Protein 4RMF (pdb70)

Sequence (579 aa):
LRTHAAGSLRPADAGQTVTLAGWVARRRDHGGVIFIDLRDASGVSQVVFREGDVLAAAHRLRAEFCVAVTGVVEVRPEGNENPEIPTGQIEVNATELTVLGESAPLPFQLDEQAGEEARLKYRYLDLRREGPGNALRLRSKVNAAARSVLAEHDFVEIETPTLTRSTPEGARDFLVPARLQPGSFYALPQSPQLFKQLLMVAGMERYYQIARCYRDEDFRADRQPEFTQLDMEMSFVEADDVIAISEQVLKAVWATIGYDLPLPLPRISYEEAMRRFGSDKPDLRFGIELVECTEYFKDTTFRVFQAPYVGAVVMPGGASQPRRTLDGWQEFAKQRGHKGLAYVLVGEDGTLGGPVAKNLSDAERDGLVAHVGANPGDCIFFAAGPAKGARALLGATRIEIAKRLDLIDPNAWAFTWVVDFPMFEAADEATAAGDVAVGSGAWTAMHHAFTAPKPDSVDTFDSDPGNALSDAYDIVCNGNEIGGGSIRIHRRDIQERVFAMMGIDHDEAQEKFGFLLDAFSYGAPPHGGIAFGWDRITALLAGVDSIREVIAFPKSGGGVDPLTDAPAPITPQQRKESG

Structure (mmCIF, N/CA/C/O backbone):
data_4RMF
#
_entry.id   4RMF
#
_cell.length_a   71.609
_cell.length_b   141.514
_cell.length_c   156.817
_cell.angle_alpha   90.00
_cell.angle_beta   90.00
_cell.angle_gamma   90.00
#
_symmetry.space_group_name_H-M   'C 2 2 21'
#
loop_
_entity.id
_entity.type
_entity.pdbx_description
1 polymer 'Aspartate--tRNA(Asp/Asn) ligase'
2 non-polymer 2,2-bis(hydroxymethyl)propane-1,3-diol
3 non-polymer 'FORMIC ACID'
4 water water
#
loop_
_atom_site.group_PDB
_atom_site.id
_atom_site.type_symbol
_atom_site.label_atom_id
_atom_site.label_alt_id
_atom_site.label_comp_id
_atom_site.label_asym_id
_atom_site.label_entity_id
_atom_site.label_seq_id
_atom_site.pdbx_PDB_ins_code
_atom_site.Cartn_x
_atom_site.Cartn_y
_atom_site.Cartn_z
_atom_site.occupancy
_atom_site.B_iso_or_equiv
_atom_site.auth_seq_id
_atom_site.auth_comp_id
_atom_site.auth_asym_id
_atom_site.auth_atom_id
_atom_site.pdbx_PDB_model_num
ATOM 1 N N . LEU A 1 2 ? -21.328 20.863 20.264 1.00 38.92 2 LEU A N 1
ATOM 2 C CA . LEU A 1 2 ? -21.551 20.761 21.737 1.00 39.87 2 LEU A CA 1
ATOM 3 C C . LEU A 1 2 ? -20.481 19.860 22.374 1.00 37.81 2 LEU A C 1
ATOM 4 O O . LEU A 1 2 ? -19.624 20.330 23.128 1.00 38.68 2 LEU A O 1
ATOM 9 N N . ARG A 1 3 ? -20.546 18.577 22.029 1.00 34.17 3 ARG A N 1
ATOM 10 C CA . ARG A 1 3 ? -19.614 17.528 22.432 1.00 31.78 3 ARG A CA 1
ATOM 11 C C . ARG A 1 3 ? -18.180 17.761 21.918 1.00 30.80 3 ARG A C 1
ATOM 12 O O . ARG A 1 3 ? -17.989 18.175 20.777 1.00 29.29 3 ARG A O 1
ATOM 20 N N . THR A 1 4 ? -17.177 17.497 22.761 1.00 30.34 4 THR A N 1
ATOM 21 C CA . THR A 1 4 ? -15.777 17.509 22.310 1.00 29.99 4 THR A CA 1
ATOM 22 C C . THR A 1 4 ? -15.179 16.103 22.203 1.00 29.48 4 THR A C 1
ATOM 23 O O . THR A 1 4 ? -14.328 15.853 21.352 1.00 29.55 4 THR A O 1
ATOM 27 N N . HIS A 1 5 ? -15.627 15.191 23.061 1.00 29.19 5 HIS A N 1
ATOM 28 C CA . HIS A 1 5 ? -15.039 13.852 23.148 1.00 28.82 5 HIS A CA 1
ATOM 29 C C . HIS A 1 5 ? -16.087 12.779 23.165 1.00 28.26 5 HIS A C 1
ATOM 30 O O . HIS A 1 5 ? -17.219 13.006 23.595 1.00 28.33 5 HIS A O 1
ATOM 37 N N . ALA A 1 6 ? -15.708 11.593 22.705 1.00 27.70 6 ALA A N 1
ATOM 38 C CA . ALA A 1 6 ? -16.530 10.405 22.848 1.00 27.63 6 ALA A CA 1
ATOM 39 C C . ALA A 1 6 ? -16.390 9.884 24.284 1.00 28.41 6 ALA A C 1
ATOM 40 O O . ALA A 1 6 ? -15.282 9.826 24.827 1.00 28.98 6 ALA A O 1
ATOM 42 N N . ALA A 1 7 ? -17.509 9.515 24.902 1.00 28.50 7 ALA A N 1
ATOM 43 C CA . ALA A 1 7 ? -17.505 9.102 26.320 1.00 29.07 7 ALA A CA 1
ATOM 44 C C . ALA A 1 7 ? -16.639 7.879 26.598 1.00 29.46 7 ALA A C 1
ATOM 45 O O . ALA A 1 7 ? -16.056 7.762 27.679 1.00 30.31 7 ALA A O 1
ATOM 47 N N . GLY A 1 8 ? -16.557 6.975 25.625 1.00 29.03 8 GLY A N 1
ATOM 48 C CA . GLY A 1 8 ? -15.754 5.761 25.761 1.00 29.53 8 GLY A CA 1
ATOM 49 C C . GLY A 1 8 ? -14.275 5.938 25.466 1.00 30.11 8 GLY A C 1
ATOM 50 O O . GLY A 1 8 ? -13.516 4.988 25.577 1.00 30.29 8 GLY A O 1
ATOM 51 N N . SER A 1 9 ? -13.862 7.158 25.127 1.00 30.98 9 SER A N 1
ATOM 52 C CA . SER A 1 9 ? -12.513 7.419 24.615 1.00 32.58 9 SER A CA 1
ATOM 53 C C . SER A 1 9 ? -11.546 7.951 25.678 1.00 34.18 9 SER A C 1
ATOM 54 O O . SER A 1 9 ? -10.342 8.071 25.429 1.00 35.55 9 SER A O 1
ATOM 57 N N . LEU A 1 10 ? -12.076 8.285 26.846 1.00 34.49 10 LEU A N 1
ATOM 58 C CA . LEU A 1 10 ? -11.284 8.903 27.898 1.00 35.78 10 LEU A CA 1
ATOM 59 C C . LEU A 1 10 ? -10.331 7.923 28.588 1.00 36.22 10 LEU A C 1
ATOM 60 O O . LEU A 1 10 ? -10.716 6.795 28.901 1.00 36.44 10 LEU A O 1
ATOM 65 N N . ARG A 1 11 ? -9.094 8.372 28.810 1.00 36.40 11 ARG A N 1
ATOM 66 C CA . ARG A 1 11 ? -8.018 7.563 29.394 1.00 37.41 11 ARG A CA 1
ATOM 67 C C . ARG A 1 11 ? -7.189 8.387 30.398 1.00 38.68 11 ARG A C 1
ATOM 68 O O . ARG A 1 11 ? -7.314 9.617 30.432 1.00 38.87 11 ARG A O 1
ATOM 76 N N . PRO A 1 12 ? -6.336 7.718 31.215 1.00 39.29 12 PRO A N 1
ATOM 77 C CA . PRO A 1 12 ? -5.371 8.423 32.070 1.00 40.85 12 PRO A CA 1
ATOM 78 C C . PRO A 1 12 ? -4.634 9.564 31.370 1.00 41.12 12 PRO A C 1
ATOM 79 O O . PRO A 1 12 ? -4.546 10.661 31.926 1.00 41.37 12 PRO A O 1
ATOM 83 N N . ALA A 1 13 ? -4.139 9.307 30.158 1.00 41.14 13 ALA A N 1
ATOM 84 C CA . ALA A 1 13 ? -3.440 10.310 29.342 1.00 41.98 13 ALA A CA 1
ATOM 85 C C . ALA A 1 13 ? -4.197 11.641 29.195 1.00 42.29 13 ALA A C 1
ATOM 86 O O . ALA A 1 13 ? -3.582 12.682 28.921 1.00 42.31 13 ALA A O 1
ATOM 88 N N . ASP A 1 14 ? -5.516 11.603 29.401 1.00 42.13 14 ASP A N 1
ATOM 89 C CA . ASP A 1 14 ? -6.378 12.780 29.236 1.00 41.61 14 ASP A CA 1
ATOM 90 C C . ASP A 1 14 ? -6.492 13.675 30.476 1.00 42.04 14 ASP A C 1
ATOM 91 O O . ASP A 1 14 ? -7.159 14.719 30.428 1.00 42.57 14 ASP A O 1
ATOM 96 N N . ALA A 1 15 ? -5.842 13.283 31.573 1.00 42.26 15 ALA A N 1
ATOM 97 C CA . ALA A 1 15 ? -5.906 14.030 32.845 1.00 42.80 15 ALA A CA 1
ATOM 98 C C . ALA A 1 15 ? -5.645 15.533 32.696 1.00 42.92 15 ALA A C 1
ATOM 99 O O . ALA A 1 15 ? -4.837 15.955 31.866 1.00 43.76 15 ALA A O 1
ATOM 101 N N . GLY A 1 16 ? -6.359 16.335 33.481 1.00 42.93 16 GLY A N 1
ATOM 102 C CA . GLY A 1 16 ? -6.170 17.784 33.502 1.00 43.53 16 GLY A CA 1
ATOM 103 C C . GLY A 1 16 ? -6.824 18.565 32.375 1.00 43.26 16 GLY A C 1
ATOM 104 O O . GLY A 1 16 ? -6.909 19.796 32.429 1.00 43.90 16 GLY A O 1
ATOM 105 N N . GLN A 1 17 ? -7.288 17.864 31.348 1.00 42.45 17 GLN A N 1
ATOM 106 C CA . GLN A 1 17 ? -7.888 18.531 30.200 1.00 41.96 17 GLN A CA 1
ATOM 107 C C . GLN A 1 17 ? -9.376 18.754 30.401 1.00 41.28 17 GLN A C 1
ATOM 108 O O . GLN A 1 17 ? -10.059 17.919 30.995 1.00 41.60 17 GLN A O 1
ATOM 114 N N . THR A 1 18 ? -9.858 19.893 29.911 1.00 40.20 18 THR A N 1
ATOM 115 C CA . THR A 1 18 ? -11.279 20.190 29.845 1.00 39.19 18 THR A CA 1
ATOM 116 C C . THR A 1 18 ? -11.894 19.341 28.729 1.00 37.84 18 THR A C 1
ATOM 117 O O . THR A 1 18 ? -11.371 19.302 27.608 1.00 37.46 18 THR A O 1
ATOM 121 N N . VAL A 1 19 ? -12.984 18.647 29.044 1.00 35.75 19 VAL A N 1
ATOM 122 C CA . VAL A 1 19 ? -13.715 17.879 28.040 1.00 33.63 19 VAL A CA 1
ATOM 123 C C . VAL A 1 19 ? -15.200 18.160 28.131 1.00 32.39 19 VAL A C 1
ATOM 124 O O . VAL A 1 19 ? -15.697 18.616 29.169 1.00 33.18 19 VAL A O 1
ATOM 128 N N . THR A 1 20 ? -15.898 17.893 27.037 1.00 30.16 20 THR A N 1
ATOM 129 C CA . THR A 1 20 ? -17.341 17.989 27.013 1.00 29.33 20 THR A CA 1
ATOM 130 C C . THR A 1 20 ? -17.937 16.738 26.401 1.00 28.08 20 THR A C 1
ATOM 131 O O . THR A 1 20 ? -17.600 16.344 25.280 1.00 27.46 20 THR A O 1
ATOM 135 N N . LEU A 1 21 ? -18.808 16.107 27.177 1.00 27.56 21 LEU A N 1
ATOM 136 C CA . LEU A 1 21 ? -19.477 14.893 26.769 1.00 26.36 21 LEU A CA 1
ATOM 137 C C . LEU A 1 21 ? -20.961 15.172 26.614 1.00 25.60 21 LEU A C 1
ATOM 138 O O . LEU A 1 21 ? -21.530 15.996 27.341 1.00 25.82 21 LEU A O 1
ATOM 143 N N . ALA A 1 22 ? -21.575 14.483 25.659 1.00 24.08 22 ALA A N 1
ATOM 144 C CA . ALA A 1 22 ? -23.008 14.523 25.494 1.00 23.47 22 ALA A CA 1
ATOM 145 C C . ALA A 1 22 ? -23.534 13.105 25.354 1.00 22.88 22 ALA A C 1
ATOM 146 O O . ALA A 1 22 ? -22.983 12.300 24.597 1.00 22.14 22 ALA A O 1
ATOM 148 N N . GLY A 1 23 ? -24.591 12.806 26.104 1.00 22.66 23 GLY A N 1
ATOM 149 C CA . GLY A 1 23 ? -25.245 11.523 26.014 1.00 22.09 23 GLY A CA 1
ATOM 150 C C . GLY A 1 23 ? -26.328 11.359 27.053 1.00 22.46 23 GLY A C 1
ATOM 151 O O . GLY A 1 23 ? -27.112 12.285 27.308 1.00 22.96 23 GLY A O 1
ATOM 152 N N . TRP A 1 24 ? -26.354 10.184 27.670 1.00 22.11 24 TRP A N 1
ATOM 153 C CA . TRP A 1 24 ? -27.381 9.857 28.636 1.00 22.45 24 TRP A CA 1
ATOM 154 C C . TRP A 1 24 ? -26.829 9.419 29.975 1.00 23.14 24 TRP A C 1
ATOM 155 O O . TRP A 1 24 ? -25.746 8.814 30.066 1.00 22.97 24 TRP A O 1
ATOM 166 N N . VAL A 1 25 ? -27.586 9.729 31.024 1.00 23.78 25 VAL A N 1
ATOM 167 C CA . VAL A 1 25 ? -27.312 9.249 32.366 1.00 24.57 25 VAL A CA 1
ATOM 168 C C . VAL A 1 25 ? -27.777 7.800 32.468 1.00 24.69 25 VAL A C 1
ATOM 169 O O . VAL A 1 25 ? -28.978 7.533 32.532 1.00 24.78 25 VAL A O 1
ATOM 173 N N . ALA A 1 26 ? -26.833 6.862 32.452 1.00 24.88 26 ALA A N 1
ATOM 174 C CA . ALA A 1 26 ? -27.173 5.439 32.577 1.00 25.38 26 ALA A CA 1
ATOM 175 C C . ALA A 1 26 ? -27.616 5.167 34.003 1.00 26.78 26 ALA A C 1
ATOM 176 O O . ALA A 1 26 ? -28.607 4.484 34.222 1.00 27.36 26 ALA A O 1
ATOM 178 N N . ARG A 1 27 ? -26.887 5.716 34.966 1.00 27.96 27 ARG A N 1
ATOM 179 C CA . ARG A 1 27 ? -27.333 5.701 36.355 1.00 29.94 27 ARG A CA 1
ATOM 180 C C . ARG A 1 27 ? -26.783 6.870 37.160 1.00 30.48 27 ARG A C 1
ATOM 181 O O . ARG A 1 27 ? -25.814 7.516 36.766 1.00 29.92 27 ARG A O 1
ATOM 189 N N . ARG A 1 28 ? -27.434 7.140 38.285 1.00 31.54 28 ARG A N 1
ATOM 190 C CA . ARG A 1 28 ? -26.960 8.117 39.250 1.00 32.36 28 ARG A CA 1
ATOM 191 C C . ARG A 1 28 ? -26.884 7.421 40.600 1.00 33.85 28 ARG A C 1
ATOM 192 O O . ARG A 1 28 ? -27.757 6.623 40.940 1.00 34.19 28 ARG A O 1
ATOM 200 N N . ARG A 1 29 ? -25.835 7.719 41.360 1.00 35.09 29 ARG A N 1
ATOM 201 C CA . ARG A 1 29 ? -25.732 7.265 42.746 1.00 36.83 29 ARG A CA 1
ATOM 202 C C . ARG A 1 29 ? -25.181 8.394 43.605 1.00 37.74 29 ARG A C 1
ATOM 203 O O . ARG A 1 29 ? -24.278 9.125 43.176 1.00 37.34 29 ARG A O 1
ATOM 211 N N . ASP A 1 30 ? -25.736 8.538 44.807 1.00 38.93 30 ASP A N 1
ATOM 212 C CA . ASP A 1 30 ? -25.296 9.552 45.763 1.00 40.15 30 ASP A CA 1
ATOM 213 C C . ASP A 1 30 ? -24.568 8.941 46.957 1.00 41.26 30 ASP A C 1
ATOM 214 O O . ASP A 1 30 ? -25.055 7.996 47.561 1.00 41.77 30 ASP A O 1
ATOM 219 N N . HIS A 1 31 ? -23.388 9.468 47.271 1.00 41.97 31 HIS A N 1
ATOM 220 C CA . HIS A 1 31 ? -22.737 9.217 48.557 1.00 43.50 31 HIS A CA 1
ATOM 221 C C . HIS A 1 31 ? -21.975 10.422 49.026 1.00 43.93 31 HIS A C 1
ATOM 222 O O . HIS A 1 31 ? -21.360 11.118 48.219 1.00 43.06 31 HIS A O 1
ATOM 229 N N . GLY A 1 32 ? -21.992 10.670 50.340 1.00 45.25 32 GLY A N 1
ATOM 230 C CA . GLY A 1 32 ? -21.575 11.961 50.889 1.00 45.61 32 GLY A CA 1
ATOM 231 C C . GLY A 1 32 ? -22.492 13.003 50.276 1.00 45.28 32 GLY A C 1
ATOM 232 O O . GLY A 1 32 ? -23.636 12.701 49.910 1.00 45.61 32 GLY A O 1
ATOM 233 N N . GLY A 1 33 ? -22.007 14.224 50.117 1.00 44.86 33 GLY A N 1
ATOM 234 C CA . GLY A 1 33 ? -22.765 15.202 49.337 1.00 43.68 33 GLY A CA 1
ATOM 235 C C . GLY A 1 33 ? -22.373 15.202 47.871 1.00 41.89 33 GLY A C 1
ATOM 236 O O . GLY A 1 33 ? -22.512 16.221 47.194 1.00 41.60 33 GLY A O 1
ATOM 237 N N . VAL A 1 34 ? -21.896 14.060 47.375 1.00 40.82 34 VAL A N 1
ATOM 238 C CA . VAL A 1 34 ? -21.396 13.937 45.990 1.00 38.97 34 VAL A CA 1
ATOM 239 C C . VAL A 1 34 ? -22.360 13.130 45.114 1.00 37.93 34 VAL A C 1
ATOM 240 O O . VAL A 1 34 ? -22.961 12.159 45.577 1.00 38.32 34 VAL A O 1
ATOM 244 N N . ILE A 1 35 ? -22.509 13.539 43.853 1.00 36.67 35 ILE A N 1
ATOM 245 C CA . ILE A 1 35 ? -23.340 12.821 42.890 1.00 35.59 35 ILE A CA 1
ATOM 246 C C . ILE A 1 35 ? -22.489 12.170 41.796 1.00 34.61 35 ILE A C 1
ATOM 247 O O . ILE A 1 35 ? -21.703 12.846 41.128 1.00 34.04 35 ILE A O 1
ATOM 252 N N . PHE A 1 36 ? -22.677 10.861 41.616 1.00 34.33 36 PHE A N 1
ATOM 253 C CA . PHE A 1 36 ? -21.929 10.060 40.645 1.00 33.37 36 PHE A CA 1
ATOM 254 C C . PHE A 1 36 ? -22.870 9.597 39.542 1.00 32.39 36 PHE A C 1
ATOM 255 O O . PHE A 1 36 ? -23.907 9.000 39.832 1.00 32.90 36 PHE A O 1
ATOM 263 N N . ILE A 1 37 ? -22.520 9.868 38.284 1.00 31.10 37 ILE A N 1
ATOM 264 C CA . ILE A 1 37 ? -23.268 9.303 37.156 1.00 29.93 37 ILE A CA 1
ATOM 265 C C . ILE A 1 37 ? -22.380 8.523 36.188 1.00 29.21 37 ILE A C 1
ATOM 266 O O . ILE A 1 37 ? -21.189 8.805 36.055 1.00 29.28 37 ILE A O 1
ATOM 271 N N . ASP A 1 38 ? -22.971 7.545 35.515 1.00 28.66 38 ASP A N 1
ATOM 272 C CA . ASP A 1 38 ? -22.358 6.990 34.323 1.00 28.04 38 ASP A CA 1
ATOM 273 C C . ASP A 1 38 ? -22.971 7.692 33.116 1.00 27.25 38 ASP A C 1
ATOM 274 O O . ASP A 1 38 ? -24.194 7.673 32.936 1.00 26.87 38 ASP A O 1
ATOM 279 N N . LEU A 1 39 ? -22.126 8.339 32.315 1.00 27.08 39 LEU A N 1
ATOM 280 C CA . LEU A 1 39 ? -22.589 9.009 31.104 1.00 26.52 39 LEU A CA 1
ATOM 281 C C . LEU A 1 39 ? -22.354 8.129 29.887 1.00 25.94 39 LEU A C 1
ATOM 282 O O . LEU A 1 39 ? -21.212 7.830 29.534 1.00 25.98 39 LEU A O 1
ATOM 287 N N . ARG A 1 40 ? -23.449 7.721 29.254 1.00 25.53 40 ARG A N 1
ATOM 288 C CA . ARG A 1 40 ? -23.392 6.819 28.115 1.00 25.02 40 ARG A CA 1
ATOM 289 C C . ARG A 1 40 ? -23.634 7.555 26.799 1.00 24.68 40 ARG A C 1
ATOM 290 O O . ARG A 1 40 ? -24.575 8.345 26.682 1.00 24.37 40 ARG A O 1
ATOM 298 N N . ASP A 1 41 ? -22.770 7.297 25.822 1.00 24.70 41 ASP A N 1
ATOM 299 C CA . ASP A 1 41 ? -23.076 7.598 24.419 1.00 24.79 41 ASP A CA 1
ATOM 300 C C . ASP A 1 41 ? -22.773 6.356 23.568 1.00 24.66 41 ASP A C 1
ATOM 301 O O . ASP A 1 41 ? -22.374 5.328 24.113 1.00 25.25 41 ASP A O 1
ATOM 306 N N . ALA A 1 42 ? -22.947 6.448 22.252 1.00 24.87 42 ALA A N 1
ATOM 307 C CA . ALA A 1 42 ? -22.704 5.307 21.352 1.00 24.94 42 ALA A CA 1
ATOM 308 C C . ALA A 1 42 ? -21.318 4.655 21.503 1.00 25.39 42 ALA A C 1
ATOM 309 O O . ALA A 1 42 ? -21.177 3.448 21.284 1.00 25.08 42 ALA A O 1
ATOM 311 N N . SER A 1 43 ? -20.313 5.451 21.876 1.00 25.85 43 SER A N 1
ATOM 312 C CA . SER A 1 43 ? -18.940 4.959 22.030 1.00 26.35 43 SER A CA 1
ATOM 313 C C . SER A 1 43 ? -18.644 4.333 23.395 1.00 27.58 43 SER A C 1
ATOM 314 O O . SER A 1 43 ? -17.544 3.810 23.606 1.00 28.02 43 SER A O 1
ATOM 317 N N . GLY A 1 44 ? -19.594 4.403 24.328 1.00 27.96 44 GLY A N 1
ATOM 318 C CA . GLY A 1 44 ? -19.366 3.855 25.671 1.00 28.36 44 GLY A CA 1
ATOM 319 C C . GLY A 1 44 ? -19.661 4.794 26.823 1.00 28.71 44 GLY A C 1
ATOM 320 O O . GLY A 1 44 ? -20.510 5.677 26.708 1.00 28.82 44 GLY A O 1
ATOM 321 N N . VAL A 1 45 ? -18.937 4.610 27.928 1.00 29.43 45 VAL A N 1
ATOM 322 C CA . VAL A 1 45 ? -19.318 5.167 29.233 1.00 29.99 45 VAL A CA 1
ATOM 323 C C . VAL A 1 45 ? -18.129 5.781 29.990 1.00 30.76 45 VAL A C 1
ATOM 324 O O . VAL A 1 45 ? -17.087 5.144 30.131 1.00 32.19 45 VAL A O 1
ATOM 328 N N . SER A 1 46 ? -18.288 7.007 30.483 1.00 30.25 46 SER A N 1
ATOM 329 C CA . SER A 1 46 ? -17.379 7.553 31.494 1.00 30.48 46 SER A CA 1
ATOM 330 C C . SER A 1 46 ? -18.167 7.909 32.752 1.00 30.75 46 SER A C 1
ATOM 331 O O . SER A 1 46 ? -19.310 8.370 32.655 1.00 30.60 46 SER A O 1
ATOM 334 N N . GLN A 1 47 ? -17.562 7.704 33.924 1.00 30.56 47 GLN A N 1
ATOM 335 C CA . GLN A 1 47 ? -18.118 8.230 35.163 1.00 30.47 47 GLN A CA 1
ATOM 336 C C . GLN A 1 47 ? -17.902 9.739 35.204 1.00 30.21 47 GLN A C 1
ATOM 337 O O . GLN A 1 47 ? -16.846 10.231 34.809 1.00 30.04 47 GLN A O 1
ATOM 343 N N . VAL A 1 48 ? -18.914 10.461 35.681 1.00 29.94 48 VAL A N 1
ATOM 344 C CA . VAL A 1 48 ? -18.858 11.907 35.828 1.00 29.90 48 VAL A CA 1
ATOM 345 C C . VAL A 1 48 ? -19.325 12.230 37.238 1.00 31.05 48 VAL A C 1
ATOM 346 O O . VAL A 1 48 ? -20.357 11.719 37.684 1.00 31.23 48 VAL A O 1
ATOM 350 N N . VAL A 1 49 ? -18.569 13.083 37.929 1.00 31.82 49 VAL A N 1
ATOM 351 C CA . VAL A 1 49 ? -18.849 13.433 39.323 1.00 33.03 49 VAL A CA 1
ATOM 352 C C . VAL A 1 49 ? -19.164 14.921 39.524 1.00 33.56 49 VAL A C 1
ATOM 353 O O . VAL A 1 49 ? -18.592 15.793 38.855 1.00 33.03 49 VAL A O 1
ATOM 357 N N . PHE A 1 50 ? -20.086 15.197 40.444 1.00 34.46 50 PHE A N 1
ATOM 358 C CA . PHE A 1 50 ? -20.467 16.561 40.781 1.00 35.35 50 PHE A CA 1
ATOM 359 C C . PHE A 1 50 ? -20.152 16.733 42.258 1.00 37.51 50 PHE A C 1
ATOM 360 O O . PHE A 1 50 ? -20.757 16.073 43.118 1.00 38.08 50 PHE A O 1
ATOM 368 N N . ARG A 1 51 ? -19.186 17.608 42.543 1.00 38.71 51 ARG A N 1
ATOM 369 C CA . ARG A 1 51 ? -18.630 17.750 43.889 1.00 40.60 51 ARG A CA 1
ATOM 370 C C . ARG A 1 51 ? -18.952 19.074 44.576 1.00 42.04 51 ARG A C 1
ATOM 371 O O . ARG A 1 51 ? -19.247 19.084 45.769 1.00 43.37 51 ARG A O 1
ATOM 379 N N . GLU A 1 52 ? -18.905 20.184 43.838 1.00 42.16 52 GLU A N 1
ATOM 380 C CA . GLU A 1 52 ? -19.052 21.511 44.461 1.00 43.82 52 GLU A CA 1
ATOM 381 C C . GLU A 1 52 ? -19.908 22.496 43.660 1.00 43.62 52 GLU A C 1
ATOM 382 O O . GLU A 1 52 ? -19.990 22.402 42.441 1.00 42.15 52 GLU A O 1
ATOM 384 N N . GLY A 1 53 ? -20.542 23.431 44.370 1.00 44.95 53 GLY A N 1
ATOM 385 C CA . GLY A 1 53 ? -21.150 24.618 43.765 1.00 45.19 53 GLY A CA 1
ATOM 386 C C . GLY A 1 53 ? -22.456 24.444 43.016 1.00 44.97 53 GLY A C 1
ATOM 387 O O . GLY A 1 53 ? -23.289 23.614 43.378 1.00 45.29 53 GLY A O 1
ATOM 388 N N . ASP A 1 54 ? -22.629 25.252 41.971 1.00 44.93 54 ASP A N 1
ATOM 389 C CA . ASP A 1 54 ? -23.852 25.268 41.169 1.00 44.83 54 ASP A CA 1
ATOM 390 C C . ASP A 1 54 ? -24.091 23.966 40.406 1.00 43.35 54 ASP A C 1
ATOM 391 O O . ASP A 1 54 ? -25.243 23.525 40.291 1.00 43.49 54 ASP A O 1
ATOM 396 N N . VAL A 1 55 ? -23.018 23.366 39.880 1.00 41.68 55 VAL A N 1
ATOM 397 C CA . VAL A 1 55 ? -23.129 22.087 39.162 1.00 39.77 55 VAL A CA 1
ATOM 398 C C . VAL A 1 55 ? -23.786 21.033 40.024 1.00 39.18 55 VAL A C 1
ATOM 399 O O . VAL A 1 55 ? -24.751 20.408 39.599 1.00 38.59 55 VAL A O 1
ATOM 403 N N . LEU A 1 56 ? -23.258 20.849 41.232 1.00 39.28 56 LEU A N 1
ATOM 404 C CA . LEU A 1 56 ? -23.809 19.881 42.167 1.00 38.98 56 LEU A CA 1
ATOM 405 C C . LEU A 1 56 ? -25.298 20.119 42.421 1.00 39.08 56 LEU A C 1
ATOM 406 O O . LEU A 1 56 ? -26.101 19.188 42.292 1.00 39.04 56 LEU A O 1
ATOM 411 N N . ALA A 1 57 ? -25.661 21.357 42.764 1.00 39.15 57 ALA A N 1
ATOM 412 C CA . ALA A 1 57 ? -27.068 21.735 42.951 1.00 39.02 57 ALA A CA 1
ATOM 413 C C . ALA A 1 57 ? -27.924 21.353 41.734 1.00 37.58 57 ALA A C 1
ATOM 414 O O . ALA A 1 57 ? -28.999 20.767 41.876 1.00 37.61 57 ALA A O 1
ATOM 416 N N . ALA A 1 58 ? -27.425 21.663 40.540 1.00 36.14 58 ALA A N 1
ATOM 417 C CA . ALA A 1 58 ? -28.130 21.332 39.307 1.00 34.88 58 ALA A CA 1
ATOM 418 C C . ALA A 1 58 ? -28.221 19.816 39.066 1.00 34.00 58 ALA A C 1
ATOM 419 O O . ALA A 1 58 ? -29.204 19.336 38.514 1.00 33.37 58 ALA A O 1
ATOM 421 N N . ALA A 1 59 ? -27.200 19.074 39.500 1.00 33.81 59 ALA A N 1
ATOM 422 C CA . ALA A 1 59 ? -27.146 17.625 39.298 1.00 33.17 59 ALA A CA 1
ATOM 423 C C . ALA A 1 59 ? -28.170 16.853 40.130 1.00 33.82 59 ALA A C 1
ATOM 424 O O . ALA A 1 59 ? -28.469 15.701 39.829 1.00 33.36 59 ALA A O 1
ATOM 426 N N . HIS A 1 60 ? -28.718 17.493 41.161 1.00 34.96 60 HIS A N 1
ATOM 427 C CA . HIS A 1 60 ? -29.785 16.888 41.960 1.00 35.80 60 HIS A CA 1
ATOM 428 C C . HIS A 1 60 ? -31.021 16.620 41.137 1.00 35.48 60 HIS A C 1
ATOM 429 O O . HIS A 1 60 ? -31.884 15.832 41.531 1.00 35.63 60 HIS A O 1
ATOM 436 N N . ARG A 1 61 ? -31.090 17.257 39.971 1.00 34.86 61 ARG A N 1
ATOM 437 C CA . ARG A 1 61 ? -32.185 17.068 39.040 1.00 34.71 61 ARG A CA 1
ATOM 438 C C . ARG A 1 61 ? -32.028 15.803 38.171 1.00 33.05 61 ARG A C 1
ATOM 439 O O . ARG A 1 61 ? -33.016 15.321 37.600 1.00 32.65 61 ARG A O 1
ATOM 447 N N . LEU A 1 62 ? -30.806 15.270 38.081 1.00 31.70 62 LEU A N 1
ATOM 448 C CA . LEU A 1 62 ? -30.503 14.176 37.136 1.00 30.14 62 LEU A CA 1
ATOM 449 C C . LEU A 1 62 ? -31.089 12.820 37.516 1.00 29.89 62 LEU A C 1
ATOM 450 O O . LEU A 1 62 ? -31.137 12.449 38.695 1.00 30.64 62 LEU A O 1
ATOM 455 N N . ARG A 1 63 ? -31.533 12.093 36.498 1.00 28.57 63 ARG A N 1
ATOM 456 C CA . ARG A 1 63 ? -32.107 10.763 36.664 1.00 28.31 63 ARG A CA 1
ATOM 457 C C . ARG A 1 63 ? -31.722 9.881 35.496 1.00 26.97 63 ARG A C 1
ATOM 458 O O . ARG A 1 63 ? -31.246 10.370 34.469 1.00 26.07 63 ARG A O 1
ATOM 466 N N . ALA A 1 64 ? -31.961 8.580 35.649 1.00 26.79 64 ALA A N 1
ATOM 467 C CA . ALA A 1 64 ? -31.721 7.620 34.581 1.00 25.77 64 ALA A CA 1
ATOM 468 C C . ALA A 1 64 ? -32.371 8.051 33.254 1.00 2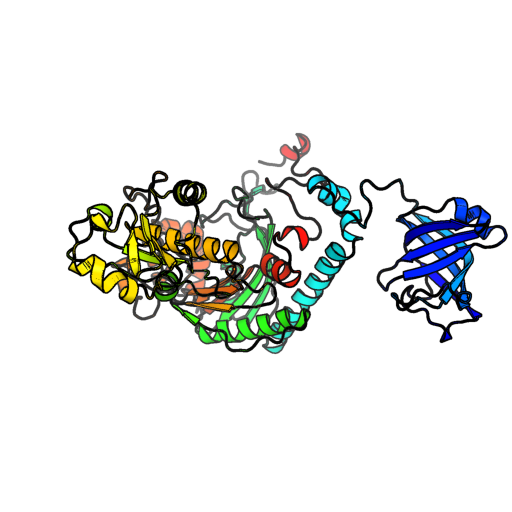4.93 64 ALA A C 1
ATOM 469 O O . ALA A 1 64 ? -33.561 8.374 33.192 1.00 25.24 64 ALA A O 1
ATOM 471 N N . GLU A 1 65 ? -31.556 8.085 32.209 1.00 23.96 65 GLU A N 1
ATOM 472 C CA . GLU A 1 65 ? -32.002 8.374 30.848 1.00 23.17 65 GLU A CA 1
ATOM 473 C C . GLU A 1 65 ? -32.273 9.846 30.521 1.00 23.24 65 GLU A C 1
ATOM 474 O O . GLU A 1 65 ? -32.733 10.161 29.429 1.00 22.73 65 GLU A O 1
ATOM 480 N N . PHE A 1 66 ? -31.960 10.744 31.454 1.00 23.92 66 PHE A N 1
ATOM 481 C CA . PHE A 1 66 ? -31.834 12.168 31.144 1.00 24.05 66 PHE A CA 1
ATOM 482 C C . PHE A 1 66 ? -30.780 12.308 30.051 1.00 23.44 66 PHE A C 1
ATOM 483 O O . PHE A 1 66 ? -29.737 11.657 30.109 1.00 23.27 66 PHE A O 1
ATOM 491 N N . CYS A 1 67 ? -31.062 13.123 29.041 1.00 23.38 67 CYS A N 1
ATOM 492 C CA . CYS A 1 67 ? -30.072 13.445 28.033 1.00 22.91 67 CYS A CA 1
ATOM 493 C C . CYS A 1 67 ? -29.381 14.744 28.426 1.00 23.59 67 CYS A C 1
ATOM 494 O O . CYS A 1 67 ? -30.036 15.774 28.644 1.00 24.21 67 CYS A O 1
ATOM 497 N N . VAL A 1 68 ? -28.058 14.706 28.534 1.00 23.63 68 VAL A N 1
ATOM 498 C CA . VAL A 1 68 ? -27.336 15.852 29.070 1.00 24.42 68 VAL A CA 1
ATOM 499 C C . VAL A 1 68 ? -26.051 16.143 28.316 1.00 24.40 68 VAL A C 1
ATOM 500 O O . VAL A 1 68 ? -25.560 15.307 27.550 1.00 24.13 68 VAL A O 1
ATOM 504 N N . ALA A 1 69 ? -25.529 17.345 28.535 1.00 25.07 69 ALA A N 1
ATOM 505 C CA . ALA A 1 69 ? -24.172 17.686 28.160 1.00 25.21 69 ALA A CA 1
ATOM 506 C C . ALA A 1 69 ? -23.463 18.150 29.425 1.00 26.35 69 ALA A C 1
ATOM 507 O O . ALA A 1 69 ? -23.991 18.971 30.177 1.00 26.85 69 ALA A O 1
ATOM 509 N N . VAL A 1 70 ? -22.282 17.594 29.668 1.00 26.93 70 VAL A N 1
ATOM 510 C CA . VAL A 1 70 ? -21.473 17.976 30.816 1.00 28.43 70 VAL A CA 1
ATOM 511 C C . VAL A 1 70 ? -20.090 18.385 30.379 1.00 28.74 70 VAL A C 1
ATOM 512 O O . VAL A 1 70 ? -19.485 17.754 29.505 1.00 27.95 70 VAL A O 1
ATOM 516 N N . THR A 1 71 ? -19.593 19.431 31.022 1.00 29.89 71 THR A N 1
ATOM 517 C CA . THR A 1 71 ? -18.232 19.863 30.837 1.00 30.68 71 THR A CA 1
ATOM 518 C C . THR A 1 71 ? -17.514 19.674 32.163 1.00 32.10 71 THR A C 1
ATOM 519 O O . THR A 1 71 ? -18.066 19.974 33.228 1.00 32.72 71 THR A O 1
ATOM 523 N N . GLY A 1 72 ? -16.293 19.152 32.096 1.00 32.79 72 GLY A N 1
ATOM 524 C CA . GLY A 1 72 ? -15.489 18.962 33.291 1.00 34.82 72 GLY A CA 1
ATOM 525 C C . GLY A 1 72 ? -14.056 18.585 33.003 1.00 35.53 72 GLY A C 1
ATOM 526 O O . GLY A 1 72 ? -13.644 18.500 31.848 1.00 35.10 72 GLY A O 1
ATOM 527 N N . VAL A 1 73 ? -13.307 18.349 34.075 1.00 36.94 73 VAL A N 1
ATOM 528 C CA . VAL A 1 73 ? -11.880 18.068 34.002 1.00 37.40 73 VAL A CA 1
ATOM 529 C C . VAL A 1 73 ? -11.672 16.588 34.265 1.00 37.97 73 VAL A C 1
ATOM 530 O O . VAL A 1 73 ? -12.141 16.060 35.282 1.00 38.84 73 VAL A O 1
ATOM 534 N N . VAL A 1 74 ? -10.980 15.921 33.347 1.00 37.51 74 VAL A N 1
ATOM 535 C CA . VAL A 1 74 ? -10.615 14.525 33.535 1.00 38.36 74 VAL A CA 1
ATOM 536 C C . VAL A 1 74 ? -9.624 14.386 34.696 1.00 40.37 74 VAL A C 1
ATOM 537 O O . VAL A 1 74 ? -8.637 15.118 34.772 1.00 40.74 74 VAL A O 1
ATOM 541 N N . GLU A 1 75 ? -9.919 13.466 35.613 1.00 42.07 75 GLU A N 1
ATOM 542 C CA . GLU A 1 75 ? -9.035 13.152 36.745 1.00 43.71 75 GLU A CA 1
ATOM 543 C C . GLU A 1 75 ? -8.941 11.644 36.869 1.00 44.41 75 GLU A C 1
ATOM 544 O O . GLU A 1 75 ? -9.854 10.932 36.452 1.00 44.29 75 GLU A O 1
ATOM 550 N N . VAL A 1 76 ? -7.833 11.159 37.422 1.00 46.37 76 VAL A N 1
ATOM 551 C CA . VAL A 1 76 ? -7.684 9.736 37.708 1.00 48.28 76 VAL A CA 1
ATOM 552 C C . VAL A 1 76 ? -8.472 9.408 38.975 1.00 50.22 76 VAL A C 1
ATOM 553 O O . VAL A 1 76 ? -8.408 10.151 39.956 1.00 51.52 76 VAL A O 1
ATOM 555 N N . ARG A 1 77 ? -9.228 8.310 38.941 1.00 51.31 77 ARG A N 1
ATOM 556 C CA . ARG A 1 77 ? -10.080 7.912 40.068 1.00 52.52 77 ARG A CA 1
ATOM 557 C C . ARG A 1 77 ? -9.263 7.658 41.327 1.00 56.14 77 ARG A C 1
ATOM 558 O O . ARG A 1 77 ? -8.195 7.041 41.249 1.00 57.43 77 ARG A O 1
ATOM 566 N N . PRO A 1 78 ? -9.756 8.129 42.493 1.00 59.14 78 PRO A N 1
ATOM 567 C CA . PRO A 1 78 ? -9.108 7.825 43.776 1.00 61.01 78 PRO A CA 1
ATOM 568 C C . PRO A 1 78 ? -8.766 6.334 43.921 1.00 62.39 78 PRO A C 1
ATOM 569 O O . PRO A 1 78 ? -9.486 5.477 43.383 1.00 61.61 78 PRO A O 1
ATOM 573 N N . GLU A 1 79 ? -7.664 6.042 44.615 1.00 63.47 79 GLU A N 1
ATOM 574 C CA . GLU A 1 79 ? -7.197 4.666 44.798 1.00 64.89 79 GLU A CA 1
ATOM 575 C C . GLU A 1 79 ? -8.308 3.812 45.397 1.00 65.97 79 GLU A C 1
ATOM 576 O O . GLU A 1 79 ? -8.887 4.164 46.427 1.00 67.41 79 GLU A O 1
ATOM 578 N N . GLY A 1 80 ? -8.619 2.705 44.731 1.00 65.97 80 GLY A N 1
ATOM 579 C CA . GLY A 1 80 ? -9.691 1.818 45.171 1.00 66.33 80 GLY A CA 1
ATOM 580 C C . GLY A 1 80 ? -10.996 1.976 44.407 1.00 65.98 80 GLY A C 1
ATOM 581 O O . GLY A 1 80 ? -11.872 1.116 44.497 1.00 66.10 80 GLY A O 1
ATOM 582 N N . ASN A 1 81 ? -11.135 3.068 43.656 1.00 65.32 81 ASN A N 1
ATOM 583 C CA . ASN A 1 81 ? -12.373 3.334 42.914 1.00 64.76 81 ASN A CA 1
ATOM 584 C C . ASN A 1 81 ? -12.361 2.785 41.487 1.00 63.84 81 ASN A C 1
ATOM 585 O O . ASN A 1 81 ? -13.416 2.660 40.861 1.00 62.48 81 ASN A O 1
ATOM 590 N N . GLU A 1 82 ? -11.170 2.457 40.982 1.00 63.83 82 GLU A N 1
ATOM 591 C CA . GLU A 1 82 ? -11.003 2.004 39.599 1.00 62.28 82 GLU A CA 1
ATOM 592 C C . GLU A 1 82 ? -11.980 0.899 39.241 1.00 61.71 82 GLU A C 1
ATOM 593 O O . GLU A 1 82 ? -12.205 -0.021 40.022 1.00 62.17 82 GLU A O 1
ATOM 595 N N . ASN A 1 83 ? -12.577 1.025 38.061 1.00 62.22 83 ASN A N 1
ATOM 596 C CA . ASN A 1 83 ? -13.417 -0.013 37.494 1.00 61.64 83 ASN A CA 1
ATOM 597 C C . ASN A 1 83 ? -12.597 -0.748 36.442 1.00 62.17 83 ASN A C 1
ATOM 598 O O . ASN A 1 83 ? -12.438 -0.255 35.329 1.00 60.83 83 ASN A O 1
ATOM 603 N N . PRO A 1 84 ? -12.068 -1.936 36.796 1.00 64.73 84 PRO A N 1
ATOM 604 C CA . PRO A 1 84 ? -11.195 -2.674 35.880 1.00 63.83 84 PRO A CA 1
ATOM 605 C C . PRO A 1 84 ? -11.957 -3.249 34.687 1.00 62.55 84 PRO A C 1
ATOM 606 O O . PRO A 1 84 ? -11.350 -3.556 33.659 1.00 63.74 84 PRO A O 1
ATOM 610 N N . GLU A 1 85 ? -13.276 -3.376 34.828 1.00 61.00 85 GLU A N 1
ATOM 611 C CA . GLU A 1 85 ? -14.123 -3.985 33.805 1.00 58.27 85 GLU A CA 1
ATOM 612 C C . GLU A 1 85 ? -14.331 -3.141 32.531 1.00 55.93 85 GLU A C 1
ATOM 613 O O . GLU A 1 85 ? -14.522 -3.701 31.456 1.00 56.18 85 GLU A O 1
ATOM 616 N N . ILE A 1 86 ? -14.286 -1.812 32.646 1.00 54.33 86 ILE A N 1
ATOM 617 C CA . ILE A 1 86 ? -14.555 -0.914 31.502 1.00 51.42 86 ILE A CA 1
ATOM 618 C C . ILE A 1 86 ? -13.335 -0.068 31.109 1.00 50.43 86 ILE A C 1
ATOM 619 O O . ILE A 1 86 ? -12.560 0.327 31.977 1.00 51.22 86 ILE A O 1
ATOM 624 N N . PRO A 1 87 ? -13.166 0.221 29.801 1.00 48.50 87 PRO A N 1
ATOM 625 C CA . PRO A 1 87 ? -11.995 0.962 29.304 1.00 47.86 87 PRO A CA 1
ATOM 626 C C . PRO A 1 87 ? -11.772 2.344 29.936 1.00 48.66 87 PRO A C 1
ATOM 627 O O . PRO A 1 87 ? -10.628 2.811 30.012 1.00 49.35 87 PRO A O 1
ATOM 631 N N . THR A 1 88 ? -12.855 2.989 30.367 1.00 47.70 88 THR A N 1
ATOM 632 C CA . THR A 1 88 ? -12.794 4.275 31.075 1.00 46.31 88 THR A CA 1
ATOM 633 C C . THR A 1 88 ? -12.419 4.114 32.553 1.00 45.68 88 THR A C 1
ATOM 634 O O . THR A 1 88 ? -12.069 5.087 33.232 1.00 45.66 88 THR A O 1
ATOM 638 N N . GLY A 1 89 ? -12.483 2.872 33.020 1.00 45.35 89 GLY A N 1
ATOM 639 C CA . GLY A 1 89 ? -12.371 2.503 34.428 1.00 45.72 89 GLY A CA 1
ATOM 640 C C . GLY A 1 89 ? -11.507 3.299 35.382 1.00 46.25 89 GLY A C 1
ATOM 641 O O . GLY A 1 89 ? -11.872 3.449 36.549 1.00 47.39 89 GLY A O 1
ATOM 642 N N . GLN A 1 90 ? -10.363 3.800 34.918 1.00 44.98 90 GLN A N 1
ATOM 643 C CA . GLN A 1 90 ? -9.477 4.522 35.828 1.00 45.27 90 GLN A CA 1
ATOM 644 C C . GLN A 1 90 ? -9.549 6.046 35.777 1.00 44.12 90 GLN A C 1
ATOM 645 O O . GLN A 1 90 ? -8.785 6.727 36.468 1.00 44.78 90 GLN A O 1
ATOM 651 N N . ILE A 1 91 ? -10.474 6.592 34.992 1.00 42.33 91 ILE A N 1
ATOM 652 C CA . ILE A 1 91 ? -10.754 8.032 35.078 1.00 41.10 91 ILE A CA 1
ATOM 653 C C . ILE A 1 91 ? -12.193 8.341 35.477 1.00 39.51 91 ILE A C 1
ATOM 654 O O . ILE A 1 91 ? -13.043 7.455 35.537 1.00 39.42 91 ILE A O 1
ATOM 659 N N . GLU A 1 92 ? -12.433 9.613 35.757 1.00 38.14 92 GLU A N 1
ATOM 660 C CA . GLU A 1 92 ? -13.765 10.156 35.947 1.00 37.49 92 GLU A CA 1
ATOM 661 C C . GLU A 1 92 ? -13.672 11.610 35.523 1.00 36.79 92 GLU A C 1
ATOM 662 O O . GLU A 1 92 ? -12.571 12.162 35.453 1.00 37.65 92 GLU A O 1
ATOM 668 N N . VAL A 1 93 ? -14.809 12.232 35.236 1.00 35.47 93 VAL A N 1
ATOM 669 C CA . VAL A 1 93 ? -14.823 13.659 34.923 1.00 34.82 93 VAL A CA 1
ATOM 670 C C . VAL A 1 93 ? -15.406 14.435 36.097 1.00 35.43 93 VAL A C 1
ATOM 671 O O . VAL A 1 93 ? -16.493 14.124 36.580 1.00 35.87 93 VAL A O 1
ATOM 675 N N . ASN A 1 94 ? -14.658 15.416 36.583 1.00 35.69 94 ASN A N 1
ATOM 676 C CA . ASN A 1 94 ? -15.134 16.262 37.659 1.00 36.15 94 ASN A CA 1
ATOM 677 C C . ASN A 1 94 ? -15.875 17.416 37.024 1.00 35.63 94 ASN A C 1
ATOM 678 O O . ASN A 1 94 ? -15.264 18.354 36.519 1.00 35.81 94 ASN A O 1
ATOM 683 N N . ALA A 1 95 ? -17.199 17.336 37.044 1.00 35.08 95 ALA A N 1
ATOM 684 C CA . ALA A 1 95 ? -18.016 18.251 36.261 1.00 34.44 95 ALA A CA 1
ATOM 685 C C . ALA A 1 95 ? -17.845 19.715 36.656 1.00 34.73 95 ALA A C 1
ATOM 686 O O . ALA A 1 95 ? -17.678 20.054 37.822 1.00 35.48 95 ALA A O 1
ATOM 688 N N . THR A 1 96 ? -17.892 20.566 35.642 1.00 34.01 96 THR A N 1
ATOM 689 C CA . THR A 1 96 ? -17.734 22.003 35.789 1.00 34.29 96 THR A CA 1
ATOM 690 C C . THR A 1 96 ? -19.022 22.712 35.365 1.00 33.73 96 THR A C 1
ATOM 691 O O . THR A 1 96 ? -19.402 23.730 35.949 1.00 34.27 96 THR A O 1
ATOM 695 N N . GLU A 1 97 ? -19.696 22.134 34.368 1.00 32.33 97 GLU A N 1
ATOM 696 C CA . GLU A 1 97 ? -20.906 22.698 33.791 1.00 31.78 97 GLU A CA 1
ATOM 697 C C . GLU A 1 97 ? -21.874 21.584 33.382 1.00 30.73 97 GLU A C 1
ATOM 698 O O . GLU A 1 97 ? -21.470 20.474 33.041 1.00 30.22 97 GLU A O 1
ATOM 701 N N . LEU A 1 98 ? -23.159 21.895 33.413 1.00 30.39 98 LEU A N 1
ATOM 702 C CA . LEU A 1 98 ? -24.183 20.923 33.129 1.00 29.38 98 LEU A CA 1
ATOM 703 C C . LEU A 1 98 ? -25.315 21.615 32.436 1.00 28.93 98 LEU A C 1
ATOM 704 O O . LEU A 1 98 ? -25.772 22.674 32.884 1.00 29.34 98 LEU A O 1
ATOM 709 N N . THR A 1 99 ? -25.762 21.001 31.344 1.00 27.72 99 THR A N 1
ATOM 710 C CA . THR A 1 99 ? -26.974 21.410 30.656 1.00 27.42 99 THR A CA 1
ATOM 711 C C . THR A 1 99 ? -27.840 20.177 30.444 1.00 26.94 99 THR A C 1
ATOM 712 O O . THR A 1 99 ? -27.374 19.166 29.919 1.00 26.05 99 THR A O 1
ATOM 716 N N . VAL A 1 100 ? -29.090 20.266 30.895 1.00 27.34 100 VAL A N 1
ATOM 717 C CA . VAL A 1 100 ? -30.081 19.228 30.657 1.00 26.88 100 VAL A CA 1
ATOM 718 C C . VAL A 1 100 ? -30.621 19.468 29.253 1.00 26.32 100 VAL A C 1
ATOM 719 O O . VAL A 1 100 ? -31.309 20.457 29.003 1.00 26.94 100 VAL A O 1
ATOM 723 N N . LEU A 1 101 ? -30.287 18.571 28.339 1.00 25.22 101 LEU A N 1
ATOM 724 C CA . LEU A 1 101 ? -30.788 18.630 26.971 1.00 24.58 101 LEU A CA 1
ATOM 725 C C . LEU A 1 101 ? -32.222 18.082 26.850 1.00 24.69 101 LEU A C 1
ATOM 726 O O . LEU A 1 101 ? -33.036 18.600 26.078 1.00 24.74 101 LEU A O 1
ATOM 731 N N . GLY A 1 102 ? -32.515 17.027 27.608 1.00 24.71 102 GLY A N 1
ATOM 732 C CA . GLY A 1 102 ? -33.804 16.354 27.546 1.00 24.54 102 GLY A CA 1
ATOM 733 C C . GLY A 1 102 ? -34.032 15.559 28.815 1.00 24.99 102 GLY A C 1
ATOM 734 O O . GLY A 1 102 ? -33.267 14.633 29.137 1.00 24.65 102 GLY A O 1
ATOM 735 N N . GLU A 1 103 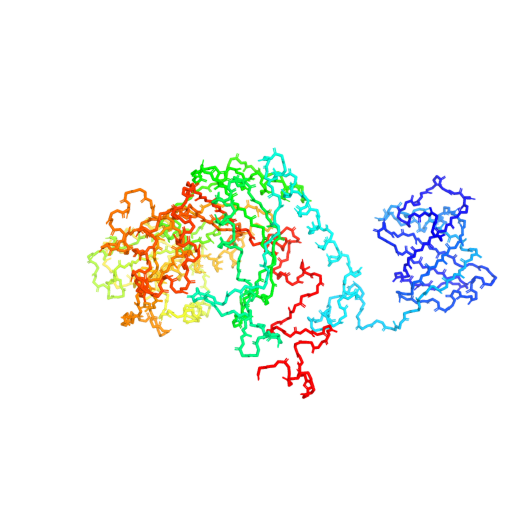? -35.075 15.927 29.548 1.00 25.63 103 GLU A N 1
ATOM 736 C CA . GLU A 1 103 ? -35.443 15.204 30.760 1.00 26.37 103 GLU A CA 1
ATOM 737 C C . GLU A 1 103 ? -36.064 13.860 30.396 1.00 25.72 103 GLU A C 1
ATOM 738 O O . GLU A 1 103 ? -36.631 13.686 29.313 1.00 25.21 103 GLU A O 1
ATOM 744 N N . SER A 1 104 ? -35.948 12.906 31.304 1.00 25.62 104 SER A N 1
ATOM 745 C CA . SER A 1 104 ? -36.659 11.662 31.145 1.00 25.12 104 SER A CA 1
ATOM 746 C C . SER A 1 104 ? -37.586 11.471 32.320 1.00 26.05 104 SER A C 1
ATOM 747 O O . SER A 1 104 ? -37.244 11.808 33.447 1.00 26.61 104 SER A O 1
ATOM 750 N N . ALA A 1 105 ? -38.771 10.952 32.031 1.00 26.13 105 ALA A N 1
ATOM 751 C CA . ALA A 1 105 ? -39.703 10.503 33.041 1.00 27.09 105 ALA A CA 1
ATOM 752 C C . ALA A 1 105 ? -39.244 9.119 33.555 1.00 27.07 105 ALA A C 1
ATOM 753 O O . ALA A 1 105 ? -38.354 8.498 32.953 1.00 26.21 105 ALA A O 1
ATOM 755 N N . PRO A 1 106 ? -39.836 8.633 34.667 1.00 27.99 106 PRO A N 1
ATOM 756 C CA . PRO A 1 106 ? -39.516 7.265 35.069 1.00 28.06 106 PRO A CA 1
ATOM 757 C C . PRO A 1 106 ? -39.798 6.270 33.940 1.00 27.50 106 PRO A C 1
ATOM 758 O O . PRO A 1 106 ? -40.825 6.358 33.254 1.00 27.55 106 PRO A O 1
ATOM 762 N N . LEU A 1 107 ? -38.877 5.337 33.749 1.00 26.99 107 LEU A N 1
ATOM 763 C CA . LEU A 1 107 ? -38.951 4.405 32.642 1.00 26.40 107 LEU A CA 1
ATOM 764 C C . LEU A 1 107 ? -40.059 3.368 32.800 1.00 26.90 107 LEU A C 1
ATOM 765 O O . LEU A 1 107 ? -40.297 2.888 33.899 1.00 27.59 107 LEU A O 1
ATOM 770 N N . PRO A 1 108 ? -40.751 3.031 31.695 1.00 26.66 108 PRO A N 1
ATOM 771 C CA . PRO A 1 108 ? -41.697 1.900 31.707 1.00 27.26 108 PRO A CA 1
ATOM 772 C C . PRO A 1 108 ? -41.016 0.567 32.055 1.00 27.42 108 PRO A C 1
ATOM 773 O O . PRO A 1 108 ? -41.645 -0.292 32.674 1.00 28.16 108 PRO A O 1
ATOM 777 N N . PHE A 1 109 ? -39.750 0.413 31.665 1.00 26.92 109 PHE A N 1
ATOM 778 C CA . PHE A 1 109 ? -38.901 -0.694 32.113 1.00 27.43 109 PHE A CA 1
ATOM 779 C C . PHE A 1 109 ? -37.446 -0.228 32.219 1.00 27.74 109 PHE A C 1
ATOM 780 O O . PHE A 1 109 ? -37.029 0.697 31.512 1.00 27.03 109 PHE A O 1
ATOM 788 N N . GLN A 1 110 ? -36.668 -0.867 33.088 1.00 29.16 110 GLN A N 1
ATOM 789 C CA . GLN A 1 110 ? -35.232 -0.563 33.179 1.00 29.90 110 GLN A CA 1
ATOM 790 C C . GLN A 1 110 ? -34.480 -1.230 32.033 1.00 29.84 110 GLN A C 1
ATOM 791 O O . GLN A 1 110 ? -34.919 -2.252 31.511 1.00 29.63 110 GLN A O 1
ATOM 797 N N . LEU A 1 111 ? -33.353 -0.637 31.645 1.00 30.60 111 LEU A N 1
ATOM 798 C CA . LEU A 1 111 ? -32.597 -1.077 30.478 1.00 30.51 111 LEU A CA 1
ATOM 799 C C . LEU A 1 111 ? -31.832 -2.381 30.694 1.00 31.57 111 LEU A C 1
ATOM 800 O O . LEU A 1 111 ? -31.360 -2.993 29.735 1.00 31.17 111 LEU A O 1
ATOM 805 N N . ASP A 1 112 ? -31.693 -2.792 31.948 1.00 33.53 112 ASP A N 1
ATOM 806 C CA . ASP A 1 112 ? -31.079 -4.075 32.252 1.00 35.13 112 ASP A CA 1
ATOM 807 C C . ASP A 1 112 ? -32.155 -5.146 32.415 1.00 37.04 112 ASP A C 1
ATOM 808 O O . ASP A 1 112 ? -31.893 -6.216 32.967 1.00 38.33 112 ASP A O 1
ATOM 813 N N . GLU A 1 113 ? -33.366 -4.845 31.946 1.00 37.96 113 GLU A N 1
ATOM 814 C CA . GLU A 1 113 ? -34.497 -5.766 32.049 1.00 39.41 113 GLU A CA 1
ATOM 815 C C . GLU A 1 113 ? -35.098 -5.977 30.684 1.00 39.58 113 GLU A C 1
ATOM 816 O O . GLU A 1 113 ? -35.088 -5.072 29.844 1.00 40.26 113 GLU A O 1
ATOM 822 N N . GLN A 1 114 ? -35.624 -7.172 30.455 1.00 40.30 114 GLN A N 1
ATOM 823 C CA . GLN A 1 114 ? -36.370 -7.432 29.239 1.00 39.50 114 GLN A CA 1
ATOM 824 C C . GLN A 1 114 ? -37.843 -7.465 29.620 1.00 39.56 114 GLN A C 1
ATOM 825 O O . GLN A 1 114 ? -38.270 -8.308 30.415 1.00 41.16 114 GLN A O 1
ATOM 831 N N . ALA A 1 115 ? -38.609 -6.521 29.085 1.00 37.97 115 ALA A N 1
ATOM 832 C CA . ALA A 1 115 ? -40.046 -6.459 29.344 1.00 37.68 115 ALA A CA 1
ATOM 833 C C . ALA A 1 115 ? -40.796 -7.398 28.401 1.00 37.01 115 ALA A C 1
ATOM 834 O O . ALA A 1 115 ? -40.191 -8.019 27.523 1.00 36.23 115 ALA A O 1
ATOM 836 N N . GLY A 1 116 ? -42.109 -7.509 28.593 1.00 37.06 116 GLY A N 1
ATOM 837 C CA . GLY A 1 116 ? -42.964 -8.241 27.669 1.00 36.40 116 GLY A CA 1
ATOM 838 C C . GLY A 1 116 ? -43.007 -7.576 26.306 1.00 35.62 116 GLY A C 1
ATOM 839 O O . GLY A 1 116 ? -42.713 -6.382 26.170 1.00 35.50 116 GLY A O 1
ATOM 840 N N . GLU A 1 117 ? -43.394 -8.351 25.301 1.00 34.77 117 GLU A N 1
ATOM 841 C CA . GLU A 1 117 ? -43.346 -7.921 23.910 1.00 34.08 117 GLU A CA 1
ATOM 842 C C . GLU A 1 117 ? -44.070 -6.600 23.618 1.00 33.15 117 GLU A C 1
ATOM 843 O O . GLU A 1 117 ? -43.516 -5.729 22.928 1.00 32.49 117 GLU A O 1
ATOM 849 N N . GLU A 1 118 ? -45.290 -6.462 24.137 1.00 32.48 118 GLU A N 1
ATOM 850 C CA . GLU A 1 118 ? -46.112 -5.272 23.905 1.00 31.95 118 GLU A CA 1
ATOM 851 C C . GLU A 1 118 ? -45.411 -4.022 24.425 1.00 31.47 118 GLU A C 1
ATOM 852 O O . GLU A 1 118 ? -45.413 -2.979 23.750 1.00 31.00 118 GLU A O 1
ATOM 854 N N . ALA A 1 119 ? -44.798 -4.139 25.606 1.00 30.73 119 ALA A N 1
ATOM 855 C CA . ALA A 1 119 ? -44.061 -3.029 26.206 1.00 30.40 119 ALA A CA 1
ATOM 856 C C . ALA A 1 119 ? -42.802 -2.669 25.399 1.00 28.94 119 ALA A C 1
ATOM 857 O O . ALA A 1 119 ? -42.514 -1.498 25.171 1.00 28.22 119 ALA A O 1
ATOM 859 N N . ARG A 1 120 ? -42.081 -3.688 24.946 1.00 28.28 120 ARG A N 1
ATOM 860 C CA . ARG A 1 120 ? -40.850 -3.485 24.194 1.00 27.26 120 ARG A CA 1
ATOM 861 C C . ARG A 1 120 ? -41.124 -2.829 22.848 1.00 26.43 120 ARG A C 1
ATOM 862 O O . ARG A 1 120 ? -40.335 -2.012 22.386 1.00 25.75 120 ARG A O 1
ATOM 870 N N . LEU A 1 121 ? -42.260 -3.158 22.245 1.00 26.44 121 LEU A N 1
ATOM 871 C CA . LEU A 1 121 ? -42.631 -2.570 20.958 1.00 25.75 121 LEU A CA 1
ATOM 872 C C . LEU A 1 121 ? -43.210 -1.172 21.099 1.00 25.71 121 LEU A C 1
ATOM 873 O O . LEU A 1 121 ? -42.851 -0.279 20.335 1.00 25.20 121 LEU A O 1
ATOM 878 N N . LYS A 1 122 ? -44.113 -0.989 22.060 1.00 26.18 122 LYS A N 1
ATOM 879 C CA . LYS A 1 122 ? -44.690 0.330 22.318 1.00 26.53 122 LYS A CA 1
ATOM 880 C C . LYS A 1 122 ? -43.576 1.322 22.628 1.00 25.71 122 LYS A C 1
ATOM 881 O O . LYS A 1 122 ? -43.633 2.481 22.209 1.00 25.71 122 LYS A O 1
ATOM 887 N N . TYR A 1 123 ? -42.554 0.844 23.338 1.00 24.75 123 TYR A N 1
ATOM 888 C CA . TYR A 1 123 ? -41.455 1.687 23.765 1.00 24.14 123 TYR A CA 1
ATOM 889 C C . TYR A 1 123 ? -40.145 1.248 23.118 1.00 23.16 123 TYR A C 1
ATOM 890 O O . TYR A 1 123 ? -39.079 1.312 23.740 1.00 22.71 123 TYR A O 1
ATOM 899 N N . ARG A 1 124 ? -40.239 0.819 21.855 1.00 22.42 124 ARG A N 1
ATOM 900 C CA . ARG A 1 124 ? -39.073 0.353 21.108 1.00 21.57 124 ARG A CA 1
ATOM 901 C C . ARG A 1 124 ? -37.928 1.353 21.049 1.00 20.87 124 ARG A C 1
ATOM 902 O O . ARG A 1 124 ? -36.774 0.949 21.024 1.00 20.42 124 ARG A O 1
ATOM 910 N N . TYR A 1 125 ? -38.237 2.647 21.037 1.00 20.95 125 TYR A N 1
ATOM 911 C CA . TYR A 1 125 ? -37.176 3.656 21.102 1.00 20.81 125 TYR A CA 1
ATOM 912 C C . TYR A 1 125 ? -36.338 3.510 22.382 1.00 21.10 125 TYR A C 1
ATOM 913 O O . TYR A 1 125 ? -35.134 3.749 22.357 1.00 21.00 125 TYR A O 1
ATOM 922 N N . LEU A 1 126 ? -36.962 3.099 23.482 1.00 21.65 126 LEU A N 1
ATOM 923 C CA . LEU A 1 126 ? -36.214 2.791 24.701 1.00 22.14 126 LEU A CA 1
ATOM 924 C C . LEU A 1 126 ? -35.554 1.420 24.663 1.00 21.91 126 LEU A C 1
ATOM 925 O O . LEU A 1 126 ? -34.462 1.238 25.196 1.00 21.81 126 LEU A O 1
ATOM 930 N N . ASP A 1 127 ? -36.227 0.449 24.057 1.00 22.01 127 ASP A N 1
ATOM 931 C CA . ASP A 1 127 ? -35.710 -0.916 24.011 1.00 21.96 127 ASP A CA 1
ATOM 932 C C . ASP A 1 127 ? -34.390 -0.967 23.234 1.00 21.20 127 ASP A C 1
ATOM 933 O O . ASP A 1 127 ? -33.466 -1.704 23.593 1.00 21.13 127 ASP A O 1
ATOM 938 N N . LEU A 1 128 ? -34.310 -0.157 22.185 1.00 20.52 128 LEU A N 1
ATOM 939 C CA . LEU A 1 128 ? -33.106 -0.060 21.375 1.00 19.91 128 LEU A CA 1
ATOM 940 C C . LEU A 1 128 ? -31.917 0.613 22.081 1.00 20.14 128 LEU A C 1
ATOM 941 O O . LEU A 1 128 ? -30.792 0.510 21.610 1.00 19.96 128 LEU A O 1
ATOM 946 N N . ARG A 1 129 ? -32.153 1.300 23.194 1.00 20.66 129 ARG A N 1
ATOM 947 C CA . ARG A 1 129 ? -31.048 1.795 24.011 1.00 21.20 129 ARG A CA 1
ATOM 948 C C . ARG A 1 129 ? -30.314 0.673 24.746 1.00 21.78 129 ARG A C 1
ATOM 949 O O . ARG A 1 129 ? -29.180 0.848 25.197 1.00 21.47 129 ARG A O 1
ATOM 957 N N . ARG A 1 130 ? -30.989 -0.460 24.900 1.00 22.65 130 ARG A 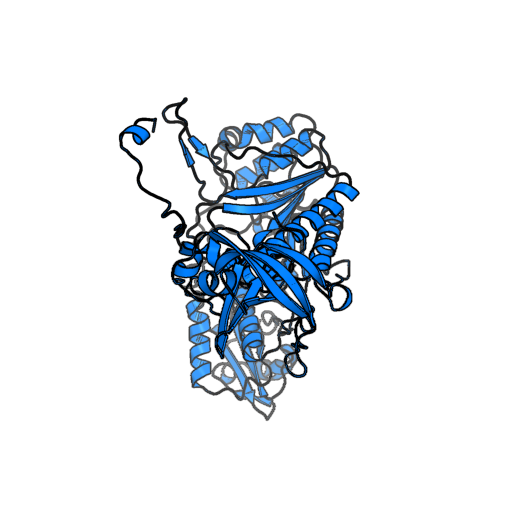N 1
ATOM 958 C CA . ARG A 1 130 ? -30.395 -1.634 25.525 1.00 23.70 130 ARG A CA 1
ATOM 959 C C . ARG A 1 130 ? -29.316 -2.195 24.601 1.00 23.62 130 ARG A C 1
ATOM 960 O O . ARG A 1 130 ? -29.407 -2.072 23.376 1.00 23.36 130 ARG A O 1
ATOM 968 N N . GLU A 1 131 ? -28.291 -2.788 25.196 1.00 24.69 131 GLU A N 1
ATOM 969 C CA . GLU A 1 131 ? -27.108 -3.222 24.478 1.00 25.15 131 GLU A CA 1
ATOM 970 C C . GLU A 1 131 ? -27.415 -4.164 23.312 1.00 24.12 131 GLU A C 1
ATOM 971 O O . GLU A 1 131 ? -27.020 -3.896 22.177 1.00 24.07 131 GLU A O 1
ATOM 977 N N . GLY A 1 132 ? -28.136 -5.243 23.602 1.00 23.89 132 GLY A N 1
ATOM 978 C CA . GLY A 1 132 ? -28.466 -6.287 22.626 1.00 22.73 132 GLY A CA 1
ATOM 979 C C . GLY A 1 132 ? -29.278 -5.820 21.433 1.00 21.83 132 GLY A C 1
ATOM 980 O O . GLY A 1 132 ? -28.834 -5.978 20.288 1.00 21.39 132 GLY A O 1
ATOM 981 N N . PRO A 1 133 ? -30.479 -5.257 21.687 1.00 21.58 133 PRO A N 1
ATOM 982 C CA . PRO A 1 133 ? -31.299 -4.688 20.613 1.00 20.85 133 PRO A CA 1
ATOM 983 C C . PRO A 1 133 ? -30.559 -3.664 19.733 1.00 20.29 133 PRO A C 1
ATOM 984 O O . PRO A 1 133 ? -30.621 -3.762 18.512 1.00 19.41 133 PRO A O 1
ATOM 988 N N . GLY A 1 134 ? -29.862 -2.704 20.351 1.00 20.66 134 GLY A N 1
ATOM 989 C CA . GLY A 1 134 ? -29.086 -1.699 19.610 1.00 19.98 134 GLY A CA 1
ATOM 990 C C . GLY A 1 134 ? -28.001 -2.304 18.739 1.00 19.72 134 GLY A C 1
ATOM 991 O O . GLY A 1 134 ? -27.864 -1.939 17.566 1.00 19.57 134 GLY A O 1
ATOM 992 N N . ASN A 1 135 ? -27.238 -3.244 19.302 1.00 20.08 135 ASN A N 1
ATOM 993 C CA . ASN A 1 135 ? -26.175 -3.941 18.554 1.00 19.80 135 ASN A CA 1
ATOM 994 C C . ASN A 1 135 ? -26.709 -4.770 17.394 1.00 18.97 135 ASN A C 1
ATOM 995 O O . ASN A 1 135 ? -26.075 -4.853 16.347 1.00 18.49 135 ASN A O 1
ATOM 1000 N N . ALA A 1 136 ? -27.886 -5.354 17.583 1.00 18.76 136 ALA A N 1
ATOM 1001 C CA . ALA A 1 136 ? -28.568 -6.099 16.530 1.00 18.32 136 ALA A CA 1
ATOM 1002 C C . ALA A 1 136 ? -28.774 -5.227 15.301 1.00 17.79 136 ALA A C 1
ATOM 1003 O O . ALA A 1 136 ? -28.467 -5.649 14.185 1.00 17.34 136 ALA A O 1
ATOM 1005 N N . LEU A 1 137 ? -29.279 -4.010 15.508 1.00 17.78 137 LEU A N 1
ATOM 1006 C CA . LEU A 1 137 ? -29.524 -3.082 14.408 1.00 17.64 137 LEU A CA 1
ATOM 1007 C C . LEU A 1 137 ? -28.245 -2.608 13.734 1.00 17.35 137 LEU A C 1
ATOM 1008 O O . LEU A 1 137 ? -28.218 -2.442 12.514 1.00 17.04 137 LEU A O 1
ATOM 1013 N N . ARG A 1 138 ? -27.199 -2.388 14.531 1.00 17.68 138 ARG A N 1
ATOM 1014 C CA . ARG A 1 138 ? -25.882 -2.010 14.020 1.00 17.86 138 ARG A CA 1
ATOM 1015 C C . ARG A 1 138 ? -25.264 -3.151 13.238 1.00 17.27 138 ARG A C 1
ATOM 1016 O O . ARG A 1 138 ? -24.658 -2.929 12.198 1.00 16.91 138 ARG A O 1
ATOM 1024 N N . LEU A 1 139 ? -25.412 -4.375 13.744 1.00 17.09 139 LEU A N 1
ATOM 1025 C CA . LEU A 1 139 ? -25.004 -5.555 12.990 1.00 16.66 139 LEU A CA 1
ATOM 1026 C C . LEU A 1 139 ? -25.682 -5.579 11.610 1.00 16.09 139 LEU A C 1
ATOM 1027 O O . LEU A 1 139 ? -25.002 -5.721 10.582 1.00 15.67 139 LEU A O 1
ATOM 1032 N N . ARG A 1 140 ? -27.003 -5.405 11.598 1.00 15.77 140 ARG A N 1
ATOM 1033 C CA . ARG A 1 140 ? -27.770 -5.435 10.354 1.00 15.64 140 ARG A CA 1
ATOM 1034 C C . ARG A 1 140 ? -27.164 -4.519 9.291 1.00 15.28 140 ARG A C 1
ATOM 1035 O O . ARG A 1 140 ? -27.029 -4.912 8.139 1.00 14.78 140 ARG A O 1
ATOM 1043 N N . SER A 1 141 ? -26.781 -3.310 9.703 1.00 15.51 141 SER A N 1
ATOM 1044 C CA . SER A 1 141 ? -26.160 -2.332 8.808 1.00 15.49 141 SER A CA 1
ATOM 1045 C C . SER A 1 141 ? -24.848 -2.869 8.211 1.00 15.65 141 SER A C 1
ATOM 1046 O O . SER A 1 141 ? -24.625 -2.774 7.004 1.00 15.50 141 SER A O 1
ATOM 1049 N N . LYS A 1 142 ? -24.001 -3.457 9.048 1.00 16.13 142 LYS A N 1
ATOM 1050 C CA . LYS A 1 142 ? -22.782 -4.104 8.575 1.00 16.65 142 LYS A CA 1
ATOM 1051 C C . LYS A 1 142 ? -23.062 -5.295 7.643 1.00 16.59 142 LYS A C 1
ATOM 1052 O O . LYS A 1 142 ? -22.302 -5.551 6.704 1.00 16.73 142 LYS A O 1
ATOM 1058 N N . VAL A 1 143 ? -24.166 -6.001 7.887 1.00 16.29 143 VAL A N 1
ATOM 1059 C CA . VAL A 1 143 ? -24.549 -7.144 7.070 1.00 16.03 143 VAL A CA 1
ATOM 1060 C C . VAL A 1 143 ? -24.888 -6.700 5.652 1.00 16.03 143 VAL A C 1
ATOM 1061 O O . VAL A 1 143 ? -24.413 -7.300 4.676 1.00 15.83 143 VAL A O 1
ATOM 1065 N N . ASN A 1 144 ? -25.695 -5.643 5.541 1.00 15.99 144 ASN A N 1
ATOM 1066 C CA . ASN A 1 144 ? -26.073 -5.111 4.238 1.00 15.97 144 ASN A CA 1
ATOM 1067 C C . ASN A 1 144 ? -24.826 -4.777 3.445 1.00 16.08 144 ASN A C 1
ATOM 1068 O O . ASN A 1 144 ? -24.692 -5.187 2.296 1.00 16.33 144 ASN A O 1
ATOM 1073 N N . ALA A 1 145 ? -23.907 -4.065 4.096 1.00 16.01 145 ALA A N 1
ATOM 1074 C CA . ALA A 1 145 ? -22.713 -3.520 3.458 1.00 15.78 145 ALA A CA 1
ATOM 1075 C C . ALA A 1 145 ? -21.814 -4.650 2.991 1.00 15.87 145 ALA A C 1
ATOM 1076 O O . ALA A 1 145 ? -21.260 -4.581 1.900 1.00 15.88 145 ALA A O 1
ATOM 1078 N N . ALA A 1 146 ? -21.693 -5.697 3.809 1.00 15.90 146 ALA A N 1
ATOM 1079 C CA . ALA A 1 146 ? -20.923 -6.892 3.431 1.00 15.94 146 ALA A CA 1
ATOM 1080 C C . ALA A 1 146 ? -21.451 -7.516 2.137 1.00 15.86 146 ALA A C 1
ATOM 1081 O O . ALA A 1 146 ? -20.670 -7.868 1.258 1.00 16.13 146 ALA A O 1
ATOM 1083 N N . ALA A 1 147 ? -22.766 -7.636 2.020 1.00 15.65 147 ALA A N 1
ATOM 1084 C CA . ALA A 1 147 ? -23.364 -8.173 0.814 1.00 16.08 147 ALA A CA 1
ATOM 1085 C C . ALA A 1 147 ? -23.073 -7.252 -0.386 1.00 16.28 147 ALA A C 1
ATOM 1086 O O . ALA A 1 147 ? -22.601 -7.717 -1.432 1.00 16.31 147 ALA A O 1
ATOM 1088 N N . ARG A 1 148 ? -23.313 -5.951 -0.219 1.00 16.21 148 ARG A N 1
ATOM 1089 C CA . ARG A 1 148 ? -23.133 -5.005 -1.325 1.00 16.93 148 ARG A CA 1
ATOM 1090 C C . ARG A 1 148 ? -21.707 -5.031 -1.835 1.00 17.00 148 ARG A C 1
ATOM 1091 O O . ARG A 1 148 ? -21.472 -4.897 -3.035 1.00 17.28 148 ARG A O 1
ATOM 1099 N N . SER A 1 149 ? -20.752 -5.232 -0.933 1.00 17.13 149 SER A N 1
ATOM 1100 C CA . SER A 1 149 ? -19.361 -5.164 -1.344 1.00 17.39 149 SER A CA 1
ATOM 1101 C C . SER A 1 149 ? -19.004 -6.354 -2.223 1.00 17.25 149 SER A C 1
ATOM 1102 O O . SER A 1 149 ? -18.293 -6.192 -3.205 1.00 17.76 149 SER A O 1
ATOM 1105 N N . VAL A 1 150 ? -19.547 -7.527 -1.906 1.00 16.70 150 VAL A N 1
ATOM 1106 C CA . VAL A 1 150 ? -19.377 -8.697 -2.764 1.00 16.53 150 VAL A CA 1
ATOM 1107 C C . VAL A 1 150 ? -20.033 -8.509 -4.141 1.00 16.60 150 VAL A C 1
ATOM 1108 O O . VAL A 1 150 ? -19.447 -8.858 -5.176 1.00 16.44 150 VAL A O 1
ATOM 1112 N N . LEU A 1 151 ? -21.248 -7.971 -4.146 1.00 16.46 151 LEU A N 1
ATOM 1113 C CA . LEU A 1 151 ? -21.987 -7.777 -5.389 1.00 16.87 151 LEU A CA 1
ATOM 1114 C C . LEU A 1 151 ? -21.340 -6.755 -6.312 1.00 17.32 151 LEU A C 1
ATOM 1115 O O . LEU A 1 151 ? -21.236 -6.994 -7.512 1.00 17.66 151 LEU A O 1
ATOM 1120 N N . ALA A 1 152 ? -20.875 -5.642 -5.744 1.00 17.65 152 ALA A N 1
ATOM 1121 C CA . ALA A 1 152 ? -20.114 -4.623 -6.493 1.00 18.40 152 ALA A CA 1
ATOM 1122 C C . ALA A 1 152 ? -18.807 -5.179 -7.065 1.00 19.12 152 ALA A C 1
ATOM 1123 O O . ALA A 1 152 ? -18.432 -4.863 -8.191 1.00 20.18 152 ALA A O 1
ATOM 1125 N N . GLU A 1 153 ? -18.125 -6.016 -6.296 1.00 19.96 153 GLU A N 1
ATOM 1126 C CA . GLU A 1 153 ? -16.876 -6.652 -6.725 1.00 21.22 153 GLU A CA 1
ATOM 1127 C C . GLU A 1 153 ? -17.086 -7.531 -7.968 1.00 20.94 153 GLU A C 1
ATOM 1128 O O . GLU A 1 153 ? -16.176 -7.695 -8.780 1.00 21.14 153 GLU A O 1
ATOM 1134 N N . HIS A 1 154 ? -18.296 -8.072 -8.116 1.00 20.32 154 HIS A N 1
ATOM 1135 C CA . HIS A 1 154 ? -18.662 -8.914 -9.260 1.00 20.27 154 HIS A CA 1
ATOM 1136 C C . HIS A 1 154 ? -19.570 -8.210 -10.243 1.00 20.14 154 HIS A C 1
ATOM 1137 O O . HIS A 1 154 ? -20.319 -8.862 -10.989 1.00 20.23 154 HIS A O 1
ATOM 1144 N N . ASP A 1 155 ? -19.527 -6.874 -10.223 1.00 19.63 155 ASP A N 1
ATOM 1145 C CA . ASP A 1 155 ? -20.133 -6.023 -11.261 1.00 19.81 155 ASP A CA 1
ATOM 1146 C C . ASP A 1 155 ? -21.660 -6.079 -11.347 1.00 19.11 155 ASP A C 1
ATOM 1147 O O . ASP A 1 155 ? -22.243 -5.886 -12.413 1.00 19.39 155 ASP A O 1
ATOM 1152 N N . PHE A 1 156 ? -22.300 -6.351 -10.220 1.00 18.29 156 PHE A N 1
ATOM 1153 C CA . PHE A 1 156 ? -23.754 -6.309 -10.146 1.00 17.82 156 PHE A CA 1
ATOM 1154 C C . PHE A 1 156 ? -24.194 -4.861 -10.150 1.00 17.61 156 PHE A C 1
ATOM 1155 O O . PHE A 1 156 ? -23.469 -4.005 -9.675 1.00 17.68 156 PHE A O 1
ATOM 1163 N N . VAL A 1 157 ? -25.356 -4.598 -10.735 1.00 17.45 157 VAL A N 1
ATOM 1164 C CA . VAL A 1 157 ? -25.934 -3.267 -10.777 1.00 17.32 157 VAL A CA 1
ATOM 1165 C C . VAL A 1 157 ? -27.027 -3.264 -9.719 1.00 17.17 157 VAL A C 1
ATOM 1166 O O . VAL A 1 157 ? -27.871 -4.167 -9.696 1.00 17.24 157 VAL A O 1
ATOM 1170 N N . GLU A 1 158 ? -27.020 -2.272 -8.836 1.00 16.98 158 GLU A N 1
ATOM 1171 C CA . GLU A 1 158 ? -28.120 -2.120 -7.889 1.00 16.96 158 GLU A CA 1
ATOM 1172 C C . GLU A 1 158 ? -29.287 -1.379 -8.556 1.00 17.19 158 GLU A C 1
ATOM 1173 O O . GLU A 1 158 ? -29.112 -0.263 -9.039 1.00 17.40 158 GLU A O 1
ATOM 1179 N N . ILE A 1 159 ? -30.470 -2.003 -8.584 1.00 17.09 159 ILE A N 1
ATOM 1180 C CA . ILE A 1 159 ? -31.644 -1.429 -9.265 1.00 17.28 159 ILE A CA 1
ATOM 1181 C C . ILE A 1 159 ? -32.910 -1.473 -8.388 1.00 17.66 159 ILE A C 1
ATOM 1182 O O . ILE A 1 159 ? -33.273 -2.529 -7.847 1.00 17.35 159 ILE A O 1
ATOM 1187 N N . GLU A 1 160 ? -33.563 -0.315 -8.256 1.00 18.07 160 GLU A N 1
ATOM 1188 C CA . GLU A 1 160 ? -34.818 -0.199 -7.518 1.00 18.64 160 GLU A CA 1
ATOM 1189 C C . GLU A 1 160 ? -35.989 -0.595 -8.415 1.00 18.71 160 GLU A C 1
ATOM 1190 O O . GLU A 1 160 ? -36.071 -0.164 -9.552 1.00 18.82 160 GLU A O 1
ATOM 1196 N N . THR A 1 161 ? -36.873 -1.437 -7.889 1.00 18.57 161 THR A N 1
ATOM 1197 C CA . THR A 1 161 ? -38.057 -1.904 -8.610 1.00 18.89 161 THR A CA 1
ATOM 1198 C C . THR A 1 161 ? -39.350 -1.365 -7.956 1.00 19.28 161 THR A C 1
ATOM 1199 O O . THR A 1 161 ? -39.364 -1.057 -6.767 1.00 18.94 161 THR A O 1
ATOM 1203 N N . PRO A 1 162 ? -40.432 -1.236 -8.737 1.00 20.02 162 PRO A N 1
ATOM 1204 C CA . PRO A 1 162 ? -41.657 -0.602 -8.218 1.00 20.76 162 PRO A CA 1
ATOM 1205 C C . PRO A 1 162 ? -42.283 -1.359 -7.052 1.00 21.13 162 PRO A C 1
ATOM 1206 O O . PRO A 1 162 ? -42.213 -2.591 -7.011 1.00 21.14 162 PRO A O 1
ATOM 1210 N N . THR A 1 163 ? -42.883 -0.627 -6.117 1.00 21.57 163 THR A N 1
ATOM 1211 C CA . THR A 1 163 ? -43.655 -1.260 -5.059 1.00 22.38 163 THR A CA 1
ATOM 1212 C C . THR A 1 163 ? -45.164 -1.043 -5.270 1.00 24.07 163 THR A C 1
ATOM 1213 O O . THR A 1 163 ? -45.985 -1.690 -4.619 1.00 24.82 163 THR A O 1
ATOM 1217 N N . LEU A 1 164 ? -45.528 -0.164 -6.201 1.00 25.06 164 LEU A N 1
ATOM 1218 C CA . LEU A 1 164 ? -46.909 -0.060 -6.652 1.00 27.08 164 LEU A CA 1
ATOM 1219 C C . LEU A 1 164 ? -47.094 -0.792 -7.991 1.00 28.69 164 LEU A C 1
ATOM 1220 O O . LEU A 1 164 ? -46.704 -0.281 -9.042 1.00 28.73 164 LEU A O 1
ATOM 1225 N N . THR A 1 165 ? -47.696 -1.983 -7.941 1.00 30.41 165 THR A N 1
ATOM 1226 C CA . THR A 1 165 ? -47.808 -2.860 -9.110 1.00 32.91 165 THR A CA 1
ATOM 1227 C C . THR A 1 165 ? -49.238 -3.311 -9.428 1.00 35.16 165 THR A C 1
ATOM 1228 O O . THR A 1 165 ? -50.192 -2.986 -8.721 1.00 35.02 165 THR A O 1
ATOM 1232 N N . ARG A 1 166 ? -49.352 -4.064 -10.517 1.00 38.12 166 ARG A N 1
ATOM 1233 C CA . ARG A 1 166 ? -50.558 -4.789 -10.884 1.00 42.20 166 ARG A CA 1
ATOM 1234 C C . ARG A 1 166 ? -50.776 -5.948 -9.918 1.00 43.95 166 ARG A C 1
ATOM 1235 O O . ARG A 1 166 ? -49.831 -6.648 -9.552 1.00 42.59 166 ARG A O 1
ATOM 1243 N N . SER A 1 167 ? -52.024 -6.150 -9.510 1.00 48.71 167 SER A N 1
ATOM 1244 C CA . SER A 1 167 ? -52.377 -7.315 -8.709 1.00 52.28 167 SER A CA 1
ATOM 1245 C C . SER A 1 167 ? -52.480 -8.568 -9.590 1.00 56.41 167 SER A C 1
ATOM 1246 O O . SER A 1 167 ? -53.443 -8.730 -10.340 1.00 58.58 167 SER A O 1
ATOM 1249 N N . THR A 1 168 ? -51.474 -9.437 -9.496 1.00 60.46 168 THR A N 1
ATOM 1250 C CA . THR A 1 168 ? -51.382 -10.647 -10.322 1.00 65.10 168 THR A CA 1
ATOM 1251 C C . THR A 1 168 ? -51.915 -11.871 -9.571 1.00 69.82 168 THR A C 1
ATOM 1252 O O . THR A 1 168 ? -51.775 -11.947 -8.347 1.00 70.74 168 THR A O 1
ATOM 1254 N N . PRO A 1 169 ? -52.527 -12.837 -10.295 1.00 74.46 169 PRO A N 1
ATOM 1255 C CA . PRO A 1 169 ? -53.049 -14.040 -9.635 1.00 76.66 169 PRO A CA 1
ATOM 1256 C C . PRO A 1 169 ? -51.969 -15.091 -9.331 1.00 77.83 169 PRO A C 1
ATOM 1257 O O . PRO A 1 169 ? -52.181 -16.286 -9.560 1.00 77.90 169 PRO A O 1
ATOM 1261 N N . GLU A 1 170 ? -50.821 -14.633 -8.828 1.00 79.57 170 GLU A N 1
ATOM 1262 C CA . GLU A 1 170 ? -49.777 -15.514 -8.302 1.00 79.49 170 GLU A CA 1
ATOM 1263 C C . GLU A 1 170 ? -50.136 -15.899 -6.864 1.00 79.47 170 GLU A C 1
ATOM 1264 O O . GLU A 1 170 ? -51.002 -15.268 -6.248 1.00 80.53 170 GLU A O 1
ATOM 1266 N N . GLY A 1 171 ? -49.482 -16.935 -6.339 1.00 77.23 171 GLY A N 1
ATOM 1267 C CA . GLY A 1 171 ? -49.777 -17.451 -4.998 1.00 73.51 171 GLY A CA 1
ATOM 1268 C C . GLY A 1 171 ? -49.625 -16.429 -3.883 1.00 69.62 171 GLY A C 1
ATOM 1269 O O . GLY A 1 171 ? -48.728 -15.585 -3.933 1.00 70.70 171 GLY A O 1
ATOM 1270 N N . ALA A 1 172 ? -50.515 -16.520 -2.889 1.00 66.68 172 ALA A N 1
ATOM 1271 C CA . ALA A 1 172 ? -50.540 -15.668 -1.671 1.00 62.96 172 ALA A CA 1
ATOM 1272 C C . ALA A 1 172 ? -51.270 -14.328 -1.830 1.00 59.82 172 ALA A C 1
ATOM 1273 O O . ALA A 1 172 ? -51.280 -13.724 -2.910 1.00 58.56 172 ALA A O 1
ATOM 1275 N N . ARG A 1 173 ? -51.871 -13.876 -0.731 1.00 55.92 173 ARG A N 1
ATOM 1276 C CA . ARG A 1 173 ? -52.733 -12.704 -0.730 1.00 52.94 173 ARG A CA 1
ATOM 1277 C C . ARG A 1 173 ? -51.920 -11.408 -0.703 1.00 48.78 173 ARG A C 1
ATOM 1278 O O . ARG A 1 173 ? -51.030 -11.235 0.129 1.00 47.35 173 ARG A O 1
ATOM 1286 N N . ASP A 1 174 ? -52.239 -10.512 -1.632 1.00 45.07 174 ASP A N 1
ATOM 1287 C CA . ASP A 1 174 ? -51.564 -9.229 -1.771 1.00 41.70 174 ASP A CA 1
ATOM 1288 C C . ASP A 1 174 ? -52.139 -8.180 -0.827 1.00 39.87 174 ASP A C 1
ATOM 1289 O O . ASP A 1 174 ? -53.309 -8.246 -0.451 1.00 40.16 174 ASP A O 1
ATOM 1294 N N . PHE A 1 175 ? -51.308 -7.213 -0.452 1.00 37.10 175 PHE A N 1
ATOM 1295 C CA . PHE A 1 175 ? -51.793 -5.969 0.121 1.00 35.81 175 PHE A CA 1
ATOM 1296 C C . PHE A 1 175 ? -52.218 -5.076 -1.037 1.00 35.45 175 PHE A C 1
ATOM 1297 O O . PHE A 1 175 ? -51.509 -4.963 -2.038 1.00 34.88 175 PHE A O 1
ATOM 1305 N N . LEU A 1 176 ? -53.380 -4.453 -0.895 1.00 35.35 176 LEU A N 1
ATOM 1306 C CA . LEU A 1 176 ? -53.962 -3.641 -1.950 1.00 35.54 176 LEU A CA 1
ATOM 1307 C C . LEU A 1 176 ? -53.893 -2.162 -1.623 1.00 35.38 176 LEU A C 1
ATOM 1308 O O . LEU A 1 176 ? -53.890 -1.780 -0.450 1.00 35.39 176 LEU A O 1
ATOM 1313 N N . VAL A 1 177 ? -53.798 -1.337 -2.663 1.00 34.76 177 VAL A N 1
ATOM 1314 C CA . VAL A 1 177 ? -53.738 0.107 -2.509 1.00 35.06 177 VAL A CA 1
ATOM 1315 C C . VAL A 1 177 ? -54.692 0.734 -3.522 1.00 36.78 177 VAL A C 1
ATOM 1316 O O . VAL A 1 177 ? -54.449 0.635 -4.720 1.00 36.95 177 VAL A O 1
ATOM 1320 N N . PRO A 1 178 ? -55.776 1.384 -3.051 1.00 38.42 178 PRO A N 1
ATOM 1321 C CA . PRO A 1 178 ? -56.724 2.001 -3.994 1.00 40.13 178 PRO A CA 1
ATOM 1322 C C . PRO A 1 178 ? -56.152 3.264 -4.630 1.00 41.07 178 PRO A C 1
ATOM 1323 O O . PRO A 1 178 ? -55.410 4.007 -3.979 1.00 40.57 178 PRO A O 1
ATOM 1327 N N . ALA A 1 179 ? -56.481 3.493 -5.898 1.00 43.65 179 ALA A N 1
ATOM 1328 C CA . ALA A 1 179 ? -55.943 4.638 -6.633 1.00 45.89 179 ALA A CA 1
ATOM 1329 C C . ALA A 1 179 ? -56.962 5.763 -6.766 1.00 48.70 179 ALA A C 1
ATOM 1330 O O . ALA A 1 179 ? -57.997 5.609 -7.423 1.00 50.13 179 ALA A O 1
ATOM 1332 N N . ARG A 1 180 ? -56.649 6.892 -6.132 1.00 51.00 180 ARG A N 1
ATOM 1333 C CA . ARG A 1 180 ? -57.514 8.073 -6.119 1.00 53.99 180 ARG A CA 1
ATOM 1334 C C . ARG A 1 180 ? -57.830 8.554 -7.535 1.00 55.31 180 ARG A C 1
ATOM 1335 O O . ARG A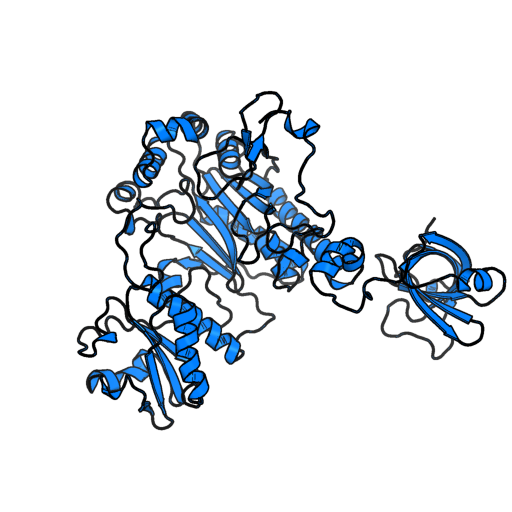 1 180 ? -58.981 8.862 -7.846 1.00 57.08 180 ARG A O 1
ATOM 1343 N N . LEU A 1 181 ? -56.807 8.595 -8.386 1.00 54.60 181 LEU A N 1
ATOM 1344 C CA . LEU A 1 181 ? -56.946 9.105 -9.746 1.00 55.06 181 LEU A CA 1
ATOM 1345 C C . LEU A 1 181 ? -57.624 8.127 -10.698 1.00 55.32 181 LEU A C 1
ATOM 1346 O O . LEU A 1 181 ? -57.856 8.456 -11.860 1.00 56.50 181 LEU A O 1
ATOM 1351 N N . GLN A 1 182 ? -57.938 6.933 -10.206 1.00 54.88 182 GLN A N 1
ATOM 1352 C CA . GLN A 1 182 ? -58.632 5.932 -11.002 1.00 55.46 182 GLN A CA 1
ATOM 1353 C C . GLN A 1 182 ? -59.681 5.223 -10.150 1.00 54.58 182 GLN A C 1
ATOM 1354 O O . GLN A 1 182 ? -59.519 4.043 -9.824 1.00 53.20 182 GLN A O 1
ATOM 1360 N N . PRO A 1 183 ? -60.768 5.934 -9.785 1.00 54.92 183 PRO A N 1
ATOM 1361 C CA . PRO A 1 183 ? -61.777 5.371 -8.880 1.00 54.22 183 PRO A CA 1
ATOM 1362 C C . PRO A 1 183 ? -62.117 3.928 -9.230 1.00 53.20 183 PRO A C 1
ATOM 1363 O O . PRO A 1 183 ? -62.455 3.641 -10.380 1.00 54.37 183 PRO A O 1
ATOM 1367 N N . GLY A 1 184 ? -61.993 3.030 -8.255 1.00 51.10 184 GLY A N 1
ATOM 1368 C CA . GLY A 1 184 ? -62.299 1.608 -8.452 1.00 49.95 184 GLY A CA 1
ATOM 1369 C C . GLY A 1 184 ? -61.110 0.720 -8.795 1.00 48.06 184 GLY A C 1
ATOM 1370 O O . GLY A 1 184 ? -61.218 -0.514 -8.756 1.00 47.66 184 GLY A O 1
ATOM 1371 N N . SER A 1 185 ? -59.979 1.343 -9.130 1.00 46.19 185 SER A N 1
ATOM 1372 C CA . SER A 1 185 ? -58.751 0.615 -9.465 1.00 44.77 185 SER A CA 1
ATOM 1373 C C . SER A 1 185 ? -57.750 0.544 -8.299 1.00 43.25 185 SER A C 1
ATOM 1374 O O . SER A 1 185 ? -57.708 1.427 -7.436 1.00 42.58 185 SER A O 1
ATOM 1377 N N . PHE A 1 186 ? -56.939 -0.512 -8.299 1.00 42.17 186 PHE A N 1
ATOM 1378 C CA . PHE A 1 186 ? -56.033 -0.812 -7.196 1.00 40.55 186 PHE A CA 1
ATOM 1379 C C . PHE A 1 186 ? -54.634 -1.184 -7.659 1.00 39.34 186 PHE A C 1
ATOM 1380 O O . PHE A 1 186 ? -54.467 -1.971 -8.604 1.00 39.26 186 PHE A O 1
ATOM 1388 N N . TYR A 1 187 ? -53.631 -0.624 -6.982 1.00 37.24 187 TYR A N 1
ATOM 1389 C CA . TYR A 1 187 ? -52.282 -1.170 -7.023 1.00 35.08 187 TYR A CA 1
ATOM 1390 C C . TYR A 1 187 ? -52.213 -2.319 -6.034 1.00 34.31 187 TYR A C 1
ATOM 1391 O O . TYR A 1 187 ? -53.081 -2.447 -5.163 1.00 34.82 187 TYR A O 1
ATOM 1400 N N . ALA A 1 188 ? -51.187 -3.157 -6.183 1.00 32.80 188 ALA A N 1
ATOM 1401 C CA . ALA A 1 188 ? -50.832 -4.155 -5.180 1.00 31.58 188 ALA A CA 1
ATOM 1402 C C . ALA A 1 188 ? -49.388 -3.939 -4.796 1.00 30.39 188 ALA A C 1
ATOM 1403 O O . ALA A 1 188 ? -48.584 -3.498 -5.623 1.00 30.46 188 ALA A O 1
ATOM 1405 N N . LEU A 1 189 ? -49.060 -4.242 -3.544 1.00 28.90 189 LEU A N 1
ATOM 1406 C CA . LEU A 1 189 ? -47.682 -4.226 -3.099 1.00 27.58 189 LEU A CA 1
ATOM 1407 C C . LEU A 1 189 ? -47.081 -5.569 -3.492 1.00 27.33 189 LEU A C 1
ATOM 1408 O O . LEU A 1 189 ? -47.806 -6.576 -3.527 1.00 27.62 189 LEU A O 1
ATOM 1413 N N . PRO A 1 190 ? -45.761 -5.599 -3.805 1.00 26.32 190 PRO A N 1
ATOM 1414 C CA . PRO A 1 190 ? -45.219 -6.831 -4.375 1.00 25.77 190 PRO A CA 1
ATOM 1415 C C . PRO A 1 190 ? -44.851 -7.868 -3.325 1.00 25.27 190 PRO A C 1
ATOM 1416 O O . PRO A 1 190 ? -44.387 -7.526 -2.233 1.00 24.86 190 PRO A O 1
ATOM 1420 N N . GLN A 1 191 ? -45.072 -9.130 -3.671 1.00 25.74 191 GLN A N 1
ATOM 1421 C CA . GLN A 1 191 ? -44.641 -10.270 -2.868 1.00 25.96 191 GLN A CA 1
ATOM 1422 C C . GLN A 1 191 ? -43.140 -10.408 -2.957 1.00 24.50 191 GLN A C 1
ATOM 1423 O O . GLN A 1 191 ? -42.483 -10.806 -1.995 1.00 23.88 191 GLN A O 1
ATOM 1429 N N . SER A 1 192 ? -42.621 -10.112 -4.145 1.00 23.70 192 SER A N 1
ATOM 1430 C CA . SER A 1 192 ? -41.202 -10.200 -4.453 1.00 22.86 192 SER A CA 1
ATOM 1431 C C . SER A 1 192 ? -41.003 -9.368 -5.712 1.00 22.25 192 SER A C 1
ATOM 1432 O O . SER A 1 192 ? -41.985 -9.046 -6.386 1.00 22.60 192 SER A O 1
ATOM 1435 N N . PRO A 1 193 ? -39.746 -8.989 -6.023 1.00 21.45 193 PRO A N 1
ATOM 1436 C CA . PRO A 1 193 ? -39.504 -8.304 -7.308 1.00 21.28 193 PRO A CA 1
ATOM 1437 C C . PRO A 1 193 ? -39.311 -9.273 -8.492 1.00 21.18 193 PRO A C 1
ATOM 1438 O O . PRO A 1 193 ? -38.881 -8.848 -9.574 1.00 21.36 193 PRO A O 1
ATOM 1442 N N . GLN A 1 194 ? -39.653 -10.549 -8.292 1.00 21.09 194 GLN A N 1
ATOM 1443 C CA . GLN A 1 194 ? -39.458 -11.616 -9.303 1.00 21.25 194 GLN A CA 1
ATOM 1444 C C . GLN A 1 194 ? -39.644 -11.194 -10.772 1.00 21.59 194 GLN A C 1
ATOM 1445 O O . GLN A 1 194 ? -38.730 -11.355 -11.582 1.00 21.54 194 GLN A O 1
ATOM 1451 N N . LEU A 1 195 ? -40.818 -10.670 -11.115 1.00 21.92 195 LEU A N 1
ATOM 1452 C CA . LEU A 1 195 ? -41.124 -10.336 -12.512 1.00 22.45 195 LEU A CA 1
ATOM 1453 C C . LEU A 1 195 ? -40.269 -9.184 -13.024 1.00 21.90 195 LEU A C 1
ATOM 1454 O O . LEU A 1 195 ? -39.815 -9.190 -14.173 1.00 21.84 195 LEU A O 1
ATOM 1459 N N . PHE A 1 196 ? -40.050 -8.201 -12.158 1.00 21.16 196 PHE A N 1
ATOM 1460 C CA . PHE A 1 196 ? -39.192 -7.081 -12.484 1.00 20.73 196 PHE A CA 1
ATOM 1461 C C . PHE A 1 196 ? -37.743 -7.485 -12.743 1.00 20.00 196 PHE A C 1
ATOM 1462 O O . PHE A 1 196 ? -37.161 -7.056 -13.734 1.00 20.01 196 PHE A O 1
ATOM 1470 N N . LYS A 1 197 ? -37.173 -8.325 -11.879 1.00 19.16 197 LYS A N 1
ATOM 1471 C CA . LYS A 1 197 ? -35.789 -8.752 -12.086 1.00 18.60 197 LYS A CA 1
ATOM 1472 C C . LYS A 1 197 ? -35.598 -9.539 -13.379 1.00 18.69 197 LYS A C 1
ATOM 1473 O O . LYS A 1 197 ? -34.541 -9.453 -14.000 1.00 18.72 197 LYS A O 1
ATOM 1479 N N . GLN A 1 198 ? -36.628 -10.270 -13.797 1.00 18.70 198 GLN A N 1
ATOM 1480 C CA . GLN A 1 198 ? -36.574 -11.002 -15.055 1.00 18.77 198 GLN A CA 1
ATOM 1481 C C . GLN A 1 198 ? -36.598 -10.036 -16.235 1.00 18.91 198 GLN A C 1
ATOM 1482 O O . GLN A 1 198 ? -35.862 -10.224 -17.207 1.00 19.03 198 GLN A O 1
ATOM 1488 N N . LEU A 1 199 ? -37.427 -8.995 -16.128 1.00 18.76 199 LEU A N 1
ATOM 1489 C CA . LEU A 1 199 ? -37.508 -7.948 -17.143 1.00 18.99 199 LEU A CA 1
ATOM 1490 C C . LEU A 1 199 ? -36.180 -7.212 -17.265 1.00 18.55 199 LEU A C 1
ATOM 1491 O O . LEU A 1 199 ? -35.748 -6.901 -18.365 1.00 18.90 199 LEU A O 1
ATOM 1496 N N . LEU A 1 200 ? -35.522 -6.968 -16.134 1.00 17.80 200 LEU A N 1
ATOM 1497 C CA . LEU A 1 200 ? -34.176 -6.390 -16.137 1.00 17.41 200 LEU A CA 1
ATOM 1498 C C . LEU A 1 200 ? -33.136 -7.283 -16.840 1.00 17.46 200 LEU A C 1
ATOM 1499 O O . LEU A 1 200 ? -32.171 -6.776 -17.425 1.00 17.39 200 LEU A O 1
ATOM 1504 N N . MET A 1 201 ? -33.340 -8.600 -16.801 1.00 17.49 201 MET A N 1
ATOM 1505 C CA . MET A 1 201 ? -32.508 -9.497 -17.600 1.00 17.82 201 MET A CA 1
ATOM 1506 C C . MET A 1 201 ? -32.788 -9.299 -19.091 1.00 18.58 201 MET A C 1
ATOM 1507 O O . MET A 1 201 ? -31.850 -9.144 -19.880 1.00 18.76 201 MET A O 1
ATOM 1512 N N . VAL A 1 202 ? -34.067 -9.261 -19.471 1.00 19.06 202 VAL A N 1
ATOM 1513 C CA . VAL A 1 202 ? -34.450 -8.959 -20.871 1.00 19.92 202 VAL A CA 1
ATOM 1514 C C . VAL A 1 202 ? -33.883 -7.584 -21.274 1.00 20.13 202 VAL A C 1
ATOM 1515 O O . VAL A 1 202 ? -33.511 -7.369 -22.426 1.00 20.62 202 VAL A O 1
ATOM 1519 N N . ALA A 1 203 ? -33.779 -6.679 -20.300 1.00 19.79 203 ALA A N 1
ATOM 1520 C CA . ALA A 1 203 ? -33.228 -5.334 -20.506 1.00 20.09 203 ALA A CA 1
ATOM 1521 C C . ALA A 1 203 ? -31.722 -5.304 -20.738 1.00 20.22 203 ALA A C 1
ATOM 1522 O O . ALA A 1 203 ? -31.165 -4.242 -20.975 1.00 20.46 203 ALA A O 1
ATOM 1524 N N . GLY A 1 204 ? -31.057 -6.448 -20.616 1.00 20.36 204 GLY A N 1
ATOM 1525 C CA . GLY A 1 204 ? -29.617 -6.513 -20.796 1.00 20.86 204 GLY A CA 1
ATOM 1526 C C . GLY A 1 204 ? -28.791 -6.051 -19.608 1.00 20.73 204 GLY A C 1
ATOM 1527 O O . GLY A 1 204 ? -27.607 -5.763 -19.751 1.00 20.92 204 GLY A O 1
ATOM 1528 N N . MET A 1 205 ? -29.390 -6.001 -18.426 1.00 20.55 205 MET A N 1
ATOM 1529 C CA . MET A 1 205 ? -28.672 -5.503 -17.262 1.00 20.58 205 MET A CA 1
ATOM 1530 C C . MET A 1 205 ? -27.644 -6.515 -16.761 1.00 20.39 205 MET A C 1
ATOM 1531 O O . MET A 1 205 ? -26.642 -6.140 -16.141 1.00 19.56 205 MET A O 1
ATOM 1536 N N . GLU A 1 206 ? -27.933 -7.792 -17.018 1.00 20.83 206 GLU A N 1
ATOM 1537 C CA . GLU A 1 206 ? -26.979 -8.899 -16.881 1.00 21.31 206 GLU A CA 1
ATOM 1538 C C . GLU A 1 206 ? -26.740 -9.417 -15.463 1.00 20.69 206 GLU A C 1
ATOM 1539 O O . GLU A 1 206 ? -26.782 -10.631 -15.240 1.00 20.35 206 GLU A O 1
ATOM 1545 N N . ARG A 1 207 ? -26.500 -8.500 -14.520 1.00 20.09 207 ARG A N 1
ATOM 1546 C CA . ARG A 1 207 ? -26.293 -8.834 -13.103 1.00 19.28 207 ARG A CA 1
ATOM 1547 C C . ARG A 1 207 ? -26.942 -7.785 -12.214 1.00 18.22 207 ARG A C 1
ATOM 1548 O O . ARG A 1 207 ? -26.484 -6.648 -12.141 1.00 18.08 207 ARG A O 1
ATOM 1556 N N . TYR A 1 208 ? -28.010 -8.183 -11.544 1.00 17.39 208 TYR A N 1
ATOM 1557 C CA . TYR A 1 208 ? -28.855 -7.269 -10.799 1.00 16.81 208 TYR A CA 1
ATOM 1558 C C . TYR A 1 208 ? -28.869 -7.706 -9.341 1.00 16.28 208 TYR A C 1
ATOM 1559 O O . TYR A 1 208 ? -28.760 -8.894 -9.043 1.00 16.34 208 TYR A O 1
ATOM 1568 N N . TYR A 1 209 ? -28.987 -6.737 -8.444 1.00 15.91 209 TYR A N 1
ATOM 1569 C CA . TYR A 1 209 ? -29.329 -7.007 -7.061 1.00 15.84 209 TYR A CA 1
ATOM 1570 C C . TYR A 1 209 ? -30.111 -5.827 -6.507 1.00 15.99 209 TYR A C 1
ATOM 1571 O O . TYR A 1 209 ? -30.061 -4.707 -7.045 1.00 16.23 209 TYR A O 1
ATOM 1580 N N . GLN A 1 210 ? -30.845 -6.102 -5.441 1.00 15.96 210 GLN A N 1
ATOM 1581 C CA . GLN A 1 210 ? -31.620 -5.116 -4.730 1.00 16.28 210 GLN A CA 1
ATOM 1582 C C . GLN A 1 210 ? -31.861 -5.694 -3.336 1.00 16.18 210 GLN A C 1
ATOM 1583 O O . GLN A 1 210 ? -32.150 -6.892 -3.192 1.00 15.95 210 GLN A O 1
ATOM 1589 N N . ILE A 1 211 ? -31.705 -4.857 -2.316 1.00 16.15 211 ILE A N 1
ATOM 1590 C CA . ILE A 1 211 ? -32.157 -5.217 -0.970 1.00 16.80 211 ILE A CA 1
ATOM 1591 C C . ILE A 1 211 ? -33.545 -4.603 -0.847 1.00 17.64 211 ILE A C 1
ATOM 1592 O O . ILE A 1 211 ? -33.696 -3.397 -0.685 1.00 17.81 211 ILE A O 1
ATOM 1597 N N . ALA A 1 212 ? -34.557 -5.454 -0.979 1.00 18.61 212 ALA A N 1
ATOM 1598 C CA . ALA A 1 212 ? -35.892 -5.001 -1.346 1.00 19.24 212 ALA A CA 1
ATOM 1599 C C . ALA A 1 212 ? -36.917 -5.307 -0.292 1.00 19.81 212 ALA A C 1
ATOM 1600 O O . ALA A 1 212 ? -36.804 -6.293 0.430 1.00 19.81 212 ALA A O 1
ATOM 1602 N N . ARG A 1 213 ? -37.932 -4.453 -0.231 1.00 20.89 213 ARG A N 1
ATOM 1603 C CA . ARG A 1 213 ? -39.050 -4.643 0.669 1.00 21.52 213 ARG A CA 1
ATOM 1604 C C . ARG A 1 213 ? -40.134 -5.462 -0.017 1.00 21.84 213 ARG A C 1
ATOM 1605 O O . ARG A 1 213 ? -40.507 -5.193 -1.149 1.00 21.95 213 ARG A O 1
ATOM 1613 N N . CYS A 1 214 ? -40.624 -6.470 0.689 1.00 22.15 214 CYS A N 1
ATOM 1614 C CA . CYS A 1 214 ? -41.592 -7.404 0.155 1.00 22.93 214 CYS A CA 1
ATOM 1615 C C . CYS A 1 214 ? -42.801 -7.494 1.080 1.00 23.38 214 CYS A C 1
ATOM 1616 O O . CYS A 1 214 ? -42.683 -7.332 2.287 1.00 23.13 214 CYS A O 1
ATOM 1619 N N . TYR A 1 215 ? -43.962 -7.745 0.496 1.00 24.26 215 TYR A N 1
ATOM 1620 C CA . TYR A 1 215 ? -45.216 -7.617 1.214 1.00 25.44 215 TYR A CA 1
ATOM 1621 C C . TYR A 1 215 ? -46.099 -8.835 0.970 1.00 27.04 215 TYR A C 1
ATOM 1622 O O . TYR A 1 215 ? -46.282 -9.264 -0.173 1.00 26.88 215 TYR A O 1
ATOM 1631 N N . ARG A 1 216 ? -46.640 -9.380 2.056 1.00 29.04 216 ARG A N 1
ATOM 1632 C CA . ARG A 1 216 ? -47.473 -10.576 2.018 1.00 31.42 216 ARG A CA 1
ATOM 1633 C C . ARG A 1 216 ? -48.505 -10.505 3.144 1.00 33.58 216 ARG A C 1
ATOM 1634 O O . ARG A 1 216 ? -48.153 -10.335 4.312 1.00 33.50 216 ARG A O 1
ATOM 1638 N N . ASP A 1 217 ? -49.780 -10.625 2.793 1.00 36.21 217 ASP A N 1
ATOM 1639 C CA . ASP A 1 217 ? -50.838 -10.618 3.795 1.00 39.20 217 ASP A CA 1
ATOM 1640 C C . ASP A 1 217 ? -51.199 -12.058 4.198 1.00 41.83 217 ASP A C 1
ATOM 1641 O O . ASP A 1 217 ? -52.150 -12.640 3.683 1.00 42.13 217 ASP A O 1
ATOM 1646 N N . GLU A 1 218 ? -50.412 -12.618 5.114 1.00 45.57 218 GLU A N 1
ATOM 1647 C CA . GLU A 1 218 ? -50.533 -14.014 5.550 1.00 50.87 218 GLU A CA 1
ATOM 1648 C C . GLU A 1 218 ? -51.269 -14.103 6.896 1.00 55.45 218 GLU A C 1
ATOM 1649 O O . GLU A 1 218 ? -51.501 -13.081 7.544 1.00 56.19 218 GLU A O 1
ATOM 1653 N N . ASP A 1 219 ? -51.642 -15.320 7.306 1.00 60.77 219 ASP A N 1
ATOM 1654 C CA . ASP A 1 219 ? -52.266 -15.559 8.621 1.00 64.91 219 ASP A CA 1
ATOM 1655 C C . ASP A 1 219 ? -51.301 -15.279 9.786 1.00 67.10 219 ASP A C 1
ATOM 1656 O O . ASP A 1 219 ? -51.650 -15.476 10.952 1.00 69.56 219 ASP A O 1
ATOM 1658 N N . PHE A 1 220 ? -50.094 -14.828 9.433 1.00 69.66 220 PHE A N 1
ATOM 1659 C CA . PHE A 1 220 ? -49.039 -14.319 10.344 1.00 70.46 220 PHE A CA 1
ATOM 1660 C C . PHE A 1 220 ? -48.594 -15.197 11.518 1.00 72.28 220 PHE A C 1
ATOM 1661 O O . PHE A 1 220 ? -48.241 -14.704 12.597 1.00 72.67 220 PHE A O 1
ATOM 1669 N N . ARG A 1 221 ? -48.602 -16.505 11.276 1.00 72.81 221 ARG A N 1
ATOM 1670 C CA . ARG A 1 221 ? -47.903 -17.457 12.121 1.00 70.95 221 ARG A CA 1
ATOM 1671 C C . ARG A 1 221 ? -46.492 -17.642 11.538 1.00 68.83 221 ARG A C 1
ATOM 1672 O O . ARG A 1 221 ? -46.117 -16.952 10.579 1.00 68.20 221 ARG A O 1
ATOM 1674 N N . ALA A 1 222 ? -45.719 -18.560 12.127 1.00 66.23 222 ALA A N 1
ATOM 1675 C CA . ALA A 1 222 ? -44.363 -18.920 11.669 1.00 60.39 222 ALA A CA 1
ATOM 1676 C C . ALA A 1 222 ? -43.346 -17.759 11.697 1.00 56.43 222 ALA A C 1
ATOM 1677 O O . ALA A 1 222 ? -42.414 -17.719 10.880 1.00 55.21 222 ALA A O 1
ATOM 1679 N N . ASP A 1 223 ? -43.528 -16.834 12.647 1.00 50.75 223 ASP A N 1
ATOM 1680 C CA . ASP A 1 223 ? -42.674 -15.644 12.800 1.00 45.19 223 ASP A CA 1
ATOM 1681 C C . ASP A 1 223 ? -42.657 -14.787 11.518 1.00 41.99 223 ASP A C 1
ATOM 1682 O O . ASP A 1 223 ? -41.593 -14.454 10.981 1.00 39.25 223 ASP A O 1
ATOM 1687 N N . ARG A 1 224 ? -43.856 -14.449 11.038 1.00 39.49 224 ARG A N 1
ATOM 1688 C CA . ARG A 1 224 ? -44.022 -13.641 9.833 1.00 36.82 224 ARG A CA 1
ATOM 1689 C C . ARG A 1 224 ? -44.314 -12.174 10.150 1.00 34.56 224 ARG A C 1
ATOM 1690 O O . ARG A 1 224 ? -44.919 -11.843 11.169 1.00 35.43 224 ARG A O 1
ATOM 1692 N N . GLN A 1 225 ? -43.864 -11.306 9.257 1.00 31.33 225 GLN A N 1
ATOM 1693 C CA . GLN A 1 225 ? -44.153 -9.886 9.302 1.00 28.81 225 GLN A CA 1
ATOM 1694 C C . GLN A 1 225 ? -44.874 -9.526 8.005 1.00 27.95 225 GLN A C 1
ATOM 1695 O O . GLN A 1 225 ? -44.615 -10.143 6.977 1.00 27.17 225 GLN A O 1
ATOM 1701 N N . PRO A 1 226 ? -45.798 -8.547 8.048 1.00 27.68 226 PRO A N 1
ATOM 1702 C CA . PRO A 1 226 ? -46.511 -8.123 6.836 1.00 27.65 226 PRO A CA 1
ATOM 1703 C C . PRO A 1 226 ? -45.584 -7.561 5.754 1.00 26.58 226 PRO A C 1
ATOM 1704 O O . PRO A 1 226 ? -45.862 -7.705 4.547 1.00 26.55 226 PRO A O 1
ATOM 1708 N N . GLU A 1 227 ? -44.507 -6.910 6.188 1.00 25.20 227 GLU A N 1
ATOM 1709 C CA . GLU A 1 227 ? -43.445 -6.471 5.294 1.00 23.76 227 GLU A CA 1
ATOM 1710 C C . GLU A 1 227 ? -42.114 -7.019 5.787 1.00 22.70 227 GLU A C 1
ATOM 1711 O O . GLU A 1 227 ? -41.857 -7.060 6.993 1.00 22.62 227 GLU A O 1
ATOM 1717 N N . PHE A 1 228 ? -41.277 -7.449 4.847 1.00 21.38 228 PHE A N 1
ATOM 1718 C CA . PHE A 1 228 ? -40.004 -8.065 5.180 1.00 20.27 228 PHE A CA 1
ATOM 1719 C C . PHE A 1 228 ? -38.992 -7.712 4.099 1.00 19.66 228 PHE A C 1
ATOM 1720 O O . PHE A 1 228 ? -39.358 -7.195 3.039 1.00 19.79 228 PHE A O 1
ATOM 1728 N N . THR A 1 229 ? -37.726 -7.998 4.373 1.00 19.01 229 THR A N 1
ATOM 1729 C CA . THR A 1 229 ? -36.624 -7.616 3.495 1.00 18.47 229 THR A CA 1
ATOM 1730 C C . THR A 1 229 ? -35.963 -8.830 2.838 1.00 18.19 229 THR A C 1
ATOM 1731 O O . THR A 1 229 ? -35.590 -9.782 3.520 1.00 17.55 229 THR A O 1
ATOM 1735 N N . GLN A 1 230 ? -35.806 -8.766 1.519 1.00 18.39 230 GLN A N 1
ATOM 1736 C CA . GLN A 1 230 ? -35.074 -9.784 0.782 1.00 19.06 230 GLN A CA 1
ATOM 1737 C C . GLN A 1 230 ? -33.839 -9.180 0.125 1.00 18.71 230 GLN A C 1
ATOM 1738 O O . GLN A 1 230 ? -33.892 -8.064 -0.392 1.00 19.16 230 GLN A O 1
ATOM 1744 N N . LEU A 1 231 ? -32.726 -9.905 0.159 1.00 18.23 231 LEU A N 1
ATOM 1745 C CA . LEU A 1 231 ? -31.647 -9.627 -0.780 1.00 17.65 231 LEU A CA 1
ATOM 1746 C C . LEU A 1 231 ? -31.966 -10.407 -2.057 1.00 17.83 231 LEU A C 1
ATOM 1747 O O . LEU A 1 231 ? -31.949 -11.636 -2.074 1.00 17.93 231 LEU A O 1
ATOM 1752 N N . ASP A 1 232 ? -32.248 -9.657 -3.108 1.00 17.73 232 ASP A N 1
ATOM 1753 C CA . ASP A 1 232 ? -32.724 -10.168 -4.371 1.00 17.99 232 ASP A CA 1
ATOM 1754 C C . ASP A 1 232 ? -31.595 -10.079 -5.382 1.00 17.75 232 ASP A C 1
ATOM 1755 O O . ASP A 1 232 ? -30.911 -9.059 -5.464 1.00 17.01 232 ASP A O 1
ATOM 1760 N N . MET A 1 233 ? -31.388 -11.156 -6.141 1.00 17.96 233 MET A N 1
ATOM 1761 C CA . MET A 1 233 ? -30.318 -11.206 -7.149 1.00 17.86 233 MET A CA 1
ATOM 1762 C C . MET A 1 233 ? -30.785 -11.904 -8.415 1.00 17.53 233 MET A C 1
ATOM 1763 O O . MET A 1 233 ? -31.635 -12.797 -8.360 1.00 17.55 233 MET A O 1
ATOM 1768 N N . GLU A 1 234 ? -30.216 -11.507 -9.547 1.00 16.89 234 GLU A N 1
ATOM 1769 C CA . GLU A 1 234 ? -30.490 -12.173 -10.806 1.00 17.05 234 GLU A CA 1
ATOM 1770 C C . GLU A 1 234 ? -29.323 -11.995 -11.777 1.00 17.05 234 GLU A C 1
ATOM 1771 O O . GLU A 1 234 ? -28.627 -10.974 -11.753 1.00 16.91 234 GLU A O 1
ATOM 1777 N N . MET A 1 235 ? -29.112 -13.003 -12.614 1.00 17.26 235 MET A N 1
ATOM 1778 C CA . MET A 1 235 ? -28.033 -13.009 -13.600 1.00 17.43 235 MET A CA 1
ATOM 1779 C C . MET A 1 235 ? -28.485 -13.627 -14.915 1.00 17.67 235 MET A C 1
ATOM 1780 O O . MET A 1 235 ? -29.346 -14.516 -14.939 1.00 17.77 235 MET A O 1
ATOM 1785 N N . SER A 1 236 ? -27.886 -13.154 -16.004 1.00 17.65 236 SER A N 1
ATOM 1786 C CA . SER A 1 236 ? -28.127 -13.705 -17.328 1.00 18.03 236 SER A CA 1
ATOM 1787 C C . SER A 1 236 ? -26.958 -14.590 -17.757 1.00 18.28 236 SER A C 1
ATOM 1788 O O . SER A 1 236 ? -25.834 -14.449 -17.249 1.00 17.75 236 SER A O 1
ATOM 1791 N N . PHE A 1 237 ? -27.237 -15.502 -18.694 1.00 18.77 237 PHE A N 1
ATOM 1792 C CA . PHE A 1 237 ? -26.240 -16.422 -19.240 1.00 19.21 237 PHE A CA 1
ATOM 1793 C C . PHE A 1 237 ? -25.569 -17.267 -18.151 1.00 19.11 237 PHE A C 1
ATOM 1794 O O . PHE A 1 237 ? -24.348 -17.434 -18.138 1.00 19.04 237 PHE A O 1
ATOM 1802 N N . VAL A 1 238 ? -26.366 -17.796 -17.234 1.00 19.13 238 VAL A N 1
ATOM 1803 C CA . VAL A 1 238 ? -25.811 -18.571 -16.136 1.00 19.29 238 VAL A CA 1
ATOM 1804 C C . VAL A 1 238 ? -26.481 -19.917 -16.010 1.00 20.07 238 VAL A C 1
ATOM 1805 O O . VAL A 1 238 ? -27.581 -20.124 -16.506 1.00 20.58 238 VAL A O 1
ATOM 1809 N N . GLU A 1 239 ? -25.789 -20.825 -15.338 1.00 20.69 239 GLU A N 1
ATOM 1810 C CA . GLU A 1 239 ? -26.373 -22.038 -14.824 1.00 21.36 239 GLU A CA 1
ATOM 1811 C C . GLU A 1 239 ? -26.377 -21.940 -13.308 1.00 20.51 239 GLU A C 1
ATOM 1812 O O . GLU A 1 239 ? -25.831 -21.000 -12.745 1.00 19.73 239 GLU A O 1
ATOM 1818 N N . ALA A 1 240 ? -26.968 -22.939 -12.661 1.00 20.52 240 ALA A N 1
ATOM 1819 C CA . ALA A 1 240 ? -27.068 -22.999 -11.199 1.00 20.08 240 ALA A CA 1
ATOM 1820 C C . ALA A 1 240 ? -25.733 -22.746 -10.477 1.00 19.70 240 ALA A C 1
ATOM 1821 O O . ALA A 1 240 ? -25.679 -21.940 -9.537 1.00 19.06 240 ALA A O 1
ATOM 1823 N N . ASP A 1 241 ? -24.669 -23.415 -10.931 1.00 20.01 241 ASP A N 1
ATOM 1824 C CA . ASP A 1 241 ? -23.323 -23.251 -10.346 1.00 19.96 241 ASP A CA 1
ATOM 1825 C C . ASP A 1 241 ? -22.888 -21.798 -10.181 1.00 19.25 241 ASP A C 1
ATOM 1826 O O . ASP A 1 241 ? -22.280 -21.445 -9.174 1.00 18.93 241 ASP A O 1
ATOM 1831 N N . ASP A 1 242 ? -23.210 -20.967 -11.173 1.00 18.94 242 ASP A N 1
ATOM 1832 C CA . ASP A 1 242 ? -22.842 -19.552 -11.169 1.00 18.32 242 ASP A CA 1
ATOM 1833 C C . ASP A 1 242 ? -23.634 -18.775 -10.116 1.00 17.65 242 ASP A C 1
ATOM 1834 O O . ASP A 1 242 ? -23.092 -17.882 -9.455 1.00 17.16 242 ASP A O 1
ATOM 1839 N N . VAL A 1 243 ? -24.907 -19.122 -9.944 1.00 17.30 243 VAL A N 1
ATOM 1840 C CA . VAL A 1 243 ? -25.726 -18.440 -8.942 1.00 16.81 243 VAL A CA 1
ATOM 1841 C C . VAL A 1 243 ? -25.278 -18.867 -7.547 1.00 16.42 243 VAL A C 1
ATOM 1842 O O . VAL A 1 243 ? -25.229 -18.063 -6.621 1.00 15.96 243 VAL A O 1
ATOM 1846 N N . ILE A 1 244 ? -24.913 -20.134 -7.425 1.00 16.78 244 ILE A N 1
ATOM 1847 C CA . ILE A 1 244 ? -24.472 -20.696 -6.153 1.00 16.80 244 ILE A CA 1
ATOM 1848 C C . ILE A 1 244 ? -23.122 -20.108 -5.756 1.00 16.74 244 ILE A C 1
ATOM 1849 O O . ILE A 1 244 ? -22.960 -19.658 -4.616 1.00 16.49 244 ILE A O 1
ATOM 1854 N N . ALA A 1 245 ? -22.191 -20.044 -6.710 1.00 16.97 245 ALA A N 1
ATOM 1855 C CA . ALA A 1 245 ? -20.841 -19.488 -6.449 1.00 17.12 245 ALA A CA 1
ATOM 1856 C C . ALA A 1 245 ? -20.865 -18.045 -5.930 1.00 16.77 245 ALA A C 1
ATOM 1857 O O . ALA A 1 245 ? -20.126 -17.707 -4.999 1.00 16.65 245 ALA A O 1
ATOM 1859 N N . ILE A 1 246 ? -21.707 -17.193 -6.524 1.00 16.79 246 ILE A N 1
ATOM 1860 C CA . ILE A 1 246 ? -21.806 -15.799 -6.059 1.00 16.45 246 ILE A CA 1
ATOM 1861 C C . ILE A 1 246 ? -22.560 -15.740 -4.733 1.00 16.05 246 ILE A C 1
ATOM 1862 O O . ILE A 1 246 ? -22.167 -15.017 -3.828 1.00 15.91 246 ILE A O 1
ATOM 1867 N N . SER A 1 247 ? -23.614 -16.535 -4.603 1.00 16.05 247 SER A N 1
ATOM 1868 C CA . SER A 1 247 ? -24.345 -16.624 -3.336 1.00 15.71 247 SER A CA 1
ATOM 1869 C C . SER A 1 247 ? -23.404 -16.977 -2.199 1.00 15.73 247 SER A C 1
ATOM 1870 O O . SER A 1 247 ? -23.490 -16.397 -1.111 1.00 15.32 247 SER A O 1
ATOM 1873 N N . GLU A 1 248 ? -22.511 -17.932 -2.457 1.00 15.98 248 GLU A N 1
ATOM 1874 C CA . GLU A 1 248 ? -21.570 -18.380 -1.449 1.00 16.30 248 GLU A CA 1
ATOM 1875 C C . GLU A 1 248 ? -20.598 -17.274 -1.039 1.00 16.24 248 GLU A C 1
ATOM 1876 O O . GLU A 1 248 ? -20.275 -17.158 0.147 1.00 16.13 248 GLU A O 1
ATOM 1882 N N . GLN A 1 249 ? -20.177 -16.440 -2.001 1.00 16.13 249 GLN A N 1
ATOM 1883 C CA . GLN A 1 249 ? -19.356 -15.256 -1.701 1.00 16.08 249 GLN A CA 1
ATOM 1884 C C . GLN A 1 249 ? -20.113 -14.262 -0.819 1.00 15.91 249 GLN A C 1
ATOM 1885 O O . GLN A 1 249 ? -19.524 -13.654 0.075 1.00 16.15 249 GLN A O 1
ATOM 1891 N N . VAL A 1 250 ? -21.408 -14.090 -1.077 1.00 15.53 250 VAL A N 1
ATOM 1892 C CA . VAL A 1 250 ? -22.238 -13.226 -0.242 1.00 15.26 250 VAL A CA 1
ATOM 1893 C C . VAL A 1 250 ? -22.311 -13.760 1.189 1.00 15.39 250 VAL A C 1
ATOM 1894 O O . VAL A 1 250 ? -22.199 -12.999 2.157 1.00 15.26 250 VAL A O 1
ATOM 1898 N N . LEU A 1 251 ? -22.477 -15.072 1.317 1.00 15.72 251 LEU A N 1
ATOM 1899 C CA . LEU A 1 251 ? -22.634 -15.694 2.625 1.00 15.79 251 LEU A CA 1
ATOM 1900 C C . LEU A 1 251 ? -21.349 -15.612 3.441 1.00 15.87 251 LEU A C 1
ATOM 1901 O O . LEU A 1 251 ? -21.385 -15.317 4.638 1.00 15.93 251 LEU A O 1
ATOM 1906 N N . LYS A 1 252 ? -20.218 -15.854 2.788 1.00 15.96 252 LYS A N 1
ATOM 1907 C CA . LYS A 1 252 ? -18.916 -15.748 3.440 1.00 16.11 252 LYS A CA 1
ATOM 1908 C C . LYS A 1 252 ? -18.668 -14.341 4.016 1.00 15.63 252 LYS A C 1
ATOM 1909 O O . LYS A 1 252 ? -18.281 -14.210 5.180 1.00 15.81 252 LYS A O 1
ATOM 1915 N N . ALA A 1 253 ? -18.898 -13.300 3.217 1.00 15.13 253 ALA A N 1
ATOM 1916 C CA . ALA A 1 253 ? -18.733 -11.917 3.702 1.00 14.95 253 ALA A CA 1
ATOM 1917 C C . ALA A 1 253 ? -19.713 -11.569 4.817 1.00 14.68 253 ALA A C 1
ATOM 1918 O O . ALA A 1 253 ? -19.369 -10.873 5.766 1.00 14.66 253 ALA A O 1
ATOM 1920 N N . VAL A 1 254 ? -20.933 -12.063 4.695 1.00 14.69 254 VAL A N 1
ATOM 1921 C CA . VAL A 1 254 ? -21.949 -11.835 5.710 1.00 14.92 254 VAL A CA 1
ATOM 1922 C C . VAL A 1 254 ? -21.565 -12.488 7.045 1.00 15.44 254 VAL A C 1
ATOM 1923 O O . VAL A 1 254 ? -21.586 -11.830 8.095 1.00 15.45 254 VAL A O 1
ATOM 1927 N N . TRP A 1 255 ? -21.166 -13.761 7.005 1.00 15.76 255 TRP A N 1
ATOM 1928 C CA . TRP A 1 255 ? -20.690 -14.415 8.216 1.00 16.19 255 TRP A CA 1
ATOM 1929 C C . TRP A 1 255 ? -19.389 -13.843 8.761 1.00 16.74 255 TRP A C 1
ATOM 1930 O O . TRP A 1 255 ? -19.168 -13.870 9.976 1.00 17.11 255 TRP A O 1
ATOM 1941 N N . ALA A 1 256 ? -18.543 -13.274 7.899 1.00 16.89 256 ALA A N 1
ATOM 1942 C CA . ALA A 1 256 ? -17.337 -12.559 8.384 1.00 17.55 256 ALA A CA 1
ATOM 1943 C C . ALA A 1 256 ? -17.656 -11.437 9.394 1.00 18.00 256 ALA A C 1
ATOM 1944 O O . ALA A 1 256 ? -16.857 -11.183 10.315 1.00 18.91 256 ALA A O 1
ATOM 1946 N N . THR A 1 257 ? -18.820 -10.796 9.233 1.00 17.79 257 THR A N 1
ATOM 1947 C CA . THR A 1 257 ? -19.322 -9.767 10.168 1.00 18.04 257 THR A CA 1
ATOM 1948 C C . THR A 1 257 ? -19.326 -10.176 11.647 1.00 18.59 257 THR A C 1
ATOM 1949 O O . THR A 1 257 ? -19.239 -9.319 12.525 1.00 18.86 257 THR A O 1
ATOM 1952 N N . ILE A 1 258 ? -19.457 -11.468 11.934 1.00 18.79 258 ILE A N 1
ATOM 1953 C CA . ILE A 1 258 ? -19.411 -11.929 13.340 1.00 19.19 258 ILE A CA 1
ATOM 1954 C C . ILE A 1 258 ? -18.124 -12.706 13.627 1.00 19.69 258 ILE A C 1
ATOM 1955 O O . ILE A 1 258 ? -18.006 -13.380 14.646 1.00 20.05 258 ILE A O 1
ATOM 1960 N N . GLY A 1 259 ? -17.157 -12.596 12.718 1.00 19.94 259 GLY A N 1
ATOM 1961 C CA . GLY A 1 259 ? -15.844 -13.217 12.917 1.00 20.65 259 GLY A CA 1
ATOM 1962 C C . GLY A 1 259 ? -15.854 -14.710 12.638 1.00 21.33 259 GLY A C 1
ATOM 1963 O O . GLY A 1 259 ? -14.990 -15.444 13.115 1.00 22.20 259 GLY A O 1
ATOM 1964 N N . TYR A 1 260 ? -16.839 -15.172 11.876 1.00 20.93 260 TYR A N 1
ATOM 1965 C CA . TYR A 1 260 ? -16.842 -16.558 11.454 1.00 21.22 260 TYR A CA 1
ATOM 1966 C C . TYR A 1 260 ? -16.316 -16.658 10.026 1.00 21.28 260 TYR A C 1
ATOM 1967 O O . TYR A 1 260 ? -16.828 -16.009 9.105 1.00 20.70 260 TYR A O 1
ATOM 1976 N N . ASP A 1 261 ? -15.278 -17.465 9.862 1.00 22.13 261 ASP A N 1
ATOM 1977 C CA . ASP A 1 261 ? -14.700 -17.725 8.554 1.00 22.36 261 ASP A CA 1
ATOM 1978 C C . ASP A 1 261 ? -15.447 -18.907 7.912 1.00 22.01 261 ASP A C 1
ATOM 1979 O O . ASP A 1 261 ? -15.332 -20.048 8.366 1.00 22.59 261 ASP A O 1
ATOM 1984 N N . LEU A 1 262 ? -16.228 -18.632 6.870 1.00 20.67 262 LEU A N 1
ATOM 1985 C CA . LEU A 1 262 ? -17.066 -19.669 6.290 1.00 20.18 262 LEU A CA 1
ATOM 1986 C C . LEU A 1 262 ? -16.314 -20.498 5.250 1.00 20.27 262 LEU A C 1
ATOM 1987 O O . LEU A 1 262 ? -15.922 -19.966 4.212 1.00 19.99 262 LEU A O 1
ATOM 1992 N N . PRO A 1 263 ? -16.117 -21.808 5.530 1.00 20.81 263 PRO A N 1
ATOM 1993 C CA . PRO A 1 263 ? -15.414 -22.714 4.614 1.00 21.07 263 PRO A CA 1
ATOM 1994 C C . PRO A 1 263 ? -16.239 -22.963 3.352 1.00 20.75 263 PRO A C 1
ATOM 1995 O O . PRO A 1 263 ? -17.374 -23.408 3.439 1.00 20.93 263 PRO A O 1
ATOM 1999 N N . LEU A 1 264 ? -15.670 -22.659 2.190 1.00 20.48 264 LEU A N 1
ATOM 2000 C CA . LEU A 1 264 ? -16.372 -22.828 0.927 1.00 19.99 264 LEU A CA 1
ATOM 2001 C C . LEU A 1 264 ? -15.657 -23.892 0.111 1.00 20.30 264 LEU A C 1
ATOM 2002 O O . LEU A 1 264 ? -14.465 -24.111 0.329 1.00 20.75 264 LEU A O 1
ATOM 2007 N N . PRO A 1 265 ? -16.377 -24.577 -0.808 1.00 20.08 265 PRO A N 1
ATOM 2008 C CA . PRO A 1 265 ? -17.813 -24.440 -1.103 1.00 19.47 265 PRO A CA 1
ATOM 2009 C C . PRO A 1 265 ? -18.689 -25.187 -0.109 1.00 19.18 265 PRO A C 1
ATOM 2010 O O . PRO A 1 265 ? -18.204 -26.036 0.612 1.00 19.69 265 PRO A O 1
ATOM 2014 N N . LEU A 1 266 ? -19.973 -24.859 -0.096 1.00 18.51 266 LEU A N 1
ATOM 2015 C CA . LEU A 1 266 ? -20.919 -25.440 0.833 1.00 18.38 266 LEU A CA 1
ATOM 2016 C C . LEU A 1 266 ? -21.401 -26.805 0.335 1.00 18.87 266 LEU A C 1
ATOM 2017 O O . LEU A 1 266 ? -21.403 -27.052 -0.856 1.00 18.88 266 LEU A O 1
ATOM 2022 N N . PRO A 1 267 ? -21.784 -27.710 1.259 1.00 19.27 267 PRO A N 1
ATOM 2023 C CA . PRO A 1 267 ? -22.330 -28.994 0.845 1.00 19.78 267 PRO A CA 1
ATOM 2024 C C . PRO A 1 267 ? -23.605 -28.834 0.028 1.00 19.70 267 PRO A C 1
ATOM 2025 O O . PRO A 1 267 ? -24.324 -27.840 0.180 1.00 19.20 267 PRO A O 1
ATOM 2029 N N . ARG A 1 268 ? -23.862 -29.811 -0.840 1.00 20.30 268 ARG A N 1
ATOM 2030 C CA . ARG A 1 268 ? -25.073 -29.863 -1.659 1.00 20.32 268 ARG A CA 1
ATOM 2031 C C . ARG A 1 268 ? -25.693 -31.254 -1.538 1.00 20.94 268 ARG A C 1
ATOM 2032 O O . ARG A 1 268 ? -24.981 -32.269 -1.497 1.00 21.42 268 ARG A O 1
ATOM 2040 N N . ILE A 1 269 ? -27.021 -31.290 -1.509 1.00 20.64 269 ILE A N 1
ATOM 2041 C CA . ILE A 1 269 ? -27.765 -32.526 -1.407 1.00 21.06 269 ILE A CA 1
ATOM 2042 C C . ILE A 1 269 ? -29.034 -32.379 -2.232 1.00 20.97 269 ILE A C 1
ATOM 2043 O O . ILE A 1 269 ? -29.628 -31.293 -2.275 1.00 20.39 269 ILE A O 1
ATOM 2048 N N . SER A 1 270 ? -29.442 -33.458 -2.891 1.00 21.45 270 SER A N 1
ATOM 2049 C CA . SER A 1 270 ? -30.692 -33.450 -3.647 1.00 21.78 270 SER A CA 1
ATOM 2050 C C . SER A 1 270 ? -31.914 -33.361 -2.720 1.00 21.76 270 SER A C 1
ATOM 2051 O O . SER A 1 270 ? -31.833 -33.703 -1.535 1.00 21.80 270 SER A O 1
ATOM 2054 N N . TYR A 1 271 ? -33.031 -32.892 -3.267 1.00 21.94 271 TYR A N 1
ATOM 2055 C CA . TYR A 1 271 ? -34.313 -32.885 -2.557 1.00 22.31 271 TYR A CA 1
ATOM 2056 C C . TYR A 1 271 ? -34.682 -34.281 -2.101 1.00 23.03 271 TYR A C 1
ATOM 2057 O O . TYR A 1 271 ? -34.973 -34.476 -0.923 1.00 22.90 271 TYR A O 1
ATOM 2066 N N . GLU A 1 272 ? -34.657 -35.252 -3.019 1.00 23.98 272 GLU A N 1
ATOM 2067 C CA . GLU A 1 272 ? -34.956 -36.638 -2.631 1.00 25.12 272 GLU A CA 1
ATOM 2068 C C . GLU A 1 272 ? -34.000 -37.219 -1.576 1.00 25.02 272 GLU A C 1
ATOM 2069 O O . GLU A 1 272 ? -34.470 -37.914 -0.675 1.00 25.49 272 GLU A O 1
ATOM 2075 N N . GLU A 1 273 ? -32.700 -36.914 -1.653 1.00 24.50 273 GLU A N 1
ATOM 2076 C CA . GLU A 1 273 ? -31.747 -37.392 -0.622 1.00 24.67 273 GLU A CA 1
ATOM 2077 C C . GLU A 1 273 ? -31.980 -36.724 0.755 1.00 24.00 273 GLU A C 1
ATOM 2078 O O . GLU A 1 273 ? -31.972 -37.394 1.783 1.00 24.17 273 GLU A O 1
ATOM 2084 N N . ALA A 1 274 ? -32.189 -35.407 0.751 1.00 23.14 274 ALA A N 1
ATOM 2085 C CA . ALA A 1 274 ? -32.564 -34.632 1.942 1.00 22.59 274 ALA A CA 1
ATOM 2086 C C . ALA A 1 274 ? -33.801 -35.202 2.632 1.00 22.87 274 ALA A C 1
ATOM 2087 O O . ALA A 1 274 ? -33.801 -35.429 3.843 1.00 22.77 274 ALA A O 1
ATOM 2089 N N . MET A 1 275 ? -34.841 -35.440 1.841 1.00 23.23 275 MET A N 1
ATOM 2090 C CA . MET A 1 275 ? -36.086 -35.997 2.327 1.00 23.98 275 MET A CA 1
ATOM 2091 C C . MET A 1 275 ? -35.888 -37.429 2.858 1.00 24.58 275 MET A C 1
ATOM 2092 O O . MET A 1 275 ? -36.414 -37.778 3.920 1.00 24.67 275 MET A O 1
ATOM 2097 N N . ARG A 1 276 ? -35.107 -38.231 2.133 1.00 24.71 276 ARG A N 1
ATOM 2098 C CA . ARG A 1 276 ? -34.813 -39.616 2.515 1.00 25.47 276 ARG A CA 1
ATOM 2099 C C . ARG A 1 276 ? -34.013 -39.679 3.823 1.00 25.46 276 ARG A C 1
ATOM 2100 O O . ARG A 1 276 ? -34.347 -40.440 4.736 1.00 26.02 276 ARG A O 1
ATOM 2108 N N . ARG A 1 277 ? -32.979 -38.850 3.923 1.00 24.67 277 ARG A N 1
ATOM 2109 C CA . ARG A 1 277 ? -32.048 -38.950 5.037 1.00 24.70 277 ARG A CA 1
ATOM 2110 C C . ARG A 1 277 ? -32.487 -38.201 6.292 1.00 24.41 277 ARG A C 1
ATOM 2111 O O . ARG A 1 277 ? -32.123 -38.588 7.405 1.00 24.84 277 ARG A O 1
ATOM 2119 N N . PHE A 1 278 ? -33.263 -37.136 6.112 1.00 23.72 278 PHE A N 1
ATOM 2120 C CA . PHE A 1 278 ? -33.573 -36.232 7.211 1.00 23.39 278 PHE A CA 1
ATOM 2121 C C . PHE A 1 278 ? -35.052 -35.897 7.348 1.00 23.46 278 PHE A C 1
ATOM 2122 O O . PHE A 1 278 ? -35.437 -35.182 8.273 1.00 23.63 278 PHE A O 1
ATOM 2130 N N . GLY A 1 279 ? -35.871 -36.401 6.430 1.00 23.64 279 GLY A N 1
ATOM 2131 C CA . GLY A 1 279 ? -37.303 -36.141 6.445 1.00 23.93 279 GLY A CA 1
ATOM 2132 C C . GLY A 1 279 ? -37.652 -34.667 6.359 1.00 23.47 279 GLY A C 1
ATOM 2133 O O . GLY A 1 279 ? -38.679 -34.258 6.880 1.00 23.51 279 GLY A O 1
ATOM 2134 N N . SER A 1 280 ? -36.785 -33.881 5.706 1.00 23.01 280 SER A N 1
ATOM 2135 C CA . SER A 1 280 ? -36.943 -32.433 5.572 1.00 22.51 280 SER A CA 1
ATOM 2136 C C . SER A 1 280 ? -36.125 -31.846 4.412 1.00 22.22 280 SER A C 1
ATOM 2137 O O . SER A 1 280 ? -35.023 -32.300 4.120 1.00 22.10 280 SER A O 1
ATOM 2140 N N . ASP A 1 281 ? -36.671 -30.820 3.772 1.00 22.02 281 ASP A N 1
ATOM 2141 C CA . ASP A 1 281 ? -35.976 -30.133 2.700 1.00 21.91 281 ASP A CA 1
ATOM 2142 C C . ASP A 1 281 ? -35.279 -28.872 3.200 1.00 21.49 281 ASP A C 1
ATOM 2143 O O . ASP A 1 281 ? -34.718 -28.115 2.418 1.00 20.95 281 ASP A O 1
ATOM 2148 N N . LYS A 1 282 ? -35.324 -28.658 4.512 1.00 21.89 282 LYS A N 1
ATOM 2149 C CA . LYS A 1 282 ? -34.457 -27.697 5.182 1.00 21.58 282 LYS A CA 1
ATOM 2150 C C . LYS A 1 282 ? -33.761 -28.432 6.327 1.00 21.67 282 LYS A C 1
ATOM 2151 O O . LYS A 1 282 ? -33.960 -28.099 7.510 1.00 21.87 282 LYS A O 1
ATOM 2157 N N . PRO A 1 283 ? -32.941 -29.452 5.985 1.00 21.53 283 PRO A N 1
ATOM 2158 C CA . PRO A 1 283 ? -32.402 -30.326 7.027 1.00 21.82 283 PRO A CA 1
ATOM 2159 C C . PRO A 1 283 ? -31.443 -29.627 7.998 1.00 21.53 283 PRO A C 1
ATOM 2160 O O . PRO A 1 283 ? -30.646 -28.777 7.594 1.00 20.82 283 PRO A O 1
ATOM 2164 N N . ASP A 1 284 ? -31.538 -30.007 9.269 1.00 21.95 284 ASP A N 1
ATOM 2165 C CA . ASP A 1 284 ? -30.652 -29.519 10.318 1.00 22.01 284 ASP A CA 1
ATOM 2166 C C . ASP A 1 284 ? -29.485 -30.499 10.438 1.00 22.21 284 ASP A C 1
ATOM 2167 O O . ASP A 1 284 ? -29.648 -31.627 10.895 1.00 22.66 284 ASP A O 1
ATOM 2172 N N . LEU A 1 285 ? -28.308 -30.058 10.024 1.00 21.77 285 LEU A N 1
ATOM 2173 C CA . LEU A 1 285 ? -27.156 -30.943 9.957 1.00 22.08 285 LEU A CA 1
ATOM 2174 C C . LEU A 1 285 ? -26.209 -30.768 11.146 1.00 22.34 285 LEU A C 1
ATOM 2175 O O . LEU A 1 285 ? -25.083 -31.239 11.118 1.00 22.76 285 LEU A O 1
ATOM 2180 N N . ARG A 1 286 ? -26.673 -30.121 12.206 1.00 22.35 286 ARG A N 1
ATOM 2181 C CA . ARG A 1 286 ? -25.849 -29.979 13.409 1.00 22.90 286 ARG A CA 1
ATOM 2182 C C . ARG A 1 286 ? -25.727 -31.254 14.252 1.00 23.94 286 ARG A C 1
ATOM 2183 O O . ARG A 1 286 ? -24.948 -31.293 15.205 1.00 24.79 286 ARG A O 1
ATOM 2191 N N . PHE A 1 287 ? -26.484 -32.288 13.886 1.00 24.35 287 PHE A N 1
ATOM 2192 C CA . PHE A 1 287 ? -26.473 -33.588 14.564 1.00 25.15 287 PHE A CA 1
ATOM 2193 C C . PHE A 1 287 ? -26.846 -34.671 13.556 1.00 25.48 287 PHE A C 1
ATOM 2194 O O . PHE A 1 287 ? -27.225 -34.354 12.419 1.00 25.08 287 PHE A O 1
ATOM 2202 N N . GLY A 1 288 ? -26.772 -35.937 13.979 1.00 26.27 288 GLY A N 1
ATOM 2203 C CA . GLY A 1 288 ? -27.045 -37.086 13.101 1.00 26.42 288 GLY A CA 1
ATOM 2204 C C . GLY A 1 288 ? -28.488 -37.560 13.143 1.00 26.65 288 GLY A C 1
ATOM 2205 O O . GLY A 1 288 ? -29.384 -36.879 12.637 1.00 26.06 288 GLY A O 1
ATOM 2206 N N . ILE A 1 289 ? -28.707 -38.740 13.735 1.00 27.60 289 ILE A N 1
ATOM 2207 C CA . ILE A 1 289 ? -30.054 -39.315 13.935 1.00 27.89 289 ILE A CA 1
ATOM 2208 C C . ILE A 1 289 ? -30.850 -39.341 12.622 1.00 27.25 289 ILE A C 1
ATOM 2209 O O . ILE A 1 289 ? -31.955 -38.817 12.535 1.00 27.00 289 ILE A O 1
ATOM 2214 N N . GLU A 1 290 ? -30.267 -39.947 11.599 1.00 27.15 290 GLU A N 1
ATOM 2215 C CA . GLU A 1 290 ? -30.865 -39.980 10.270 1.00 26.65 290 GLU A CA 1
ATOM 2216 C C . GLU A 1 290 ? -31.991 -41.007 10.161 1.00 27.03 290 GLU A C 1
ATOM 2217 O O . GLU A 1 290 ? -32.003 -42.023 10.857 1.00 27.65 290 GLU A O 1
ATOM 2223 N N . LEU A 1 291 ? -32.935 -40.728 9.272 1.00 26.40 291 LEU A N 1
ATOM 2224 C CA . LEU A 1 291 ? -33.941 -41.702 8.902 1.00 26.84 291 LEU A CA 1
ATOM 2225 C C . LEU A 1 291 ? -33.264 -42.919 8.277 1.00 27.29 291 LEU A C 1
ATOM 2226 O O . LEU A 1 291 ? -32.283 -42.773 7.553 1.00 27.02 291 LEU A O 1
ATOM 2231 N N . VAL A 1 292 ? -33.778 -44.107 8.594 1.00 28.01 292 VAL A N 1
ATOM 2232 C CA . VAL A 1 292 ? -33.387 -45.351 7.938 1.00 28.65 292 VAL A CA 1
ATOM 2233 C C . VAL A 1 292 ? -34.642 -45.950 7.306 1.00 29.01 292 VAL A C 1
ATOM 2234 O O . VAL A 1 292 ? -35.616 -46.228 8.006 1.00 29.33 292 VAL A O 1
ATOM 2238 N N . GLU A 1 293 ? -34.620 -46.147 5.991 1.00 28.99 293 GLU A N 1
ATOM 2239 C CA . GLU A 1 293 ? -35.760 -46.753 5.291 1.00 29.51 293 GLU A CA 1
ATOM 2240 C C . GLU A 1 293 ? -35.905 -48.232 5.620 1.00 30.47 293 GLU A C 1
ATOM 2241 O O . GLU A 1 293 ? -34.917 -48.966 5.661 1.00 31.08 293 GLU A O 1
ATOM 2247 N N . CYS A 1 294 ? -37.146 -48.652 5.858 1.00 30.76 294 CYS A N 1
ATOM 2248 C CA . CYS A 1 294 ? -37.466 -50.035 6.198 1.00 31.63 294 CYS A CA 1
ATOM 2249 C C . CYS A 1 294 ? -38.546 -50.622 5.287 1.00 32.10 294 CYS A C 1
ATOM 2250 O O . CYS A 1 294 ? -39.093 -51.700 5.572 1.00 33.10 294 CYS A O 1
ATOM 2253 N N . THR A 1 295 ? -38.838 -49.928 4.190 1.00 31.47 295 THR A N 1
ATOM 2254 C CA . THR A 1 295 ? -39.875 -50.359 3.249 1.00 32.05 295 THR A CA 1
ATOM 2255 C C . THR A 1 295 ? -39.591 -51.759 2.688 1.00 33.16 295 THR A C 1
ATOM 2256 O O . THR A 1 295 ? -40.411 -52.660 2.818 1.00 34.12 295 THR A O 1
ATOM 2260 N N . GLU A 1 296 ? -38.426 -51.920 2.065 1.00 33.42 296 GLU A N 1
ATOM 2261 C CA . GLU A 1 296 ? -38.009 -53.191 1.491 1.00 34.57 296 GLU A CA 1
ATOM 2262 C C . GLU A 1 296 ? -37.813 -54.213 2.600 1.00 35.55 296 GLU A C 1
ATOM 2263 O O . GLU A 1 296 ? -38.189 -55.374 2.454 1.00 36.45 296 GLU A O 1
ATOM 2266 N N . TYR A 1 297 ? -37.257 -53.768 3.725 1.00 35.50 297 TYR A N 1
ATOM 2267 C CA . TYR A 1 297 ? -37.087 -54.649 4.881 1.00 36.51 297 TYR A CA 1
ATOM 2268 C C . TYR A 1 297 ? -38.397 -55.306 5.327 1.00 37.21 297 TYR A C 1
ATOM 2269 O O . TYR A 1 297 ? -38.399 -56.453 5.781 1.00 38.25 297 TYR A O 1
ATOM 2278 N N . PHE A 1 298 ? -39.506 -54.578 5.199 1.00 36.66 298 PHE A N 1
ATOM 2279 C CA . PHE A 1 298 ? -40.808 -55.065 5.651 1.00 37.02 298 PHE A CA 1
ATOM 2280 C C . PHE A 1 298 ? -41.718 -55.458 4.488 1.00 37.37 298 PHE A C 1
ATOM 2281 O O . PHE A 1 298 ? -42.931 -55.634 4.670 1.00 37.69 298 PHE A O 1
ATOM 2289 N N . LYS A 1 299 ? -41.125 -55.604 3.305 1.00 37.29 299 LYS A N 1
ATOM 2290 C CA . LYS A 1 299 ? -41.856 -55.994 2.091 1.00 37.85 299 LYS A CA 1
ATOM 2291 C C . LYS A 1 299 ? -42.799 -57.177 2.314 1.00 39.22 299 LYS A C 1
ATOM 2292 O O . LYS A 1 299 ? -43.962 -57.138 1.904 1.00 39.65 299 LYS A O 1
ATOM 2294 N N . ASP A 1 300 ? -42.300 -58.224 2.967 1.00 39.97 300 ASP A N 1
ATOM 2295 C CA . ASP A 1 300 ? -43.083 -59.429 3.165 1.00 41.11 300 ASP A CA 1
ATOM 2296 C C . ASP A 1 300 ? -43.724 -59.498 4.558 1.00 41.29 300 ASP A C 1
ATOM 2297 O O . ASP A 1 300 ? -44.026 -60.591 5.048 1.00 42.32 300 ASP A O 1
ATOM 2302 N N . THR A 1 301 ? -43.952 -58.349 5.194 1.00 40.14 301 THR A N 1
ATOM 2303 C CA . THR A 1 301 ? -44.490 -58.360 6.571 1.00 40.24 301 THR A CA 1
ATOM 2304 C C . THR A 1 301 ? -45.980 -58.717 6.662 1.00 40.75 301 THR A C 1
ATOM 2305 O O . THR A 1 301 ? -46.733 -58.529 5.705 1.00 40.63 301 THR A O 1
ATOM 2309 N N . THR A 1 302 ? -46.384 -59.245 7.818 1.00 41.22 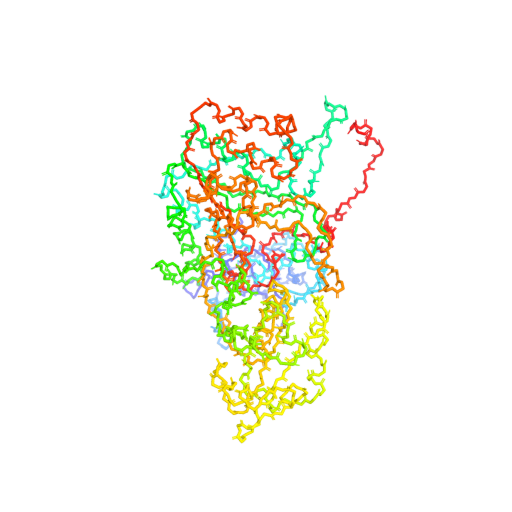302 THR A N 1
ATOM 2310 C CA . THR A 1 302 ? -47.794 -59.545 8.089 1.00 41.77 302 THR A CA 1
ATOM 2311 C C . THR A 1 302 ? -48.347 -58.666 9.218 1.00 41.26 302 THR A C 1
ATOM 2312 O O . THR A 1 302 ? -49.485 -58.829 9.648 1.00 41.96 302 THR A O 1
ATOM 2316 N N . PHE A 1 303 ? -47.529 -57.735 9.690 1.00 40.05 303 PHE A N 1
ATOM 2317 C CA . PHE A 1 303 ? -47.961 -56.736 10.654 1.00 39.51 303 PHE A CA 1
ATOM 2318 C C . PHE A 1 303 ? -48.628 -55.598 9.878 1.00 38.51 303 PHE A C 1
ATOM 2319 O O . PHE A 1 303 ? -47.991 -54.965 9.040 1.00 37.46 303 PHE A O 1
ATOM 2327 N N . ARG A 1 304 ? -49.909 -55.362 10.158 1.00 38.79 304 ARG A N 1
ATOM 2328 C CA . ARG A 1 304 ? -50.764 -54.478 9.352 1.00 38.19 304 ARG A CA 1
ATOM 2329 C C . ARG A 1 304 ? -50.230 -53.061 9.240 1.00 36.83 304 ARG A C 1
ATOM 2330 O O . ARG A 1 304 ? -50.199 -52.495 8.147 1.00 36.13 304 ARG A O 1
ATOM 2332 N N . VAL A 1 305 ? -49.792 -52.499 10.366 1.00 36.47 305 VAL A N 1
ATOM 2333 C CA . VAL A 1 305 ? -49.270 -51.128 10.406 1.00 35.16 305 VAL A CA 1
ATOM 2334 C C . VAL A 1 305 ? -48.129 -50.907 9.405 1.00 34.21 305 VAL A C 1
ATOM 2335 O O . VAL A 1 305 ? -48.016 -49.827 8.814 1.00 33.44 305 VAL A O 1
ATOM 2339 N N . PHE A 1 306 ? -47.296 -51.930 9.213 1.00 34.36 306 PHE A N 1
ATOM 2340 C CA . PHE A 1 306 ? -46.139 -51.817 8.317 1.00 33.53 306 PHE A CA 1
ATOM 2341 C C . PHE A 1 306 ? -46.423 -52.272 6.889 1.00 33.52 306 PHE A C 1
ATOM 2342 O O . PHE A 1 306 ? -45.543 -52.192 6.035 1.00 32.97 306 PHE A O 1
ATOM 2350 N N . GLN A 1 307 ? -47.637 -52.762 6.638 1.00 34.16 307 GLN A N 1
ATOM 2351 C CA . GLN A 1 307 ? -48.119 -52.966 5.266 1.00 34.24 307 GLN A CA 1
ATOM 2352 C C . GLN A 1 307 ? -48.542 -51.600 4.699 1.00 33.39 307 GLN A C 1
ATOM 2353 O O . GLN A 1 307 ? -49.730 -51.260 4.668 1.00 33.70 307 GLN A O 1
ATOM 2359 N N . ALA A 1 308 ? -47.539 -50.829 4.277 1.00 32.34 308 ALA A N 1
ATOM 2360 C CA . ALA A 1 308 ? -47.668 -49.433 3.867 1.00 31.37 308 ALA A CA 1
ATOM 2361 C C . ALA A 1 308 ? -46.684 -49.157 2.719 1.00 30.65 308 ALA A C 1
ATOM 2362 O O . ALA A 1 308 ? -45.748 -49.926 2.525 1.00 30.75 308 ALA A O 1
ATOM 2364 N N . PRO A 1 309 ? -46.883 -48.065 1.956 1.00 29.92 309 PRO A N 1
ATOM 2365 C CA . PRO A 1 309 ? -45.953 -47.816 0.843 1.00 29.43 309 PRO A CA 1
ATOM 2366 C C . PRO A 1 309 ? -44.583 -47.285 1.314 1.00 28.67 309 PRO A C 1
ATOM 2367 O O . PRO A 1 309 ? -43.623 -47.268 0.548 1.00 28.31 309 PRO A O 1
ATOM 2371 N N . TYR A 1 310 ? -44.510 -46.857 2.568 1.00 28.50 310 TYR A N 1
ATOM 2372 C CA . TYR A 1 310 ? -43.257 -46.452 3.171 1.00 28.01 310 TYR A CA 1
ATOM 2373 C C . TYR A 1 310 ? -43.241 -46.861 4.631 1.00 28.48 310 TYR A C 1
ATOM 2374 O O . TYR A 1 310 ? -44.248 -46.723 5.333 1.00 28.73 310 TYR A O 1
ATOM 2383 N N . VAL A 1 311 ? -42.102 -47.386 5.078 1.00 28.69 311 VAL A N 1
ATOM 2384 C CA . VAL A 1 311 ? -41.827 -47.535 6.510 1.00 29.10 311 VAL A CA 1
ATOM 2385 C C . VAL A 1 311 ? -40.436 -46.991 6.777 1.00 28.72 311 VAL A C 1
ATOM 2386 O O . VAL A 1 311 ? -39.490 -47.332 6.084 1.00 28.63 311 VAL A O 1
ATOM 2390 N N . GLY A 1 312 ? -40.322 -46.121 7.776 1.00 28.78 312 GLY A N 1
ATOM 2391 C CA . GLY A 1 312 ? -39.052 -45.491 8.118 1.00 28.56 312 GLY A CA 1
ATOM 2392 C C . GLY A 1 312 ? -38.790 -45.537 9.612 1.00 29.42 312 GLY A C 1
ATOM 2393 O O . GLY A 1 312 ? -39.728 -45.581 10.426 1.00 29.67 312 GLY A O 1
ATOM 2394 N N . ALA A 1 313 ? -37.507 -45.508 9.969 1.00 29.77 313 ALA A N 1
ATOM 2395 C CA . ALA A 1 313 ? -37.091 -45.544 11.362 1.00 30.73 313 ALA A CA 1
ATOM 2396 C C . ALA A 1 313 ? -36.097 -44.457 11.720 1.00 30.67 313 ALA A C 1
ATOM 2397 O O . ALA A 1 313 ? -35.325 -43.975 10.880 1.00 30.02 313 ALA A O 1
ATOM 2399 N N . VAL A 1 314 ? -36.131 -44.090 12.996 1.00 31.64 314 VAL A N 1
ATOM 2400 C CA . VAL A 1 314 ? -35.213 -43.140 13.588 1.00 31.76 314 VAL A CA 1
ATOM 2401 C C . VAL A 1 314 ? -34.817 -43.714 14.956 1.00 33.41 314 VAL A C 1
ATOM 2402 O O . VAL A 1 314 ? -35.675 -44.130 15.748 1.00 33.93 314 VAL A O 1
ATOM 2406 N N . VAL A 1 315 ? -33.512 -43.774 15.206 1.00 34.68 315 VAL A N 1
ATOM 2407 C CA . VAL A 1 315 ? -32.981 -44.416 16.406 1.00 36.67 315 VAL A CA 1
ATOM 2408 C C . VAL A 1 315 ? -32.642 -43.364 17.450 1.00 37.61 315 VAL A C 1
ATOM 2409 O O . VAL A 1 315 ? -31.880 -42.440 17.185 1.00 37.28 315 VAL A O 1
ATOM 2413 N N . MET A 1 316 ? -33.230 -43.499 18.632 1.00 39.76 316 MET A N 1
ATOM 2414 C CA . MET A 1 316 ? -32.902 -42.621 19.745 1.00 41.14 316 MET A CA 1
ATOM 2415 C C . MET A 1 316 ? -31.821 -43.288 20.594 1.00 43.37 316 MET A C 1
ATOM 2416 O O . MET A 1 316 ? -32.006 -44.420 21.056 1.00 45.03 316 MET A O 1
ATOM 2421 N N . PRO A 1 317 ? -30.674 -42.603 20.782 1.00 44.27 317 PRO A N 1
ATOM 2422 C CA . PRO A 1 317 ? -29.603 -43.123 21.645 1.00 45.84 317 PRO A CA 1
ATOM 2423 C C . PRO A 1 317 ? -30.088 -43.331 23.082 1.00 47.60 317 PRO A C 1
ATOM 2424 O O . PRO A 1 317 ? -30.672 -42.415 23.674 1.00 47.54 317 PRO A O 1
ATOM 2428 N N . GLY A 1 318 ? -29.875 -44.538 23.611 1.00 49.64 318 GLY A N 1
ATOM 2429 C CA . GLY A 1 318 ? -30.233 -44.890 24.996 1.00 52.03 318 GLY A CA 1
ATOM 2430 C C . GLY A 1 318 ? -31.681 -44.647 25.404 1.00 53.05 318 GLY A C 1
ATOM 2431 O O . GLY A 1 318 ? -31.974 -44.461 26.585 1.00 53.59 318 GLY A O 1
ATOM 2432 N N . GLY A 1 319 ? -32.589 -44.673 24.428 1.00 53.36 319 GLY A N 1
ATOM 2433 C CA . GLY A 1 319 ? -33.992 -44.327 24.652 1.00 53.24 319 GLY A CA 1
ATOM 2434 C C . GLY A 1 319 ? -34.877 -45.418 25.229 1.00 55.03 319 GLY A C 1
ATOM 2435 O O . GLY A 1 319 ? -36.061 -45.185 25.473 1.00 54.45 319 GLY A O 1
ATOM 2436 N N . ALA A 1 320 ? -34.320 -46.612 25.432 1.00 56.75 320 ALA A N 1
ATOM 2437 C CA . ALA A 1 320 ? -35.067 -47.703 26.060 1.00 59.17 320 ALA A CA 1
ATOM 2438 C C . ALA A 1 320 ? -35.272 -47.408 27.534 1.00 61.30 320 ALA A C 1
ATOM 2439 O O . ALA A 1 320 ? -36.330 -47.717 28.090 1.00 62.40 320 ALA A O 1
ATOM 2441 N N . SER A 1 321 ? -34.261 -46.792 28.150 1.00 62.51 321 SER A N 1
ATOM 2442 C CA . SER A 1 321 ? -34.297 -46.420 29.570 1.00 64.74 321 SER A CA 1
ATOM 2443 C C . SER A 1 321 ? -35.285 -45.284 29.889 1.00 64.93 321 SER A C 1
ATOM 2444 O O . SER A 1 321 ? -35.289 -44.738 30.991 1.00 65.31 321 SER A O 1
ATOM 2447 N N . GLN A 1 322 ? -36.129 -44.953 28.918 1.00 65.66 322 GLN A N 1
ATOM 2448 C CA . GLN A 1 322 ? -37.125 -43.899 29.055 1.00 67.69 322 GLN A CA 1
ATOM 2449 C C . GLN A 1 322 ? -38.249 -44.378 29.969 1.00 70.38 322 GLN A C 1
ATOM 2450 O O . GLN A 1 322 ? -38.582 -45.558 29.953 1.00 71.21 322 GLN A O 1
ATOM 2456 N N . PRO A 1 323 ? -38.831 -43.468 30.775 1.00 73.55 323 PRO A N 1
ATOM 2457 C CA . PRO A 1 323 ? -40.043 -43.807 31.538 1.00 76.03 323 PRO A CA 1
ATOM 2458 C C . PRO A 1 323 ? -41.322 -43.699 30.692 1.00 76.35 323 PRO A C 1
ATOM 2459 O O . PRO A 1 323 ? -41.378 -42.902 29.748 1.00 74.23 323 PRO A O 1
ATOM 2463 N N . ARG A 1 324 ? -42.337 -44.484 31.059 1.00 77.58 324 ARG A N 1
ATOM 2464 C CA . ARG A 1 324 ? -43.539 -44.693 30.235 1.00 79.68 324 ARG A CA 1
ATOM 2465 C C . ARG A 1 324 ? -44.446 -43.476 30.043 1.00 80.48 324 ARG A C 1
ATOM 2466 O O . ARG A 1 324 ? -45.099 -43.349 28.997 1.00 81.02 324 ARG A O 1
ATOM 2468 N N . ARG A 1 325 ? -44.501 -42.601 31.047 1.00 80.96 325 ARG A N 1
ATOM 2469 C CA . ARG A 1 325 ? -45.350 -41.405 30.989 1.00 80.64 325 ARG A CA 1
ATOM 2470 C C . ARG A 1 325 ? -44.997 -40.526 29.785 1.00 79.69 325 ARG A C 1
ATOM 2471 O O . ARG A 1 325 ? -45.887 -40.012 29.095 1.00 79.07 325 ARG A O 1
ATOM 2473 N N . THR A 1 326 ? -43.696 -40.381 29.535 1.00 78.10 326 THR A N 1
ATOM 2474 C CA . THR A 1 326 ? -43.185 -39.598 28.406 1.00 75.99 326 THR A CA 1
ATOM 2475 C C . THR A 1 326 ? -43.309 -40.333 27.064 1.00 73.27 326 THR A C 1
ATOM 2476 O O . THR A 1 326 ? -43.330 -39.702 26.004 1.00 71.62 326 THR A O 1
ATOM 2480 N N . LEU A 1 327 ? -43.395 -41.662 27.117 1.00 71.31 327 LEU A N 1
ATOM 2481 C CA . LEU A 1 327 ? -43.609 -42.466 25.916 1.00 68.77 327 LEU A CA 1
ATOM 2482 C C . LEU A 1 327 ? -45.027 -42.303 25.378 1.00 68.17 327 LEU A C 1
ATOM 2483 O O . LEU A 1 327 ? -45.259 -42.449 24.177 1.00 67.92 327 LEU A O 1
ATOM 2488 N N . ASP A 1 328 ? -45.966 -41.999 26.269 1.00 69.28 328 ASP A N 1
ATOM 2489 C CA . ASP A 1 328 ? -47.350 -41.724 25.876 1.00 70.29 328 ASP A CA 1
ATOM 2490 C C . ASP A 1 328 ? -47.455 -40.340 25.229 1.00 69.40 328 ASP A C 1
ATOM 2491 O O . ASP A 1 328 ? -48.257 -40.130 24.319 1.00 69.33 328 ASP A O 1
ATOM 2493 N N . GLY A 1 329 ? -46.627 -39.407 25.695 1.00 69.03 329 GLY A N 1
ATOM 2494 C CA . GLY A 1 329 ? -46.561 -38.059 25.128 1.00 67.46 329 GLY A CA 1
ATOM 2495 C C . GLY A 1 329 ? -45.992 -38.033 23.719 1.00 66.48 329 GLY A C 1
ATOM 2496 O O . GLY A 1 329 ? -46.330 -37.149 22.925 1.00 64.72 329 GLY A O 1
ATOM 2497 N N . TRP A 1 330 ? -45.122 -38.999 23.413 1.00 65.34 330 TRP A N 1
ATOM 2498 C CA . TRP A 1 330 ? -44.602 -39.188 22.055 1.00 62.99 330 TRP A CA 1
ATOM 2499 C C . TRP A 1 330 ? -45.727 -39.354 21.075 1.00 62.16 330 TRP A C 1
ATOM 2500 O O . TRP A 1 330 ? -45.661 -38.851 19.949 1.00 60.39 330 TRP A O 1
ATOM 2511 N N . GLN A 1 331 ? -46.780 -40.045 21.511 1.00 62.52 331 GLN A N 1
ATOM 2512 C CA . GLN A 1 331 ? -47.983 -40.235 20.708 1.00 62.98 331 GLN A CA 1
ATOM 2513 C C . GLN A 1 331 ? -48.737 -38.920 20.505 1.00 62.69 331 GLN A C 1
ATOM 2514 O O . GLN A 1 331 ? -49.334 -38.695 19.444 1.00 61.55 331 GLN A O 1
ATOM 2520 N N . GLU A 1 332 ? -48.699 -38.060 21.526 1.00 63.21 332 GLU A N 1
ATOM 2521 C CA . GLU A 1 332 ? -49.348 -36.745 21.483 1.00 63.46 332 GLU A CA 1
ATOM 2522 C C . GLU A 1 332 ? -48.573 -35.807 20.558 1.00 62.00 332 GLU A C 1
ATOM 2523 O O . GLU A 1 332 ? -49.159 -35.100 19.730 1.00 60.45 332 GLU A O 1
ATOM 2525 N N . PHE A 1 333 ? -47.250 -35.824 20.723 1.00 62.03 333 PHE A N 1
ATOM 2526 C CA . PHE A 1 333 ? -46.293 -35.216 19.799 1.00 60.39 333 PHE A CA 1
ATOM 2527 C C . PHE A 1 333 ? -46.643 -35.567 18.354 1.00 59.70 333 PHE A C 1
ATOM 2528 O O . PHE A 1 333 ? -46.698 -34.689 17.493 1.00 60.71 333 PHE A O 1
ATOM 2536 N N . ALA A 1 334 ? -46.900 -36.848 18.099 1.00 59.57 334 ALA A N 1
ATOM 2537 C CA . ALA A 1 334 ? -47.283 -37.309 16.765 1.00 58.80 334 ALA A CA 1
ATOM 2538 C C . ALA A 1 334 ? -48.645 -36.772 16.327 1.00 59.76 334 ALA A C 1
ATOM 2539 O O . ALA A 1 334 ? -48.807 -36.339 15.181 1.00 59.51 334 ALA A O 1
ATOM 2541 N N . LYS A 1 335 ? -49.620 -36.797 17.236 1.00 61.61 335 LYS A N 1
ATOM 2542 C CA . LYS A 1 335 ? -50.981 -36.371 16.897 1.00 62.21 335 LYS A CA 1
ATOM 2543 C C . LYS A 1 335 ? -51.101 -34.865 16.689 1.00 61.69 335 LYS A C 1
ATOM 2544 O O . LYS A 1 335 ? -51.812 -34.425 15.785 1.00 61.35 335 LYS A O 1
ATOM 2548 N N . GLN A 1 336 ? -50.377 -34.090 17.499 1.00 61.65 336 GLN A N 1
ATOM 2549 C CA . GLN A 1 336 ? -50.321 -32.627 17.361 1.00 61.34 336 GLN A CA 1
ATOM 2550 C C . GLN A 1 336 ? -49.859 -32.158 15.971 1.00 61.56 336 GLN A C 1
ATOM 2551 O O . GLN A 1 336 ? -49.894 -30.959 15.679 1.00 62.16 336 GLN A O 1
ATOM 2554 N N . ARG A 1 337 ? -49.438 -33.094 15.119 1.00 60.50 337 ARG A N 1
ATOM 2555 C CA . ARG A 1 337 ? -48.889 -32.750 13.803 1.00 59.65 337 ARG A CA 1
ATOM 2556 C C . ARG A 1 337 ? -49.649 -33.339 12.609 1.00 59.36 337 ARG A C 1
ATOM 2557 O O . ARG A 1 337 ? -49.160 -33.303 11.475 1.00 57.49 337 ARG A O 1
ATOM 2565 N N . GLY A 1 338 ? -50.841 -33.875 12.868 1.00 59.67 338 GLY A N 1
ATOM 2566 C CA . GLY A 1 338 ? -51.653 -34.497 11.826 1.00 58.51 338 GLY A CA 1
ATOM 2567 C C . GLY A 1 338 ? -51.202 -35.905 11.466 1.00 57.67 338 GLY A C 1
ATOM 2568 O O . GLY A 1 338 ? -51.243 -36.297 10.296 1.00 57.11 338 GLY A O 1
ATOM 2569 N N . HIS A 1 339 ? -50.767 -36.663 12.474 1.00 56.46 339 HIS A N 1
ATOM 2570 C CA . HIS A 1 339 ? -50.352 -38.058 12.292 1.00 54.72 339 HIS A CA 1
ATOM 2571 C C . HIS A 1 339 ? -51.036 -38.938 13.303 1.00 54.02 339 HIS A C 1
ATOM 2572 O O . HIS A 1 339 ? -51.277 -38.522 14.438 1.00 54.21 339 HIS A O 1
ATOM 2579 N N . LYS A 1 340 ? -51.343 -40.167 12.895 1.00 53.23 340 LYS A N 1
ATOM 2580 C CA . LYS A 1 340 ? -52.119 -41.105 13.716 1.00 52.53 340 LYS A CA 1
ATOM 2581 C C . LYS A 1 340 ? -51.368 -41.648 14.939 1.00 51.55 340 LYS A C 1
ATOM 2582 O O . LYS A 1 340 ? -51.992 -42.082 15.910 1.00 52.41 340 LYS A O 1
ATOM 2584 N N . GLY A 1 341 ? -50.037 -41.629 14.891 1.00 49.21 341 GLY A N 1
ATOM 2585 C CA . GLY A 1 341 ? -49.219 -42.165 15.982 1.00 47.83 341 GLY A CA 1
ATOM 2586 C C . GLY A 1 341 ? -47.757 -42.390 15.628 1.00 45.84 341 GLY A C 1
ATOM 2587 O O . GLY A 1 341 ? -47.306 -42.042 14.539 1.00 44.10 341 GLY A O 1
ATOM 2588 N N . LEU A 1 342 ? -47.020 -42.982 16.563 1.00 45.28 342 LEU A N 1
ATOM 2589 C CA . LEU A 1 342 ? -45.599 -43.248 16.382 1.00 44.22 342 LEU A CA 1
ATOM 2590 C C . LEU A 1 342 ? -45.258 -44.589 17.014 1.00 45.02 342 LEU A C 1
ATOM 2591 O O . LEU A 1 342 ? -45.181 -44.700 18.235 1.00 46.57 342 LEU A O 1
ATOM 2596 N N . ALA A 1 343 ? -45.080 -45.613 16.184 1.00 44.64 343 ALA A N 1
ATOM 2597 C CA . ALA A 1 343 ? -44.715 -46.940 16.681 1.00 44.76 343 ALA A CA 1
ATOM 2598 C C . ALA A 1 343 ? -43.264 -46.939 17.141 1.00 44.23 343 ALA A C 1
ATOM 2599 O O . ALA A 1 343 ? -42.459 -46.115 16.687 1.00 42.57 343 ALA A O 1
ATOM 2601 N N . TYR A 1 344 ? -42.936 -47.865 18.038 1.00 45.27 344 TYR A N 1
ATOM 2602 C CA . TYR A 1 344 ? -41.603 -47.929 18.632 1.00 45.49 344 TYR A CA 1
ATOM 2603 C C . TYR A 1 344 ? -41.227 -49.340 19.052 1.00 46.54 344 TYR A C 1
ATOM 2604 O O . TYR A 1 344 ? -42.092 -50.143 19.395 1.00 47.80 344 TYR A O 1
ATOM 2613 N N . VAL A 1 345 ? -39.928 -49.622 19.013 1.00 46.37 345 VAL A N 1
ATOM 2614 C CA . VAL A 1 345 ? -39.367 -50.887 19.466 1.00 47.55 345 VAL A CA 1
ATOM 2615 C C . VAL A 1 345 ? -38.290 -50.574 20.495 1.00 48.34 345 VAL A C 1
ATOM 2616 O O . VAL A 1 345 ? -37.322 -49.858 20.200 1.00 47.17 345 VAL A O 1
ATOM 2620 N N . LEU A 1 346 ? -38.476 -51.103 21.702 1.00 49.99 346 LEU A N 1
ATOM 2621 C CA . LEU A 1 346 ? -37.532 -50.914 22.792 1.00 51.14 346 LEU A CA 1
ATOM 2622 C C . LEU A 1 346 ? -36.454 -51.983 22.757 1.00 52.57 346 LEU A C 1
ATOM 2623 O O . LEU A 1 346 ? -36.754 -53.171 22.818 1.00 53.94 346 LEU A O 1
ATOM 2628 N N . VAL A 1 347 ? -35.201 -51.558 22.634 1.00 53.45 347 VAL A N 1
ATOM 2629 C CA . VAL A 1 347 ? -34.071 -52.484 22.705 1.00 55.75 347 VAL A CA 1
ATOM 2630 C C . VAL A 1 347 ? -33.504 -52.477 24.129 1.00 58.30 347 VAL A C 1
ATOM 2631 O O . VAL A 1 347 ? -32.758 -51.566 24.509 1.00 57.64 347 VAL A O 1
ATOM 2635 N N . GLY A 1 348 ? -33.877 -53.488 24.916 1.00 61.19 348 GLY A N 1
ATOM 2636 C CA . GLY A 1 348 ? -33.401 -53.624 26.296 1.00 63.88 348 GLY A CA 1
ATOM 2637 C C . GLY A 1 348 ? -31.923 -53.971 26.366 1.00 65.58 348 GLY A C 1
ATOM 2638 O O . GLY A 1 348 ? -31.317 -54.343 25.352 1.00 65.26 348 GLY A O 1
ATOM 2639 N N . GLU A 1 349 ? -31.354 -53.865 27.570 1.00 67.73 349 GLU A N 1
ATOM 2640 C CA . GLU A 1 349 ? -29.914 -54.071 27.811 1.00 68.87 349 GLU A CA 1
ATOM 2641 C C . GLU A 1 349 ? -29.345 -55.359 27.193 1.00 69.84 349 GLU A C 1
ATOM 2642 O O . GLU A 1 349 ? -28.156 -55.426 26.864 1.00 69.25 349 GLU A O 1
ATOM 2644 N N . ASP A 1 350 ? -30.210 -56.358 27.026 1.00 70.94 350 ASP A N 1
ATOM 2645 C CA . ASP A 1 350 ? -29.840 -57.673 26.498 1.00 72.55 350 ASP A CA 1
ATOM 2646 C C . ASP A 1 350 ? -29.576 -57.625 24.997 1.00 72.30 350 ASP A C 1
ATOM 2647 O O . ASP A 1 350 ? -28.733 -58.365 24.482 1.00 73.14 350 ASP A O 1
ATOM 2652 N N . GLY A 1 351 ? -30.306 -56.747 24.309 1.00 71.36 351 GLY A N 1
ATOM 2653 C CA . GLY A 1 351 ? -30.368 -56.736 22.848 1.00 69.64 351 GLY A CA 1
ATOM 2654 C C . GLY A 1 351 ? -31.689 -57.322 22.366 1.00 69.59 351 GLY A C 1
ATOM 2655 O O . GLY A 1 351 ? -31.951 -57.389 21.159 1.00 70.28 351 GLY A O 1
ATOM 2656 N N . THR A 1 352 ? -32.520 -57.742 23.320 1.00 68.37 352 THR A N 1
ATOM 2657 C CA . THR A 1 352 ? -33.832 -58.325 23.038 1.00 66.81 352 THR A CA 1
ATOM 2658 C C . THR A 1 352 ? -34.901 -57.240 22.939 1.00 64.14 352 THR A C 1
ATOM 2659 O O . THR A 1 352 ? -34.890 -56.266 23.701 1.00 63.86 352 THR A O 1
ATOM 2663 N N . LEU A 1 353 ? -35.838 -57.438 22.015 1.00 61.61 353 LEU A N 1
ATOM 2664 C CA . LEU A 1 353 ? -36.817 -56.418 21.652 1.00 58.50 353 LEU A CA 1
ATOM 2665 C C . LEU A 1 353 ? -38.080 -56.460 22.505 1.00 58.24 353 LEU A C 1
ATOM 2666 O O . LEU A 1 353 ? -38.654 -57.528 22.736 1.00 60.09 353 LEU A O 1
ATOM 2671 N N . GLY A 1 354 ? -38.496 -55.288 22.975 1.00 56.20 354 GLY A N 1
ATOM 2672 C CA . GLY A 1 354 ? -39.751 -55.127 23.697 1.00 55.63 354 GLY A CA 1
ATOM 2673 C C . GLY A 1 354 ? -40.645 -54.122 22.997 1.00 54.04 354 GLY A C 1
ATOM 2674 O O . GLY A 1 354 ? -40.297 -53.615 21.929 1.00 53.09 354 GLY A O 1
ATOM 2675 N N . GLY A 1 355 ? -41.796 -53.835 23.604 1.00 53.78 355 GLY A N 1
ATOM 2676 C CA . GLY A 1 355 ? -42.784 -52.902 23.048 1.00 52.08 355 GLY A CA 1
ATOM 2677 C C . GLY A 1 355 ? -43.897 -53.596 22.265 1.00 51.77 355 GLY A C 1
ATOM 2678 O O . GLY A 1 355 ? -43.768 -54.781 21.922 1.00 52.40 355 GLY A O 1
ATOM 2679 N N . PRO A 1 356 ? -44.986 -52.855 21.950 1.00 50.65 356 PRO A N 1
ATOM 2680 C CA . PRO A 1 356 ? -46.175 -53.381 21.246 1.00 50.39 356 PRO A CA 1
ATOM 2681 C C . PRO A 1 356 ? -45.941 -53.809 19.784 1.00 49.46 356 PRO A C 1
ATOM 2682 O O . PRO A 1 356 ? -46.800 -54.475 19.202 1.00 50.30 356 PRO A O 1
ATOM 2686 N N . VAL A 1 357 ? -44.804 -53.430 19.200 1.00 47.33 357 VAL A N 1
ATOM 2687 C CA . VAL A 1 357 ? -44.486 -53.793 17.819 1.00 46.25 357 VAL A CA 1
ATOM 2688 C C . VAL A 1 357 ? -43.774 -55.151 17.739 1.00 46.48 357 VAL A C 1
ATOM 2689 O O . VAL A 1 357 ? -44.213 -56.043 17.003 1.00 46.87 357 VAL A O 1
ATOM 2693 N N . ALA A 1 358 ? -42.693 -55.299 18.510 1.00 45.99 358 ALA A N 1
ATOM 2694 C CA . ALA A 1 358 ? -41.801 -56.469 18.459 1.00 46.04 358 ALA A CA 1
ATOM 2695 C C . ALA A 1 358 ? -42.485 -57.833 18.364 1.00 46.87 358 ALA A C 1
ATOM 2696 O O . ALA A 1 358 ? -42.041 -58.701 17.610 1.00 47.01 358 ALA A O 1
ATOM 2698 N N . LYS A 1 359 ? -43.559 -58.024 19.123 1.00 47.30 359 LYS A N 1
ATOM 2699 C CA . LYS A 1 359 ? -44.216 -59.338 19.189 1.00 48.27 359 LYS A CA 1
ATOM 2700 C C . LYS A 1 359 ? -44.965 -59.684 17.905 1.00 47.87 359 L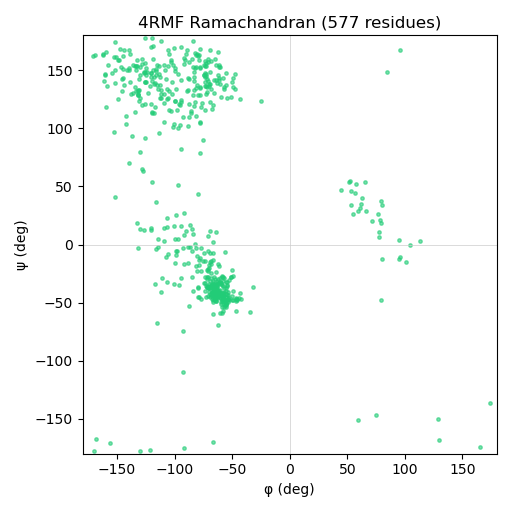YS A C 1
ATOM 2701 O O . LYS A 1 359 ? -45.209 -60.856 17.615 1.00 48.61 359 LYS A O 1
ATOM 2707 N N . ASN A 1 360 ? -45.304 -58.654 17.134 1.00 46.63 360 ASN A N 1
ATOM 2708 C CA . ASN A 1 360 ? -46.100 -58.814 15.926 1.00 46.31 360 ASN A CA 1
ATOM 2709 C C . ASN A 1 360 ? -45.269 -59.101 14.689 1.00 45.72 360 ASN A C 1
ATOM 2710 O O . ASN A 1 360 ? -45.794 -59.539 13.678 1.00 45.83 360 ASN A O 1
ATOM 2715 N N . LEU A 1 361 ? -43.968 -58.856 14.783 1.00 45.22 361 LEU A N 1
ATOM 2716 C CA . LEU A 1 361 ? -43.057 -59.092 13.675 1.00 44.84 361 LEU A CA 1
ATOM 2717 C C . LEU A 1 361 ? -42.726 -60.572 13.566 1.00 46.30 361 LEU A C 1
ATOM 2718 O O . LEU A 1 361 ? -42.958 -61.329 14.507 1.00 47.45 361 LEU A O 1
ATOM 2723 N N . SER A 1 362 ? -42.198 -60.990 12.419 1.00 46.52 362 SER A N 1
ATOM 2724 C CA . SER A 1 362 ? -41.781 -62.380 12.252 1.00 48.05 362 SER A CA 1
ATOM 2725 C C . SER A 1 362 ? -40.433 -62.572 12.934 1.00 48.51 362 SER A C 1
ATOM 2726 O O . SER A 1 362 ? -39.712 -61.597 13.168 1.00 47.60 362 SER A O 1
ATOM 2729 N N . ASP A 1 363 ? -40.105 -63.823 13.256 1.00 50.05 363 ASP A N 1
ATOM 2730 C CA . ASP A 1 363 ? -38.782 -64.171 13.772 1.00 50.66 363 ASP A CA 1
ATOM 2731 C C . ASP A 1 363 ? -37.682 -63.532 12.932 1.00 49.70 363 ASP A C 1
ATOM 2732 O O . ASP A 1 363 ? -36.777 -62.905 13.471 1.00 49.53 363 ASP A O 1
ATOM 2737 N N . ALA A 1 364 ? -37.787 -63.678 11.613 1.00 49.41 364 ALA A N 1
ATOM 2738 C CA . ALA A 1 364 ? -36.800 -63.144 10.685 1.00 48.89 364 ALA A CA 1
ATOM 2739 C C . ALA A 1 364 ? -36.739 -61.604 10.701 1.00 47.94 364 ALA A C 1
ATOM 2740 O O . ALA A 1 364 ? -35.681 -61.016 10.452 1.00 47.40 364 ALA A O 1
ATOM 2742 N N . GLU A 1 365 ? -37.870 -60.962 10.998 1.00 47.73 365 GLU A N 1
ATOM 2743 C CA . GLU A 1 365 ? -37.936 -59.505 11.066 1.00 46.64 365 GLU A CA 1
ATOM 2744 C C . GLU A 1 365 ? -37.362 -58.979 12.369 1.00 47.08 365 GLU A C 1
ATOM 2745 O O . GLU A 1 365 ? -36.594 -58.015 12.366 1.00 46.05 365 GLU A O 1
ATOM 2751 N N . ARG A 1 366 ? -37.739 -59.619 13.476 1.00 48.78 366 ARG A N 1
ATOM 2752 C CA . ARG A 1 366 ? -37.204 -59.292 14.797 1.00 49.72 366 ARG A CA 1
ATOM 2753 C C . ARG A 1 366 ? -35.694 -59.406 14.812 1.00 50.19 366 ARG A C 1
ATOM 2754 O O . ARG A 1 366 ? -35.009 -58.568 15.397 1.00 49.77 366 ARG A O 1
ATOM 2762 N N . ASP A 1 367 ? -35.186 -60.445 14.153 1.00 51.46 367 ASP A N 1
ATOM 2763 C CA . ASP A 1 367 ? -33.768 -60.763 14.194 1.00 52.31 367 ASP A CA 1
ATOM 2764 C C . ASP A 1 367 ? -32.911 -59.644 13.594 1.00 51.06 367 ASP A C 1
ATOM 2765 O O . ASP A 1 367 ? -32.236 -58.933 14.334 1.00 51.23 367 ASP A O 1
ATOM 2770 N N . GLY A 1 368 ? -32.979 -59.446 12.280 1.00 50.37 368 GLY A N 1
ATOM 2771 C CA . GLY A 1 368 ? -32.131 -58.459 11.604 1.00 48.61 368 GLY A CA 1
ATOM 2772 C C . GLY A 1 368 ? -32.440 -56.989 11.857 1.00 47.44 368 GLY A C 1
ATOM 2773 O O . GLY A 1 368 ? -31.831 -56.108 11.231 1.00 46.86 368 GLY A O 1
ATOM 2774 N N . LEU A 1 369 ? -33.359 -56.713 12.782 1.00 47.17 369 LEU A N 1
ATOM 2775 C CA . LEU A 1 369 ? -33.859 -55.347 12.984 1.00 45.95 369 LEU A CA 1
ATOM 2776 C C . LEU A 1 369 ? -32.828 -54.346 13.524 1.00 45.31 369 LEU A C 1
ATOM 2777 O O . LEU A 1 369 ? -32.557 -53.334 12.872 1.00 44.17 369 LEU A O 1
ATOM 2782 N N . VAL A 1 370 ? -32.277 -54.627 14.710 1.00 46.12 370 VAL A N 1
ATOM 2783 C CA . VAL A 1 370 ? -31.274 -53.766 15.357 1.00 45.43 370 VAL A CA 1
ATOM 2784 C C . VAL A 1 370 ? -30.142 -53.431 14.390 1.00 44.78 370 VAL A C 1
ATOM 2785 O O . VAL A 1 370 ? -29.753 -52.266 14.255 1.00 44.09 370 VAL A O 1
ATOM 2789 N N . ALA A 1 371 ? -29.626 -54.457 13.719 1.00 45.24 371 ALA A N 1
ATOM 2790 C CA . ALA A 1 371 ? -28.574 -54.279 12.729 1.00 44.65 371 ALA A CA 1
ATOM 2791 C C . ALA A 1 371 ? -29.027 -53.307 11.640 1.00 43.41 371 ALA A C 1
ATOM 2792 O O . ALA A 1 371 ? -28.357 -52.304 11.389 1.00 42.60 371 ALA A O 1
ATOM 2794 N N . HIS A 1 372 ? -30.181 -53.596 11.031 1.00 43.30 372 HIS A N 1
ATOM 2795 C CA . HIS A 1 372 ? -30.711 -52.811 9.910 1.00 42.02 372 HIS A CA 1
ATOM 2796 C C . HIS A 1 372 ? -30.830 -51.336 10.189 1.00 40.79 372 HIS A C 1
ATOM 2797 O O . HIS A 1 372 ? -30.481 -50.520 9.340 1.00 39.88 372 HIS A O 1
ATOM 2804 N N . VAL A 1 373 ? -31.329 -50.984 11.371 1.00 40.58 373 VAL A N 1
ATOM 2805 C CA . VAL A 1 373 ? -31.489 -49.581 11.751 1.00 39.65 373 VAL A CA 1
ATOM 2806 C C . VAL A 1 373 ? -30.231 -49.026 12.424 1.00 40.04 373 VAL A C 1
ATOM 2807 O O . VAL A 1 373 ? -30.178 -47.844 12.775 1.00 38.79 373 VAL A O 1
ATOM 2811 N N . GLY A 1 374 ? -29.226 -49.887 12.600 1.00 41.28 374 GLY A N 1
ATOM 2812 C CA . GLY A 1 374 ? -27.963 -49.488 13.221 1.00 41.88 374 GLY A CA 1
ATOM 2813 C C . GLY A 1 374 ? -28.147 -49.035 14.657 1.00 42.47 374 GLY A C 1
ATOM 2814 O O . GLY A 1 374 ? -27.537 -48.054 15.093 1.00 42.23 374 GLY A O 1
ATOM 2815 N N . ALA A 1 375 ? -29.002 -49.746 15.386 1.00 43.47 375 ALA A N 1
ATOM 2816 C CA . ALA A 1 375 ? -29.254 -49.445 16.786 1.00 44.27 375 ALA A CA 1
ATOM 2817 C C . ALA A 1 375 ? -28.268 -50.199 17.678 1.00 45.87 375 ALA A C 1
ATOM 2818 O O . ALA A 1 375 ? -27.550 -51.090 17.214 1.00 46.19 375 ALA A O 1
ATOM 2820 N N . ASN A 1 376 ? -28.228 -49.810 18.950 1.00 46.96 376 ASN A N 1
ATOM 2821 C CA . ASN A 1 376 ? -27.424 -50.488 19.963 1.00 48.80 376 ASN A CA 1
ATOM 2822 C C . ASN A 1 376 ? -28.324 -50.818 21.152 1.00 49.98 376 ASN A C 1
ATOM 2823 O O . ASN A 1 376 ? -29.345 -50.154 21.356 1.00 49.22 376 ASN A O 1
ATOM 2828 N N . PRO A 1 377 ? -27.960 -51.848 21.939 1.00 51.87 377 PRO A N 1
ATOM 2829 C CA . PRO A 1 377 ? -28.714 -52.139 23.155 1.00 52.89 377 PRO A CA 1
ATOM 2830 C C . PRO A 1 377 ? -28.906 -50.890 24.011 1.00 52.38 377 PRO A C 1
ATOM 2831 O O . PRO A 1 377 ? -27.993 -50.072 24.115 1.00 52.61 377 PRO A O 1
ATOM 2835 N N . GLY A 1 378 ? -30.093 -50.739 24.592 1.00 52.61 378 GLY A N 1
ATOM 2836 C CA . GLY A 1 378 ? -30.444 -49.543 25.356 1.00 51.83 378 GLY A CA 1
ATOM 2837 C C . GLY A 1 378 ? -31.208 -48.504 24.546 1.00 51.06 378 GLY A C 1
ATOM 2838 O O . GLY A 1 378 ? -31.745 -47.552 25.114 1.00 51.57 378 GLY A O 1
ATOM 2839 N N . ASP A 1 379 ? -31.269 -48.679 23.225 1.00 49.74 379 ASP A N 1
ATOM 2840 C CA . ASP A 1 379 ? -31.916 -47.694 22.340 1.00 48.11 379 ASP A CA 1
ATOM 2841 C C . ASP A 1 379 ? -33.434 -47.867 22.197 1.00 47.22 379 ASP A C 1
ATOM 2842 O O . ASP A 1 379 ? -33.976 -48.938 22.472 1.00 48.38 379 ASP A O 1
ATOM 2847 N N . CYS A 1 380 ? -34.101 -46.797 21.767 1.00 45.25 380 CYS A N 1
ATOM 2848 C CA . CYS A 1 380 ? -35.512 -46.831 21.372 1.00 44.10 380 CYS A CA 1
ATOM 2849 C C . CYS A 1 380 ? -35.622 -46.480 19.887 1.00 41.76 380 CYS A C 1
ATOM 2850 O O . CYS A 1 380 ? -35.234 -45.381 19.475 1.00 40.45 380 CYS A O 1
ATOM 2853 N N . ILE A 1 381 ? -36.129 -47.419 19.090 1.00 40.35 381 ILE A N 1
ATOM 2854 C CA . ILE A 1 381 ? -36.320 -47.191 17.660 1.00 38.56 381 ILE A CA 1
ATOM 2855 C C . ILE A 1 381 ? -37.750 -46.741 17.376 1.00 37.93 381 ILE A C 1
ATOM 2856 O O . ILE A 1 381 ? -38.707 -47.457 17.682 1.00 38.95 381 ILE A O 1
ATOM 2861 N N . PHE A 1 382 ? -37.889 -45.552 16.800 1.00 36.25 382 PHE A N 1
ATOM 2862 C CA . PHE A 1 382 ? -39.194 -45.036 16.403 1.00 35.55 382 PHE A CA 1
ATOM 2863 C C . PHE A 1 382 ? -39.485 -45.358 14.946 1.00 34.65 382 PHE A C 1
ATOM 2864 O O . PHE A 1 382 ? -38.592 -45.296 14.095 1.00 34.05 382 PHE A O 1
ATOM 2872 N N . PHE A 1 383 ? -40.742 -45.683 14.661 1.00 34.26 383 PHE A N 1
ATOM 2873 C CA . PHE A 1 383 ? -41.154 -46.005 13.309 1.00 33.27 383 PHE A CA 1
ATOM 2874 C C . PHE A 1 383 ? -42.309 -45.132 12.860 1.00 32.44 383 PHE A C 1
ATOM 2875 O O . PHE A 1 383 ? -43.166 -44.761 13.656 1.00 32.67 383 PHE A O 1
ATOM 2883 N N . ALA A 1 384 ? -42.318 -44.804 11.575 1.00 31.39 384 ALA A N 1
ATOM 2884 C CA . ALA A 1 384 ? -43.456 -44.156 10.954 1.00 30.79 384 ALA A CA 1
ATOM 2885 C C . ALA A 1 384 ? -43.783 -44.895 9.659 1.00 30.83 384 ALA A C 1
ATOM 2886 O O . ALA A 1 384 ? -42.900 -45.152 8.830 1.00 30.37 384 ALA A O 1
ATOM 2888 N N . ALA A 1 385 ? -45.048 -45.264 9.504 1.00 31.18 385 ALA A N 1
ATOM 2889 C CA . ALA A 1 385 ? -45.493 -45.917 8.288 1.00 31.40 385 ALA A CA 1
ATOM 2890 C C . ALA A 1 385 ? -46.669 -45.162 7.690 1.00 31.27 385 ALA A C 1
ATOM 2891 O O . ALA A 1 385 ? -47.374 -44.449 8.389 1.00 31.59 385 ALA A O 1
ATOM 2893 N N . GLY A 1 386 ? -46.875 -45.323 6.394 1.00 31.09 386 GLY A N 1
ATOM 2894 C CA . GLY A 1 386 ? -47.951 -44.651 5.700 1.00 31.00 386 GLY A CA 1
ATOM 2895 C C . GLY A 1 386 ? -47.380 -43.972 4.480 1.00 30.28 386 GLY A C 1
ATOM 2896 O O . GLY A 1 386 ? -46.219 -44.216 4.130 1.00 29.74 386 GLY A O 1
ATOM 2897 N N . PRO A 1 387 ? -48.180 -43.096 3.834 1.00 30.18 387 PRO A N 1
ATOM 2898 C CA . PRO A 1 387 ? -47.694 -42.312 2.692 1.00 29.52 387 PRO A CA 1
ATOM 2899 C C . PRO A 1 387 ? -46.347 -41.682 3.027 1.00 28.75 387 PRO A C 1
ATOM 2900 O O . PRO A 1 387 ? -46.182 -41.121 4.114 1.00 28.46 387 PRO A O 1
ATOM 2904 N N . ALA A 1 388 ? -45.403 -41.790 2.098 1.00 28.55 388 ALA A N 1
ATOM 2905 C CA . ALA A 1 388 ? -44.018 -41.375 2.318 1.00 28.08 388 ALA A CA 1
ATOM 2906 C C . ALA A 1 388 ? -43.815 -39.932 2.821 1.00 27.50 388 ALA A C 1
ATOM 2907 O O . ALA A 1 388 ? -43.060 -39.712 3.761 1.00 27.15 388 ALA A O 1
ATOM 2909 N N . LYS A 1 389 ? -44.484 -38.959 2.204 1.00 27.55 389 LYS A N 1
ATOM 2910 C CA . LYS A 1 389 ? -44.336 -37.548 2.606 1.00 26.88 389 LYS A CA 1
ATOM 2911 C C . LYS A 1 389 ? -44.687 -37.289 4.079 1.00 26.92 389 LYS A C 1
ATOM 2912 O O . LYS A 1 389 ? -43.937 -36.619 4.790 1.00 26.57 389 LYS A O 1
ATOM 2915 N N . GLY A 1 390 ? -45.816 -37.823 4.530 1.00 27.39 390 GLY A N 1
ATOM 2916 C CA . GLY A 1 390 ? -46.250 -37.662 5.918 1.00 27.48 390 GLY A CA 1
ATOM 2917 C C . GLY A 1 390 ? -45.385 -38.407 6.926 1.00 27.57 390 GLY A C 1
ATOM 2918 O O . GLY A 1 390 ? -45.060 -37.875 8.000 1.00 27.43 390 GLY A O 1
ATOM 2919 N N . ALA A 1 391 ? -45.019 -39.641 6.584 1.00 27.74 391 ALA A N 1
ATOM 2920 C CA . ALA A 1 391 ? -44.170 -40.473 7.439 1.00 27.88 391 ALA A CA 1
ATOM 2921 C C . ALA A 1 391 ? -42.761 -39.882 7.588 1.00 26.96 391 ALA A C 1
ATOM 2922 O O . ALA A 1 391 ? -42.234 -39.800 8.701 1.00 26.87 391 ALA A O 1
ATOM 2924 N N . ARG A 1 392 ? -42.174 -39.441 6.477 1.00 26.22 392 ARG A N 1
ATOM 2925 C CA . ARG A 1 392 ? -40.857 -38.789 6.517 1.00 25.60 392 ARG A CA 1
ATOM 2926 C C . ARG A 1 392 ? -40.850 -37.493 7.333 1.00 25.22 392 ARG A C 1
ATOM 2927 O O . ARG A 1 392 ? -39.936 -37.274 8.126 1.00 24.98 392 ARG A O 1
ATOM 2935 N N . ALA A 1 393 ? -41.871 -36.655 7.141 1.00 25.31 393 ALA A N 1
ATOM 2936 C CA . ALA A 1 393 ? -42.026 -35.392 7.883 1.00 25.05 393 ALA A CA 1
ATOM 2937 C C . ALA A 1 393 ? -42.127 -35.644 9.381 1.00 25.71 393 ALA A C 1
ATOM 2938 O O . ALA A 1 393 ? -41.509 -34.938 10.185 1.00 25.84 393 ALA A O 1
ATOM 2940 N N . LEU A 1 394 ? -42.899 -36.652 9.750 1.00 26.47 394 LEU A N 1
ATOM 2941 C CA . LEU A 1 394 ? -42.975 -37.076 11.137 1.00 27.21 394 LEU A CA 1
ATOM 2942 C C . LEU A 1 394 ? -41.593 -37.497 11.672 1.00 27.12 394 LEU A C 1
ATOM 2943 O O . LEU A 1 394 ? -41.183 -37.070 12.763 1.00 27.29 394 LEU A O 1
ATOM 2948 N N . LEU A 1 395 ? -40.873 -38.312 10.908 1.00 26.87 395 LEU A N 1
ATOM 2949 C CA . LEU A 1 395 ? -39.535 -38.752 11.331 1.00 26.83 395 LEU A CA 1
ATOM 2950 C C . LEU A 1 395 ? -38.516 -37.604 11.353 1.00 26.05 395 LEU A C 1
ATOM 2951 O O . LEU A 1 395 ? -37.629 -37.559 12.215 1.00 25.93 395 LEU A O 1
ATOM 2956 N N . GLY A 1 396 ? -38.668 -36.675 10.410 1.00 25.46 396 GLY A N 1
ATOM 2957 C CA . GLY A 1 396 ? -37.896 -35.434 10.397 1.00 24.95 396 GLY A CA 1
ATOM 2958 C C . GLY A 1 396 ? -38.149 -34.585 11.631 1.00 25.08 396 GLY A C 1
ATOM 2959 O O . GLY A 1 396 ? -37.218 -34.021 12.202 1.00 25.04 396 GLY A O 1
ATOM 2960 N N . ALA A 1 397 ? -39.412 -34.488 12.035 1.00 25.65 397 ALA A N 1
ATOM 2961 C CA . ALA A 1 397 ? -39.779 -33.771 13.258 1.00 26.08 397 ALA A CA 1
ATOM 2962 C C . ALA A 1 397 ? -39.324 -34.538 14.514 1.00 26.95 397 ALA A C 1
ATOM 2963 O O . ALA A 1 397 ? -38.886 -33.931 15.487 1.00 26.96 397 ALA A O 1
ATOM 2965 N N . THR A 1 398 ? -39.401 -35.869 14.468 1.00 27.79 398 THR A N 1
ATOM 2966 C CA . THR A 1 398 ? -38.942 -36.721 15.571 1.00 28.79 398 THR A CA 1
ATOM 2967 C C . THR A 1 398 ? -37.436 -36.613 15.852 1.00 28.84 398 THR A C 1
ATOM 2968 O O . THR A 1 398 ? -37.038 -36.507 17.004 1.00 29.36 398 THR A O 1
ATOM 2972 N N . ARG A 1 399 ? -36.599 -36.632 14.819 1.00 28.69 399 ARG A N 1
ATOM 2973 C CA . ARG A 1 399 ? -35.157 -36.496 15.041 1.00 28.87 399 ARG A CA 1
ATOM 2974 C C . ARG A 1 399 ? -34.780 -35.143 15.644 1.00 28.90 399 ARG A C 1
ATOM 2975 O O . ARG A 1 399 ? -33.861 -35.065 16.459 1.00 28.96 399 ARG A O 1
ATOM 2983 N N . ILE A 1 400 ? -35.489 -34.080 15.262 1.00 29.27 400 ILE A N 1
ATOM 2984 C CA . ILE A 1 400 ? -35.216 -32.762 15.849 1.00 29.59 400 ILE A CA 1
ATOM 2985 C C . ILE A 1 400 ? -35.547 -32.758 17.344 1.00 30.87 400 ILE A C 1
ATOM 2986 O O . ILE A 1 400 ? -34.791 -32.212 18.150 1.00 30.96 400 ILE A O 1
ATOM 2991 N N . GLU A 1 401 ? -36.672 -33.380 17.703 1.00 32.44 401 GLU A N 1
ATOM 2992 C CA . GLU A 1 401 ? -37.081 -33.498 19.102 1.00 33.78 401 GLU A CA 1
ATOM 2993 C C . GLU A 1 401 ? -36.091 -34.328 19.906 1.00 34.38 401 GLU A C 1
ATOM 2994 O O . GLU A 1 401 ? -35.745 -33.957 21.029 1.00 34.96 401 GLU A O 1
ATOM 3000 N N . ILE A 1 402 ? -35.625 -35.431 19.321 1.00 34.42 402 ILE A N 1
ATOM 3001 C CA . ILE A 1 402 ? -34.572 -36.245 19.928 1.00 35.35 402 ILE A CA 1
ATOM 3002 C C . ILE A 1 402 ? -33.317 -35.413 20.237 1.00 35.66 402 ILE A C 1
ATOM 3003 O O . ILE A 1 402 ? -32.745 -35.533 21.324 1.00 37.00 402 ILE A O 1
ATOM 3008 N N . ALA A 1 403 ? -32.906 -34.578 19.283 1.00 34.94 403 ALA A N 1
ATOM 3009 C CA . ALA A 1 403 ? -31.702 -33.754 19.412 1.00 35.46 403 ALA A CA 1
ATOM 3010 C C . ALA A 1 403 ? -31.823 -32.685 20.494 1.00 36.39 403 ALA A C 1
ATOM 3011 O O . ALA A 1 403 ? -30.841 -32.413 21.186 1.00 37.20 403 ALA A O 1
ATOM 3013 N N . LYS A 1 404 ? -33.006 -32.074 20.615 1.00 37.28 404 LYS A N 1
ATOM 3014 C CA . LYS A 1 404 ? -33.306 -31.149 21.711 1.00 38.90 404 LYS A CA 1
ATOM 3015 C C . LYS A 1 404 ? -33.129 -31.879 23.035 1.00 41.44 404 LYS A C 1
ATOM 3016 O O . LYS A 1 404 ? -32.294 -31.500 23.858 1.00 42.09 404 LYS A O 1
ATOM 3020 N N . ARG A 1 405 ? -33.897 -32.956 23.207 1.00 43.95 405 ARG A N 1
ATOM 3021 C CA . ARG A 1 405 ? -33.932 -33.718 24.449 1.00 45.66 405 ARG A CA 1
ATOM 3022 C C . ARG A 1 405 ? -32.579 -34.277 24.884 1.00 46.60 405 ARG A C 1
ATOM 3023 O O . ARG A 1 405 ? -32.343 -34.455 26.079 1.00 47.89 405 ARG A O 1
ATOM 3031 N N . LEU A 1 406 ? -31.687 -34.532 23.931 1.00 46.33 406 LEU A N 1
ATOM 3032 C CA . LEU A 1 406 ? -30.400 -35.144 24.263 1.00 46.90 406 LEU A CA 1
ATOM 3033 C C . LEU A 1 406 ? -29.190 -34.210 24.134 1.00 46.80 406 LEU A C 1
ATOM 3034 O O . LEU A 1 406 ? -28.052 -34.632 24.361 1.00 47.61 406 LEU A O 1
ATOM 3039 N N . ASP A 1 407 ? -29.446 -32.945 23.794 1.00 46.73 407 ASP A N 1
ATOM 3040 C CA . ASP A 1 407 ? -28.394 -31.930 23.576 1.00 46.39 407 ASP A CA 1
ATOM 3041 C C . ASP A 1 407 ? -27.286 -32.351 22.610 1.00 44.92 407 ASP A C 1
ATOM 3042 O O . ASP A 1 407 ? -26.101 -32.279 22.944 1.00 44.76 407 ASP A O 1
ATOM 3047 N N . LEU A 1 408 ? -27.677 -32.776 21.410 1.00 43.01 408 LEU A N 1
ATOM 3048 C CA . LEU A 1 408 ? -26.720 -33.194 20.382 1.00 41.71 408 LEU A CA 1
ATOM 3049 C C . LEU A 1 408 ? -26.326 -32.004 19.525 1.00 40.32 408 LEU A C 1
ATOM 3050 O O . LEU A 1 408 ? -25.664 -32.140 18.494 1.00 40.11 408 LEU A O 1
ATOM 3055 N N . ILE A 1 409 ? -26.704 -30.831 20.006 1.00 39.28 409 ILE A N 1
ATOM 3056 C CA . ILE A 1 409 ? -26.908 -29.676 19.172 1.00 38.00 409 ILE A CA 1
ATOM 3057 C C . ILE A 1 409 ? -26.074 -28.482 19.664 1.00 36.75 409 ILE A C 1
ATOM 3058 O O . ILE A 1 409 ? -26.503 -27.707 20.519 1.00 36.26 409 ILE A O 1
ATOM 3063 N N . ASP A 1 410 ? -24.865 -28.368 19.120 1.00 36.17 410 ASP A N 1
ATOM 3064 C CA . ASP A 1 410 ? -23.892 -27.355 19.531 1.00 35.83 410 ASP A CA 1
ATOM 3065 C C . ASP A 1 410 ? -24.385 -25.958 19.138 1.00 34.48 410 ASP A C 1
ATOM 3066 O O . ASP A 1 410 ? -24.538 -25.670 17.954 1.00 33.95 410 ASP A O 1
ATOM 3071 N N . PRO A 1 411 ? -24.632 -25.085 20.134 1.00 34.08 411 PRO A N 1
ATOM 3072 C CA . PRO A 1 411 ? -25.212 -23.759 19.866 1.00 32.74 411 PRO A CA 1
ATOM 3073 C C . PRO A 1 411 ? -24.270 -22.786 19.126 1.00 31.38 411 PRO A C 1
ATOM 3074 O O . PRO A 1 411 ? -24.706 -21.707 18.724 1.00 29.65 411 PRO A O 1
ATOM 3078 N N . ASN A 1 412 ? -23.005 -23.177 18.951 1.00 30.76 412 ASN A N 1
ATOM 3079 C CA . ASN A 1 412 ? -22.011 -22.366 18.232 1.00 29.80 412 ASN A CA 1
ATOM 3080 C C . ASN A 1 412 ? -21.778 -22.799 16.788 1.00 28.64 412 ASN A C 1
ATOM 3081 O O . ASN A 1 412 ? -21.195 -22.056 16.001 1.00 28.42 412 ASN A O 1
ATOM 3086 N N . ALA A 1 413 ? -22.215 -24.012 16.453 1.00 27.65 413 ALA A N 1
ATOM 3087 C CA . ALA A 1 413 ? -21.927 -24.600 15.151 1.00 26.08 413 ALA A CA 1
ATOM 3088 C C . ALA A 1 413 ? -22.745 -23.929 14.055 1.00 24.41 413 ALA A C 1
ATOM 3089 O O . ALA A 1 413 ? -23.874 -23.495 14.292 1.00 24.28 413 ALA A O 1
ATOM 3091 N N . TRP A 1 414 ? -22.154 -23.842 12.868 1.00 22.62 414 TRP A N 1
ATOM 3092 C CA . TRP A 1 414 ? -22.848 -23.408 11.664 1.00 21.15 414 TRP A CA 1
ATOM 3093 C C . TRP A 1 414 ? -22.799 -24.510 10.639 1.00 20.74 414 TRP A C 1
ATOM 3094 O O . TRP A 1 414 ? -21.722 -24.831 10.115 1.00 20.70 414 TRP A O 1
ATOM 3105 N N . ALA A 1 415 ? -23.957 -25.090 10.331 1.00 20.00 415 ALA A N 1
ATOM 3106 C CA . ALA A 1 415 ? -24.043 -26.179 9.350 1.00 19.64 415 ALA A CA 1
ATOM 3107 C C . ALA A 1 415 ? -24.915 -25.764 8.159 1.00 18.82 415 ALA A C 1
ATOM 3108 O O . ALA A 1 415 ? -26.130 -25.546 8.306 1.00 18.86 415 ALA A O 1
ATOM 3110 N N . PHE A 1 416 ? -24.290 -25.642 6.993 1.00 18.05 416 PHE A N 1
ATOM 3111 C CA . PHE A 1 416 ? -24.976 -25.197 5.788 1.00 17.46 416 PHE A CA 1
ATOM 3112 C C . PHE A 1 416 ? -25.138 -26.337 4.797 1.00 17.60 416 PHE A C 1
ATOM 3113 O O . PHE A 1 416 ? -24.349 -27.296 4.778 1.00 17.87 416 PHE A O 1
ATOM 3121 N N . THR A 1 417 ? -26.160 -26.212 3.957 1.00 17.21 417 THR A N 1
ATOM 3122 C CA . THR A 1 417 ? -26.260 -27.016 2.756 1.00 17.38 417 THR A CA 1
ATOM 3123 C C . THR A 1 417 ? -27.194 -26.396 1.745 1.00 17.13 417 THR A C 1
ATOM 3124 O O . THR A 1 417 ? -28.181 -25.741 2.112 1.00 16.97 417 THR A O 1
ATOM 3128 N N . TRP A 1 418 ? -26.864 -26.606 0.475 1.00 17.12 418 TRP A N 1
ATOM 3129 C CA . TRP A 1 418 ? -27.797 -26.405 -0.609 1.00 17.16 418 TRP A CA 1
ATOM 3130 C C . TRP A 1 418 ? -28.653 -27.632 -0.740 1.00 17.96 418 TRP A C 1
ATOM 3131 O O . TRP A 1 418 ? -28.174 -28.755 -0.553 1.00 18.30 418 TRP A O 1
ATOM 3142 N N . VAL A 1 419 ? -29.939 -27.423 -1.014 1.00 18.33 419 VAL A N 1
ATOM 3143 C CA . VAL A 1 419 ? -30.817 -28.496 -1.453 1.00 19.19 419 VAL A CA 1
ATOM 3144 C C . VAL A 1 419 ? -31.103 -28.205 -2.926 1.00 19.56 419 VAL A C 1
ATOM 3145 O O . VAL A 1 419 ? -31.586 -27.114 -3.274 1.00 19.24 419 VAL A O 1
ATOM 3149 N N . VAL A 1 420 ? -30.757 -29.160 -3.785 1.00 20.14 420 VAL A N 1
ATOM 3150 C CA . VAL A 1 420 ? -30.863 -28.972 -5.230 1.00 20.61 420 VAL A CA 1
ATOM 3151 C C . VAL A 1 420 ? -31.808 -30.012 -5.817 1.00 21.53 420 VAL A C 1
ATOM 3152 O O . VAL A 1 420 ? -32.331 -30.869 -5.084 1.00 21.74 420 VAL A O 1
ATOM 3156 N N . ASP A 1 421 ? -32.036 -29.917 -7.125 1.00 22.12 421 ASP A N 1
ATOM 3157 C CA . ASP A 1 421 ? -32.883 -30.857 -7.876 1.00 23.36 421 ASP A CA 1
ATOM 3158 C C . ASP A 1 421 ? -34.282 -31.022 -7.270 1.00 23.62 421 ASP A C 1
ATOM 3159 O O . ASP A 1 421 ? -34.769 -32.127 -7.094 1.00 24.26 421 ASP A O 1
ATOM 3164 N N . PHE A 1 422 ? -34.903 -29.902 -6.937 1.00 23.69 422 PHE A N 1
ATOM 3165 C CA . PHE A 1 422 ? -36.266 -29.888 -6.448 1.00 24.44 422 PHE A CA 1
ATOM 3166 C C . PHE A 1 422 ? -37.199 -30.385 -7.543 1.00 25.84 422 PHE A C 1
ATOM 3167 O O . PHE A 1 422 ? -36.972 -30.080 -8.718 1.00 25.98 422 PHE A O 1
ATOM 3175 N N . PRO A 1 423 ? -38.233 -31.174 -7.170 1.00 27.13 423 PRO A N 1
ATOM 3176 C CA . PRO A 1 423 ? -39.331 -31.447 -8.093 1.00 28.46 423 PRO A CA 1
ATOM 3177 C C . PRO A 1 423 ? -39.919 -30.128 -8.561 1.00 29.32 423 PRO A C 1
ATOM 3178 O O . PRO A 1 423 ? -39.919 -29.142 -7.810 1.00 28.70 423 PRO A O 1
ATOM 3182 N N . MET A 1 424 ? -40.402 -30.114 -9.795 1.00 30.95 424 MET A N 1
ATOM 3183 C CA . MET A 1 424 ? -40.972 -28.914 -10.370 1.00 32.75 424 MET A CA 1
ATOM 3184 C C . MET A 1 424 ? -42.306 -28.545 -9.710 1.00 33.42 424 MET A C 1
ATOM 3185 O O . MET A 1 424 ? -42.651 -27.365 -9.594 1.00 31.97 424 MET A O 1
ATOM 3190 N N . PHE A 1 425 ? -43.041 -29.563 -9.269 1.00 35.94 425 PHE A N 1
ATOM 3191 C CA . PHE A 1 425 ? -44.401 -29.377 -8.776 1.00 38.78 425 PHE A CA 1
ATOM 3192 C C . PHE A 1 425 ? -44.643 -30.101 -7.464 1.00 41.80 425 PHE A C 1
ATOM 3193 O O . PHE A 1 425 ? -44.022 -31.133 -7.201 1.00 42.81 425 PHE A O 1
ATOM 3201 N N . GLU A 1 426 ? -45.544 -29.550 -6.649 1.00 46.27 426 GLU A N 1
ATOM 3202 C CA . GLU A 1 426 ? -46.172 -30.290 -5.544 1.00 50.80 426 GLU A CA 1
ATOM 3203 C C . GLU A 1 426 ? -47.593 -30.678 -5.967 1.00 55.90 426 GLU A C 1
ATOM 3204 O O . GLU A 1 426 ? -48.175 -30.057 -6.870 1.00 54.85 426 GLU A O 1
ATOM 3210 N N . ALA A 1 427 ? -48.150 -31.695 -5.309 1.00 61.79 427 ALA A N 1
ATOM 3211 C CA . ALA A 1 427 ? -49.575 -32.003 -5.425 1.00 65.56 427 ALA A CA 1
ATOM 3212 C C . ALA A 1 427 ? -50.374 -31.012 -4.569 1.00 68.58 427 ALA A C 1
ATOM 3213 O O . ALA A 1 427 ? -50.067 -30.822 -3.385 1.00 68.39 427 ALA A O 1
ATOM 3215 N N . ALA A 1 428 ? -51.388 -30.392 -5.181 1.00 72.24 428 ALA A N 1
ATOM 3216 C CA . ALA A 1 428 ? -52.116 -29.235 -4.615 1.00 75.70 428 ALA A CA 1
ATOM 3217 C C . ALA A 1 428 ? -52.557 -29.355 -3.148 1.00 78.64 428 ALA A C 1
ATOM 3218 O O . ALA A 1 428 ? -52.211 -28.508 -2.323 1.00 79.97 428 ALA A O 1
ATOM 3220 N N . ASP A 1 429 ? -53.336 -30.392 -2.843 1.00 80.31 429 ASP A N 1
ATOM 3221 C CA . ASP A 1 429 ? -53.761 -30.693 -1.475 1.00 80.64 429 ASP A CA 1
ATOM 3222 C C . ASP A 1 429 ? -54.008 -32.195 -1.380 1.00 81.45 429 ASP A C 1
ATOM 3223 O O . ASP A 1 429 ? -55.079 -32.687 -1.751 1.00 81.49 429 ASP A O 1
ATOM 3225 N N . GLU A 1 430 ? -53.002 -32.915 -0.885 1.00 80.37 430 GLU A N 1
ATOM 3226 C CA . GLU A 1 430 ? -52.979 -34.374 -0.966 1.00 79.58 430 GLU A CA 1
ATOM 3227 C C . GLU A 1 430 ? -53.490 -35.103 0.291 1.00 80.55 430 GLU A C 1
ATOM 3228 O O . GLU A 1 430 ? -54.120 -36.162 0.176 1.00 79.00 430 GLU A O 1
ATOM 3234 N N . ALA A 1 431 ? -53.230 -34.538 1.474 1.00 77.55 431 ALA A N 1
ATOM 3235 C CA . ALA A 1 431 ? -53.586 -35.189 2.746 1.00 76.11 431 ALA A CA 1
ATOM 3236 C C . ALA A 1 431 ? -54.688 -34.483 3.552 1.00 75.45 431 ALA A C 1
ATOM 3237 O O . ALA A 1 431 ? -54.761 -33.252 3.577 1.00 75.39 431 ALA A O 1
ATOM 3239 N N . THR A 1 432 ? -55.535 -35.274 4.212 1.00 74.09 432 THR A N 1
ATOM 3240 C CA . THR A 1 432 ? -56.564 -34.749 5.114 1.00 74.16 432 THR A CA 1
ATOM 3241 C C . THR A 1 432 ? -55.905 -34.203 6.381 1.00 72.93 432 THR A C 1
ATOM 3242 O O . THR A 1 432 ? -54.781 -34.590 6.721 1.00 70.62 432 THR A O 1
ATOM 3246 N N . ALA A 1 433 ? -56.606 -33.296 7.063 1.00 73.04 433 ALA A N 1
ATOM 3247 C CA . ALA A 1 433 ? -56.174 -32.774 8.360 1.00 72.01 433 ALA A CA 1
ATOM 3248 C C . ALA A 1 433 ? -56.135 -33.911 9.377 1.00 71.65 433 ALA A C 1
ATOM 3249 O O . ALA A 1 433 ? -55.277 -33.929 10.262 1.00 71.60 433 ALA A O 1
ATOM 3251 N N . ALA A 1 434 ? -57.064 -34.857 9.221 1.00 70.97 434 ALA A N 1
ATOM 3252 C CA . ALA A 1 434 ? -57.140 -36.067 10.047 1.00 70.45 434 ALA A CA 1
ATOM 3253 C C . ALA A 1 434 ? -55.975 -37.054 9.818 1.00 68.27 434 ALA A C 1
ATOM 3254 O O . ALA A 1 434 ? -55.754 -37.948 10.639 1.00 69.17 434 ALA A O 1
ATOM 3256 N N . GLY A 1 435 ? -55.247 -36.893 8.707 1.00 64.97 435 GLY A N 1
ATOM 3257 C CA . GLY A 1 435 ? -54.031 -37.676 8.427 1.00 60.22 435 GLY A CA 1
ATOM 3258 C C . GLY A 1 435 ? -54.110 -38.652 7.259 1.00 58.03 435 GLY A C 1
ATOM 3259 O O . GLY A 1 435 ? -53.153 -39.380 6.987 1.00 56.59 435 GLY A O 1
ATOM 3260 N N . ASP A 1 436 ? -55.244 -38.660 6.564 1.00 56.32 436 ASP A N 1
ATOM 3261 C CA . ASP A 1 436 ? -55.485 -39.600 5.466 1.00 54.53 436 ASP A CA 1
ATOM 3262 C C . ASP A 1 436 ? -55.130 -39.025 4.092 1.00 52.28 436 ASP A C 1
ATOM 3263 O O . ASP A 1 436 ? -54.855 -37.832 3.963 1.00 51.33 436 ASP A O 1
ATOM 3268 N N . VAL A 1 437 ? -55.122 -39.884 3.073 1.00 51.11 437 VAL A N 1
ATOM 3269 C CA . VAL A 1 437 ? -55.010 -39.440 1.682 1.00 49.31 437 VAL A CA 1
ATOM 3270 C C . VAL A 1 437 ? -56.375 -38.897 1.254 1.00 49.34 437 VAL A C 1
ATOM 3271 O O . VAL A 1 437 ? -57.376 -39.613 1.269 1.00 49.41 437 VAL A O 1
ATOM 3275 N N . ALA A 1 438 ? -56.410 -37.615 0.912 1.00 48.80 438 ALA A N 1
ATOM 3276 C CA . ALA A 1 438 ? -57.638 -36.967 0.478 1.00 49.37 438 ALA A CA 1
ATOM 3277 C C . ALA A 1 438 ? -57.775 -37.090 -1.029 1.00 49.31 438 ALA A C 1
ATOM 3278 O O . ALA A 1 438 ? -56.808 -37.409 -1.717 1.00 48.07 438 ALA A O 1
ATOM 3280 N N . VAL A 1 439 ? -58.983 -36.852 -1.533 1.00 50.93 439 VAL A N 1
ATOM 3281 C CA . VAL A 1 439 ? -59.225 -36.831 -2.975 1.00 51.85 439 VAL A CA 1
ATOM 3282 C C . VAL A 1 439 ? -58.697 -35.519 -3.549 1.00 52.21 439 VAL A C 1
ATOM 3283 O O . VAL A 1 439 ? -59.092 -34.430 -3.120 1.00 51.50 439 VAL A O 1
ATOM 3287 N N . GLY A 1 440 ? -57.775 -35.645 -4.499 1.00 53.58 440 GLY A N 1
ATOM 3288 C CA . GLY A 1 440 ? -57.115 -34.499 -5.108 1.00 55.08 440 GLY A CA 1
ATOM 3289 C C . GLY A 1 440 ? -58.075 -33.654 -5.917 1.00 57.27 440 GLY A C 1
ATOM 3290 O O . GLY A 1 440 ? -58.698 -34.134 -6.870 1.00 57.36 440 GLY A O 1
ATOM 3291 N N . SER A 1 441 ? -58.206 -32.394 -5.516 1.00 59.70 441 SER A N 1
ATOM 3292 C CA . SER A 1 441 ? -59.063 -31.452 -6.222 1.00 62.82 441 SER A CA 1
ATOM 3293 C C . SER A 1 441 ? -58.246 -30.692 -7.256 1.00 63.5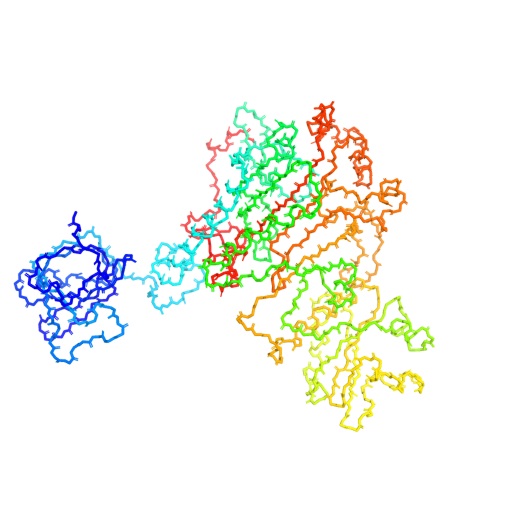3 441 SER A C 1
ATOM 3294 O O . SER A 1 441 ? -58.324 -30.978 -8.459 1.00 62.94 441 SER A O 1
ATOM 3297 N N . GLY A 1 442 ? -57.436 -29.755 -6.766 1.00 64.08 442 GLY A N 1
ATOM 3298 C CA . GLY A 1 442 ? -56.719 -28.807 -7.611 1.00 66.60 442 GLY A CA 1
ATOM 3299 C C . GLY A 1 442 ? -55.724 -29.416 -8.580 1.00 68.01 442 GLY A C 1
ATOM 3300 O O . GLY A 1 442 ? -55.344 -30.589 -8.462 1.00 69.79 442 GLY A O 1
ATOM 3301 N N . ALA A 1 443 ? -55.304 -28.601 -9.543 1.00 67.07 443 ALA A N 1
ATOM 3302 C CA . ALA A 1 443 ? -54.258 -28.970 -10.485 1.00 65.58 443 ALA A CA 1
ATOM 3303 C C . ALA A 1 443 ? -52.923 -29.113 -9.747 1.00 63.30 443 ALA A C 1
ATOM 3304 O O . ALA A 1 443 ? -52.879 -29.123 -8.513 1.00 63.05 443 ALA A O 1
ATOM 3306 N N . TRP A 1 444 ? -51.835 -29.246 -10.495 1.00 60.40 444 TRP A N 1
ATOM 3307 C CA . TRP A 1 444 ? -50.520 -29.209 -9.881 1.00 56.18 444 TRP A CA 1
ATOM 3308 C C . TRP A 1 444 ? -50.141 -27.806 -9.483 1.00 51.51 444 TRP A C 1
ATOM 3309 O O . TRP A 1 444 ? -50.528 -26.826 -10.132 1.00 51.03 444 TRP A O 1
ATOM 3320 N N . THR A 1 445 ? -49.410 -27.696 -8.384 1.00 45.35 445 THR A N 1
ATOM 3321 C CA . THR A 1 445 ? -48.970 -26.403 -7.902 1.00 41.74 445 THR A CA 1
ATOM 3322 C C . THR A 1 445 ? -47.435 -26.334 -7.940 1.00 38.79 445 THR A C 1
ATOM 3323 O O . THR A 1 445 ? -46.758 -27.364 -7.843 1.00 37.75 445 THR A O 1
ATOM 3327 N N . ALA A 1 446 ? -46.900 -25.128 -8.112 1.00 36.10 446 ALA A N 1
ATOM 3328 C CA . ALA A 1 446 ? -45.461 -24.920 -8.229 1.00 34.43 446 ALA A CA 1
ATOM 3329 C C . ALA A 1 446 ? -44.706 -25.191 -6.918 1.00 33.70 446 ALA A C 1
ATOM 3330 O O . ALA A 1 446 ? -45.123 -24.741 -5.847 1.00 33.14 446 ALA A O 1
ATOM 3332 N N . MET A 1 447 ? -43.600 -25.925 -7.011 1.00 32.82 447 MET A N 1
ATOM 3333 C CA . MET A 1 447 ? -42.754 -26.194 -5.844 1.00 33.11 447 MET A CA 1
ATOM 3334 C C . MET A 1 447 ? -42.039 -24.941 -5.307 1.00 31.41 447 MET A C 1
ATOM 3335 O O . MET A 1 447 ? -41.950 -24.742 -4.093 1.00 31.45 447 MET A O 1
ATOM 3340 N N . HIS A 1 448 ? -41.526 -24.103 -6.205 1.00 30.15 448 HIS A N 1
ATOM 3341 C CA . HIS A 1 448 ? -40.920 -22.827 -5.806 1.00 28.37 448 HIS A CA 1
ATOM 3342 C C . HIS A 1 448 ? -41.731 -21.687 -6.363 1.00 27.80 448 HIS A C 1
ATOM 3343 O O . HIS A 1 448 ? -42.360 -20.950 -5.604 1.00 27.54 448 HIS A O 1
ATOM 3350 N N . HIS A 1 449 ? -41.730 -21.533 -7.686 1.00 27.17 449 HIS A N 1
ATOM 3351 C CA . HIS A 1 449 ? -42.707 -20.672 -8.376 1.00 27.19 449 HIS A CA 1
ATOM 3352 C C . HIS A 1 449 ? -42.827 -21.024 -9.833 1.00 27.22 449 HIS A C 1
ATOM 3353 O O . HIS A 1 449 ? -41.990 -21.744 -10.368 1.00 26.86 449 HIS A O 1
ATOM 3360 N N . ALA A 1 450 ? -43.875 -20.520 -10.484 1.00 27.88 450 ALA A N 1
ATOM 3361 C CA . ALA A 1 450 ? -44.223 -20.907 -11.868 1.00 28.20 450 ALA A CA 1
ATOM 3362 C C . ALA A 1 450 ? -43.152 -20.583 -12.913 1.00 27.59 450 ALA A C 1
ATOM 3363 O O . ALA A 1 450 ? -43.155 -21.152 -14.008 1.00 27.97 450 ALA A O 1
ATOM 3365 N N . PHE A 1 451 ? -42.242 -19.675 -12.561 1.00 26.18 451 PHE A N 1
ATOM 3366 C CA . PHE A 1 451 ? -41.237 -19.157 -13.488 1.00 25.51 451 PHE A CA 1
ATOM 3367 C C . PHE A 1 451 ? -39.928 -19.952 -13.450 1.00 25.20 451 PHE A C 1
ATOM 3368 O O . PHE A 1 451 ? -38.933 -19.576 -14.078 1.00 24.80 451 PHE A O 1
ATOM 3376 N N . THR A 1 452 ? -39.964 -21.066 -12.724 1.00 25.41 452 THR A N 1
ATOM 3377 C CA . THR A 1 452 ? -38.829 -21.958 -12.510 1.00 25.29 452 THR A CA 1
ATOM 3378 C C . THR A 1 452 ? -38.710 -22.931 -13.679 1.00 25.97 452 THR A C 1
ATOM 3379 O O . THR A 1 452 ? -39.683 -23.587 -14.041 1.00 26.69 452 THR A O 1
ATOM 3383 N N . ALA A 1 453 ? -37.517 -23.027 -14.254 1.00 26.03 453 ALA A N 1
ATOM 3384 C CA . ALA A 1 453 ? -37.279 -23.898 -15.408 1.00 27.14 453 ALA A CA 1
ATOM 3385 C C . ALA A 1 453 ? -37.225 -25.379 -15.033 1.00 28.20 453 ALA A C 1
ATOM 3386 O O . ALA A 1 453 ? -36.743 -25.730 -13.950 1.00 27.57 453 ALA A O 1
ATOM 3388 N N . PRO A 1 454 ? -37.711 -26.256 -15.937 1.00 29.81 454 PRO A N 1
ATOM 3389 C CA . PRO A 1 454 ? -37.436 -27.683 -15.782 1.00 30.74 454 PRO A CA 1
ATOM 3390 C C . PRO A 1 454 ? -35.978 -27.963 -16.133 1.00 31.46 454 PRO A C 1
ATOM 3391 O O . PRO A 1 454 ? -35.391 -27.209 -16.898 1.00 30.63 454 PRO A O 1
ATOM 3395 N N . LYS A 1 455 ? -35.401 -29.024 -15.568 1.00 33.53 455 LYS A N 1
ATOM 3396 C CA . LYS A 1 455 ? -34.090 -29.521 -16.014 1.00 36.04 455 LYS A CA 1
ATOM 3397 C C . LYS A 1 455 ? -34.192 -29.944 -17.477 1.00 38.38 455 LYS A C 1
ATOM 3398 O O . LYS A 1 455 ? -35.286 -30.284 -17.933 1.00 38.63 455 LYS A O 1
ATOM 3404 N N . PRO A 1 456 ? -33.064 -29.924 -18.219 1.00 40.88 456 PRO A N 1
ATOM 3405 C CA . PRO A 1 456 ? -33.075 -30.310 -19.640 1.00 43.50 456 PRO A CA 1
ATOM 3406 C C . PRO A 1 456 ? -33.827 -31.611 -19.968 1.00 46.60 456 PRO A C 1
ATOM 3407 O O . PRO A 1 456 ? -34.615 -31.633 -20.913 1.00 49.20 456 PRO A O 1
ATOM 3411 N N . ASP A 1 457 ? -33.611 -32.677 -19.201 1.00 48.06 457 ASP A N 1
ATOM 3412 C CA . ASP A 1 457 ? -34.275 -33.953 -19.500 1.00 50.77 457 ASP A CA 1
ATOM 3413 C C . ASP A 1 457 ? -35.670 -34.095 -18.878 1.00 50.23 457 ASP A C 1
ATOM 3414 O O . ASP A 1 457 ? -36.219 -35.201 -18.796 1.00 50.88 457 ASP A O 1
ATOM 3419 N N . SER A 1 458 ? -36.240 -32.966 -18.462 1.00 47.97 458 SER A N 1
ATOM 3420 C CA . SER A 1 458 ? -37.641 -32.895 -18.054 1.00 46.85 458 SER A CA 1
ATOM 3421 C C . SER A 1 458 ? -38.431 -31.969 -18.986 1.00 46.51 458 SER A C 1
ATOM 3422 O O . SER A 1 458 ? -39.652 -31.839 -18.852 1.00 45.61 458 SER A O 1
ATOM 3425 N N . VAL A 1 459 ? -37.730 -31.340 -19.930 1.00 46.54 459 VAL A N 1
ATOM 3426 C CA . VAL A 1 459 ? -38.325 -30.339 -20.831 1.00 47.90 459 VAL A CA 1
ATOM 3427 C C . VAL A 1 459 ? -39.554 -30.847 -21.600 1.00 49.45 459 VAL A C 1
ATOM 3428 O O . VAL A 1 459 ? -40.602 -30.201 -21.596 1.00 49.28 459 VAL A O 1
ATOM 3432 N N . ASP A 1 460 ? -39.428 -31.999 -22.253 1.00 51.43 460 ASP A N 1
ATOM 3433 C CA . ASP A 1 460 ? -40.531 -32.532 -23.055 1.00 53.64 460 ASP A CA 1
ATOM 3434 C C . ASP A 1 460 ? -41.594 -33.241 -22.222 1.00 53.93 460 ASP A C 1
ATOM 3435 O O . ASP A 1 460 ? -42.752 -33.341 -22.639 1.00 54.75 460 ASP A O 1
ATOM 3440 N N . THR A 1 461 ? -41.196 -33.698 -21.036 1.00 52.90 461 THR A N 1
ATOM 3441 C CA . THR A 1 461 ? -42.023 -34.572 -20.208 1.00 52.53 461 THR A CA 1
ATOM 3442 C C . THR A 1 461 ? -42.865 -33.839 -19.155 1.00 51.65 461 THR A C 1
ATOM 3443 O O . THR A 1 461 ? -43.935 -34.320 -18.783 1.00 52.55 461 THR A O 1
ATOM 3447 N N . PHE A 1 462 ? -42.388 -32.686 -18.681 1.00 48.75 462 PHE A N 1
ATOM 3448 C CA . PHE A 1 462 ? -42.943 -32.045 -17.469 1.00 47.16 462 PHE A CA 1
ATOM 3449 C C . PHE A 1 462 ? -44.467 -31.846 -17.424 1.00 47.90 462 PHE A C 1
ATOM 3450 O O . PHE A 1 462 ? -45.055 -31.808 -16.339 1.00 47.84 462 PHE A O 1
ATOM 3458 N N . ASP A 1 463 ? -45.105 -31.706 -18.579 1.00 48.45 463 ASP A N 1
ATOM 3459 C CA . ASP A 1 463 ? -46.561 -31.566 -18.585 1.00 50.52 463 ASP A CA 1
ATOM 3460 C C . ASP A 1 463 ? -47.316 -32.870 -18.885 1.00 52.10 463 ASP A C 1
ATOM 3461 O O . ASP A 1 463 ? -48.544 -32.908 -18.803 1.00 53.23 463 ASP A O 1
ATOM 3466 N N . SER A 1 464 ? -46.575 -33.931 -19.211 1.00 52.49 464 SER A N 1
ATOM 3467 C CA . SER A 1 464 ? -47.145 -35.283 -19.323 1.00 53.74 464 SER A CA 1
ATOM 3468 C C . SER A 1 464 ? -46.867 -36.142 -18.071 1.00 53.83 464 SER A C 1
ATOM 3469 O O . SER A 1 464 ? -47.703 -36.965 -17.685 1.00 54.52 464 SER A O 1
ATOM 3472 N N . ASP A 1 465 ? -45.707 -35.935 -17.439 1.00 52.41 465 ASP A N 1
ATOM 3473 C CA . ASP A 1 465 ? -45.307 -36.666 -16.226 1.00 50.44 465 ASP A CA 1
ATOM 3474 C C . ASP A 1 465 ? -44.877 -35.668 -15.130 1.00 48.01 465 ASP A C 1
ATOM 3475 O O . ASP A 1 465 ? -43.707 -35.642 -14.718 1.00 45.78 465 ASP A O 1
ATOM 3480 N N . PRO A 1 466 ? -45.835 -34.844 -14.655 1.00 46.96 466 PRO A N 1
ATOM 3481 C CA . PRO A 1 466 ? -45.546 -33.729 -13.744 1.00 45.51 466 PRO A CA 1
ATOM 3482 C C . PRO A 1 466 ? -44.931 -34.136 -12.408 1.00 44.53 466 PRO A C 1
ATOM 3483 O O . PRO A 1 466 ? -43.972 -33.502 -11.965 1.00 43.33 466 PRO A O 1
ATOM 3487 N N . GLY A 1 467 ? -45.464 -35.189 -11.787 1.00 44.38 467 GLY A N 1
ATOM 3488 C CA . GLY A 1 467 ? -44.970 -35.659 -10.493 1.00 43.15 467 GLY A CA 1
ATOM 3489 C C . GLY A 1 467 ? -43.503 -36.060 -10.473 1.00 42.72 467 GLY A C 1
ATOM 3490 O O . GLY A 1 467 ? -42.853 -35.984 -9.436 1.00 42.82 467 GLY A O 1
ATOM 3491 N N . ASN A 1 468 ? -42.976 -36.490 -11.613 1.00 42.50 468 ASN A N 1
ATOM 3492 C CA . ASN A 1 468 ? -41.585 -36.929 -11.688 1.00 41.62 468 ASN A CA 1
ATOM 3493 C C . ASN A 1 468 ? -40.649 -35.857 -12.243 1.00 39.65 468 ASN A C 1
ATOM 3494 O O . ASN A 1 468 ? -39.438 -36.045 -12.269 1.00 38.98 468 ASN A O 1
ATOM 3499 N N . ALA A 1 469 ? -41.219 -34.737 -12.676 1.00 38.01 469 ALA A N 1
ATOM 3500 C CA . ALA A 1 469 ? -40.456 -33.671 -13.322 1.00 36.37 469 ALA A CA 1
ATOM 3501 C C . ALA A 1 469 ? -39.579 -32.929 -12.323 1.00 34.78 469 ALA A C 1
ATOM 3502 O O . ALA A 1 469 ? -40.047 -32.529 -11.258 1.00 34.32 469 ALA A O 1
ATOM 3504 N N . LEU A 1 470 ? -38.308 -32.760 -12.681 1.00 33.41 470 LEU A N 1
ATOM 3505 C CA . LEU A 1 470 ? -37.338 -32.058 -11.854 1.00 31.91 470 LEU A CA 1
ATOM 3506 C C . LEU A 1 470 ? -37.024 -30.665 -12.409 1.00 31.34 470 LEU A C 1
ATOM 3507 O O . LEU A 1 470 ? -37.139 -30.418 -13.622 1.00 31.12 470 LEU A O 1
ATOM 3512 N N . SER A 1 471 ? -36.621 -29.767 -11.507 1.00 29.63 471 SER A N 1
ATOM 3513 C CA . SER A 1 471 ? -36.353 -28.379 -11.852 1.00 28.74 471 SER A CA 1
ATOM 3514 C C . SER A 1 471 ? -34.916 -27.966 -11.539 1.00 28.13 471 SER A C 1
ATOM 3515 O O . SER A 1 471 ? -34.177 -28.690 -10.876 1.00 28.17 471 SER A O 1
ATOM 3518 N N . ASP A 1 472 ? -34.529 -26.790 -12.016 1.00 27.52 472 ASP A N 1
ATOM 3519 C CA . ASP A 1 472 ? -33.262 -26.189 -11.614 1.00 26.80 472 ASP A CA 1
ATOM 3520 C C . ASP A 1 472 ? -33.454 -25.178 -10.492 1.00 25.02 472 ASP A C 1
ATOM 3521 O O . ASP A 1 472 ? -32.990 -24.053 -10.573 1.00 24.63 472 ASP A O 1
ATOM 3526 N N . ALA A 1 473 ? -34.144 -25.605 -9.447 1.00 23.98 473 ALA A N 1
ATOM 3527 C CA . ALA A 1 473 ? -34.380 -24.794 -8.271 1.00 22.93 473 ALA A CA 1
ATOM 3528 C C . ALA A 1 473 ? -33.413 -25.226 -7.182 1.00 22.45 473 ALA A C 1
ATOM 3529 O O . ALA A 1 473 ? -32.938 -26.371 -7.181 1.00 22.87 473 ALA A O 1
ATOM 3531 N N . TYR A 1 474 ? -33.115 -24.300 -6.271 1.00 21.26 474 TYR A N 1
ATOM 3532 C CA . TYR A 1 474 ? -32.156 -24.539 -5.199 1.00 20.74 474 TYR A CA 1
ATOM 3533 C C . TYR A 1 474 ? -32.489 -23.695 -3.990 1.00 20.23 474 TYR A C 1
ATOM 3534 O O . TYR A 1 474 ? -32.856 -22.518 -4.121 1.00 20.07 474 TYR A O 1
ATOM 3543 N N . ASP A 1 475 ? -32.351 -24.309 -2.818 1.00 19.88 475 ASP A N 1
ATOM 3544 C CA . ASP A 1 475 ? -32.452 -23.608 -1.554 1.00 19.34 475 ASP A CA 1
ATOM 3545 C C . ASP A 1 475 ? -31.102 -23.678 -0.855 1.00 18.60 475 ASP A C 1
ATOM 3546 O O . ASP A 1 475 ? -30.348 -24.638 -1.023 1.00 18.66 475 ASP A O 1
ATOM 3551 N N . ILE A 1 476 ? -30.788 -22.654 -0.080 1.00 17.70 476 ILE A N 1
ATOM 3552 C CA . ILE A 1 476 ? -29.645 -22.735 0.826 1.00 17.24 476 ILE A CA 1
ATOM 3553 C C . ILE A 1 476 ? -30.173 -22.745 2.254 1.00 16.95 476 ILE A C 1
ATOM 3554 O O . ILE A 1 476 ? -31.040 -21.956 2.612 1.00 16.61 476 ILE A O 1
ATOM 3559 N N . VAL A 1 477 ? -29.659 -23.673 3.047 1.00 17.23 477 VAL A N 1
ATOM 3560 C CA . VAL A 1 477 ? -30.173 -23.947 4.385 1.00 17.37 477 VAL A CA 1
ATOM 3561 C C . VAL A 1 477 ? -29.066 -23.741 5.418 1.00 17.43 477 VAL A C 1
ATOM 3562 O O . VAL A 1 477 ? -27.928 -24.154 5.201 1.00 17.68 477 VAL A O 1
ATOM 3566 N N . CYS A 1 478 ? -29.412 -23.093 6.528 1.00 17.46 478 CYS A N 1
ATOM 3567 C CA . CYS A 1 478 ? -28.501 -22.837 7.646 1.00 17.51 478 CYS A CA 1
ATOM 3568 C C . CYS A 1 478 ? -29.150 -23.299 8.929 1.00 17.78 478 CYS A C 1
ATOM 3569 O O . CYS A 1 478 ? -30.221 -22.809 9.293 1.00 17.89 478 CYS A O 1
ATOM 3572 N N . ASN A 1 479 ? -28.508 -24.242 9.607 1.00 18.21 479 ASN A N 1
ATOM 3573 C CA . ASN A 1 479 ? -29.000 -24.769 10.891 1.00 18.70 479 ASN A CA 1
ATOM 3574 C C . ASN A 1 479 ? -30.503 -25.073 10.904 1.00 18.89 479 ASN A C 1
ATOM 3575 O O . ASN A 1 479 ? -31.215 -24.695 11.834 1.00 18.88 479 ASN A O 1
ATOM 3580 N N . GLY A 1 480 ? -30.976 -25.754 9.864 1.00 18.98 480 GLY A N 1
ATOM 3581 C CA . GLY A 1 480 ? -32.392 -26.121 9.769 1.00 19.50 480 GLY A CA 1
ATOM 3582 C C . GLY A 1 480 ? -33.346 -25.012 9.354 1.00 19.37 480 GLY A C 1
ATOM 3583 O O . GLY A 1 480 ? -34.554 -25.174 9.452 1.00 19.67 480 GLY A O 1
ATOM 3584 N N . ASN A 1 481 ? -32.809 -23.881 8.901 1.00 19.19 481 ASN A N 1
ATOM 3585 C CA . ASN A 1 481 ? -33.621 -22.781 8.395 1.00 19.38 481 ASN A CA 1
ATOM 3586 C C . ASN A 1 481 ? -33.362 -22.591 6.915 1.00 19.47 481 ASN A C 1
ATOM 3587 O O . ASN A 1 481 ? -32.213 -22.562 6.462 1.00 19.08 481 ASN A O 1
ATOM 3592 N N . GLU A 1 482 ? -34.423 -22.444 6.151 1.00 20.38 482 GLU A N 1
ATOM 3593 C CA . GLU A 1 482 ? -34.258 -22.014 4.776 1.00 20.98 482 GLU A CA 1
ATOM 3594 C C . GLU A 1 482 ? -33.911 -20.519 4.810 1.00 19.93 482 GLU A C 1
ATOM 3595 O O . GLU A 1 482 ? -34.728 -19.717 5.271 1.00 19.75 482 GLU A O 1
ATOM 3601 N N . ILE A 1 483 ? -32.703 -20.162 4.363 1.00 18.70 483 ILE A N 1
ATOM 3602 C CA . ILE A 1 483 ? -32.259 -18.762 4.364 1.00 17.80 483 ILE A CA 1
ATOM 3603 C C . ILE A 1 483 ? -32.255 -18.123 2.964 1.00 17.69 483 ILE A C 1
ATOM 3604 O O . ILE A 1 483 ? -32.073 -16.913 2.816 1.00 17.31 483 ILE A O 1
ATOM 3609 N N . GLY A 1 484 ? -32.473 -18.932 1.937 1.00 17.78 484 GLY A N 1
ATOM 3610 C CA . GLY A 1 484 ? -32.607 -18.397 0.597 1.00 17.80 484 GLY A CA 1
ATOM 3611 C C . GLY A 1 484 ? -33.070 -19.436 -0.399 1.00 18.30 484 GLY A C 1
ATOM 3612 O O . GLY A 1 484 ? -32.954 -20.639 -0.153 1.00 18.45 484 GLY A O 1
ATOM 3613 N N . GLY A 1 485 ? -33.570 -18.961 -1.537 1.00 18.35 485 GLY A N 1
ATOM 3614 C CA . GLY A 1 485 ? -34.071 -19.839 -2.593 1.00 18.83 485 GLY A CA 1
ATOM 3615 C C . GLY A 1 485 ? -34.164 -19.139 -3.930 1.00 18.39 485 GLY A C 1
ATOM 3616 O O . GLY A 1 485 ? -34.535 -17.973 -3.998 1.00 18.57 485 GLY A O 1
ATOM 3617 N N . GLY A 1 486 ? -33.808 -19.860 -4.985 1.00 18.43 486 GLY A N 1
ATOM 3618 C CA . GLY A 1 486 ? -33.882 -19.355 -6.349 1.00 18.52 486 GLY A CA 1
ATOM 3619 C C . GLY A 1 486 ? -33.984 -20.472 -7.368 1.00 18.84 486 GLY A C 1
ATOM 3620 O O . GLY A 1 486 ? -34.163 -21.640 -7.013 1.00 19.27 486 GLY A O 1
ATOM 3621 N N . SER A 1 487 ? -33.873 -20.114 -8.641 1.00 18.85 487 SER A N 1
ATOM 3622 C CA . SER A 1 487 ? -33.873 -21.098 -9.727 1.00 19.19 487 SER A CA 1
ATOM 3623 C C . SER A 1 487 ? -33.479 -20.447 -11.033 1.00 19.09 487 SER A C 1
ATOM 3624 O O . SER A 1 487 ? -33.511 -19.225 -11.163 1.00 18.71 487 SER A O 1
ATOM 3627 N N . ILE A 1 488 ? -33.111 -21.287 -11.991 1.00 19.42 488 ILE A N 1
ATOM 3628 C CA . ILE A 1 488 ? -32.983 -20.902 -13.378 1.00 19.68 488 ILE A CA 1
ATOM 3629 C C . ILE A 1 488 ? -34.406 -20.703 -13.904 1.00 20.05 488 ILE A C 1
ATOM 3630 O O . ILE A 1 488 ? -35.310 -21.477 -13.596 1.00 20.22 488 ILE A O 1
ATOM 3635 N N . ARG A 1 489 ? -34.619 -19.622 -14.642 1.00 20.24 489 ARG A N 1
ATOM 3636 C CA . ARG A 1 489 ? -35.976 -19.279 -15.080 1.00 20.84 489 ARG A CA 1
ATOM 3637 C C . ARG A 1 489 ? -36.295 -19.871 -16.443 1.00 21.74 489 ARG A C 1
ATOM 3638 O O . ARG A 1 489 ? -35.408 -20.241 -17.214 1.00 21.89 489 ARG A O 1
ATOM 3646 N N . ILE A 1 490 ? -37.587 -19.962 -16.716 1.00 22.50 490 ILE A N 1
ATOM 3647 C CA . ILE A 1 490 ? -38.082 -20.150 -18.058 1.00 23.46 490 ILE A CA 1
ATOM 3648 C C . ILE A 1 490 ? -37.880 -18.815 -18.773 1.00 23.70 490 ILE A C 1
ATOM 3649 O O . ILE A 1 490 ? -38.120 -17.758 -18.182 1.00 23.30 490 ILE A O 1
ATOM 3654 N N . HIS A 1 491 ? -37.400 -18.860 -20.017 1.00 24.38 491 HIS A N 1
ATOM 3655 C CA . HIS A 1 491 ? -37.243 -17.643 -20.810 1.00 25.14 491 HIS A CA 1
ATOM 3656 C C . HIS A 1 491 ? -37.852 -17.743 -22.194 1.00 26.80 491 HIS A C 1
ATOM 3657 O O . HIS A 1 491 ? -37.592 -16.903 -23.052 1.00 26.80 491 HIS A O 1
ATOM 3664 N N . ARG A 1 492 ? -38.674 -18.772 -22.405 1.00 28.26 492 ARG A N 1
ATOM 3665 C CA . ARG A 1 492 ? -39.427 -18.953 -23.650 1.00 30.30 492 ARG A CA 1
ATOM 3666 C C . ARG A 1 492 ? -40.918 -18.912 -23.346 1.00 30.83 492 ARG A C 1
ATOM 3667 O O . ARG A 1 492 ? -41.365 -19.504 -22.360 1.00 30.45 492 ARG A O 1
ATOM 3675 N N . ARG A 1 493 ? -41.680 -18.232 -24.201 1.00 31.56 493 ARG A N 1
ATOM 3676 C CA . ARG A 1 493 ? -43.135 -18.163 -24.068 1.00 32.41 493 ARG A CA 1
ATOM 3677 C C . ARG A 1 493 ? -43.817 -19.549 -24.056 1.00 33.41 493 ARG A C 1
ATOM 3678 O O . ARG A 1 493 ? -44.607 -19.844 -23.152 1.00 33.46 493 ARG A O 1
ATOM 3686 N N . ASP A 1 494 ? -43.510 -20.389 -25.047 1.00 34.12 494 ASP A N 1
ATOM 3687 C CA . ASP A 1 494 ? -44.172 -21.692 -25.176 1.00 35.14 494 ASP A CA 1
ATOM 3688 C C . ASP A 1 494 ? -44.006 -22.594 -23.940 1.00 34.49 494 ASP A C 1
ATOM 3689 O O . ASP A 1 494 ? -44.961 -23.241 -23.506 1.00 35.06 494 ASP A O 1
ATOM 3694 N N . ILE A 1 495 ? -42.804 -22.622 -23.372 1.00 33.98 495 ILE A N 1
ATOM 3695 C CA . ILE A 1 495 ? -42.559 -23.366 -22.130 1.00 33.51 495 ILE A CA 1
ATOM 3696 C C . ILE A 1 495 ? -43.323 -22.775 -20.937 1.00 33.17 495 ILE A C 1
ATOM 3697 O O . ILE A 1 495 ? -43.833 -23.517 -20.102 1.00 33.53 495 ILE A O 1
ATOM 3702 N N . GLN A 1 496 ? -43.425 -21.450 -20.873 1.00 32.66 496 GLN A N 1
ATOM 3703 C CA . GLN A 1 496 ? -44.124 -20.805 -19.767 1.00 32.71 496 GLN A CA 1
ATOM 3704 C C . GLN A 1 496 ? -45.652 -21.002 -19.819 1.00 34.18 496 GLN A C 1
ATOM 3705 O O . GLN A 1 496 ? -46.298 -21.135 -18.769 1.00 34.42 496 GLN A O 1
ATOM 3711 N N . GLU A 1 497 ? -46.222 -21.024 -21.025 1.00 35.62 497 GLU A N 1
ATOM 3712 C CA . GLU A 1 497 ? -47.649 -21.346 -21.220 1.00 36.97 497 GLU A CA 1
ATOM 3713 C C . GLU A 1 497 ? -47.978 -22.792 -20.830 1.00 37.29 497 GLU A C 1
ATOM 3714 O O . GLU A 1 497 ? -48.962 -23.045 -20.145 1.00 37.20 497 GLU A O 1
ATOM 3720 N N . ARG A 1 498 ? -47.147 -23.729 -21.281 1.00 38.21 498 ARG A N 1
ATOM 3721 C CA . ARG A 1 498 ? -47.251 -25.132 -20.881 1.00 39.31 498 ARG A CA 1
ATOM 3722 C C . ARG A 1 498 ? -47.256 -25.292 -19.349 1.00 39.30 498 ARG A C 1
ATOM 3723 O O . ARG A 1 498 ? -48.010 -26.095 -18.811 1.00 40.66 498 ARG A O 1
ATOM 3731 N N . VAL A 1 499 ? -46.424 -24.525 -18.653 1.00 38.70 499 VAL A N 1
ATOM 3732 C CA . VAL A 1 499 ? -46.406 -24.570 -17.195 1.00 38.91 499 VAL A CA 1
ATOM 3733 C C . VAL A 1 499 ? -47.724 -24.054 -16.665 1.00 40.40 499 VAL A C 1
ATOM 3734 O O . VAL A 1 499 ? -48.295 -24.639 -15.752 1.00 41.09 499 VAL A O 1
ATOM 3738 N N . PHE A 1 500 ? -48.206 -22.962 -17.253 1.00 42.21 500 PHE A N 1
ATOM 3739 C CA . PHE A 1 500 ? -49.452 -22.348 -16.816 1.00 44.43 500 PHE A CA 1
ATOM 3740 C C . PHE A 1 500 ? -50.639 -23.274 -17.033 1.00 48.38 500 PHE A C 1
ATOM 3741 O O . PHE A 1 500 ? -51.555 -23.316 -16.203 1.00 50.19 500 PHE A O 1
ATOM 3749 N N . ALA A 1 501 ? -50.605 -24.020 -18.140 1.00 50.45 501 ALA A N 1
ATOM 3750 C CA . ALA A 1 501 ? -51.650 -24.987 -18.469 1.00 54.04 501 ALA A CA 1
ATOM 3751 C C . ALA A 1 501 ? -51.790 -26.019 -17.352 1.00 55.45 501 ALA A C 1
ATOM 3752 O O . ALA A 1 501 ? -52.901 -26.291 -16.886 1.00 55.94 501 ALA A O 1
ATOM 3754 N N . MET A 1 502 ? -50.651 -26.568 -16.927 1.00 56.20 502 MET A N 1
ATOM 3755 C CA . MET A 1 502 ? -50.568 -27.461 -15.773 1.00 57.03 502 MET A CA 1
ATOM 3756 C C . MET A 1 502 ? -51.348 -26.924 -14.581 1.00 57.17 502 MET A C 1
ATOM 3757 O O . MET A 1 502 ? -52.122 -27.660 -13.968 1.00 58.72 502 MET A O 1
ATOM 3762 N N . MET A 1 503 ? -51.153 -25.639 -14.278 1.00 56.13 503 MET A N 1
ATOM 3763 C CA . MET A 1 503 ? -51.708 -24.999 -13.077 1.00 55.41 503 MET A CA 1
ATOM 3764 C C . MET A 1 503 ? -53.151 -24.508 -13.224 1.00 56.05 503 MET A C 1
ATOM 3765 O O . MET A 1 503 ? -53.670 -23.812 -12.348 1.00 56.08 503 MET A O 1
ATOM 3770 N N . GLY A 1 504 ? -53.793 -24.877 -14.327 1.00 57.60 504 GLY A N 1
ATOM 3771 C CA . GLY A 1 504 ? -55.164 -24.460 -14.606 1.00 58.98 504 GLY A CA 1
ATOM 3772 C C . GLY A 1 504 ? -55.264 -23.026 -15.090 1.00 59.60 504 GLY A C 1
ATOM 3773 O O . GLY A 1 504 ? -56.287 -22.366 -14.897 1.00 60.96 504 GLY A O 1
ATOM 3774 N N . ILE A 1 505 ? -54.193 -22.536 -15.708 1.00 59.42 505 ILE A N 1
ATOM 3775 C CA . ILE A 1 505 ? -54.201 -21.210 -16.318 1.00 59.66 505 ILE A CA 1
ATOM 3776 C C . ILE A 1 505 ? -54.189 -21.342 -17.844 1.00 61.53 505 ILE A C 1
ATOM 3777 O O . ILE A 1 505 ? -53.166 -21.689 -18.451 1.00 60.03 505 ILE A O 1
ATOM 3782 N N . ASP A 1 506 ? -55.358 -21.082 -18.435 1.00 64.47 506 ASP A N 1
ATOM 3783 C CA . ASP A 1 506 ? -55.587 -21.144 -19.881 1.00 66.36 506 ASP A CA 1
ATOM 3784 C C . ASP A 1 506 ? -54.743 -20.099 -20.618 1.00 66.61 506 ASP A C 1
ATOM 3785 O O . ASP A 1 506 ? -54.361 -19.077 -20.039 1.00 66.34 506 ASP A O 1
ATOM 3788 N N . HIS A 1 507 ? -54.445 -20.378 -21.886 1.00 68.72 507 HIS A N 1
ATOM 3789 C CA . HIS A 1 507 ? -53.742 -19.450 -22.784 1.00 69.53 507 HIS A CA 1
ATOM 3790 C C . HIS A 1 507 ? -54.235 -18.028 -22.644 1.00 67.51 507 HIS A C 1
ATOM 3791 O O . HIS A 1 507 ? -53.434 -17.103 -22.530 1.00 65.55 507 HIS A O 1
ATOM 3798 N N . ASP A 1 508 ? -55.555 -17.846 -22.633 1.00 67.16 508 ASP A N 1
ATOM 3799 C CA . ASP A 1 508 ? -56.160 -16.519 -22.495 1.00 66.45 508 ASP A CA 1
ATOM 3800 C C . ASP A 1 508 ? -55.943 -15.894 -21.126 1.00 64.38 508 ASP A C 1
ATOM 3801 O O . ASP A 1 508 ? -55.791 -14.674 -21.013 1.00 63.08 508 ASP A O 1
ATOM 3806 N N . GLU A 1 509 ? -55.939 -16.734 -20.093 1.00 62.64 509 GLU A N 1
ATOM 3807 C CA . GLU A 1 509 ? -55.756 -16.275 -18.718 1.00 60.63 509 GLU A CA 1
ATOM 3808 C C . GLU A 1 509 ? -54.298 -15.863 -18.478 1.00 57.58 509 GLU A C 1
ATOM 3809 O O . GLU A 1 509 ? -54.023 -14.903 -17.750 1.00 56.29 509 GLU A O 1
ATOM 3815 N N . ALA A 1 510 ? -53.378 -16.589 -19.110 1.00 55.05 510 ALA A N 1
ATOM 3816 C CA . ALA A 1 510 ? -51.948 -16.307 -19.014 1.00 52.06 510 ALA A CA 1
ATOM 3817 C C . ALA A 1 510 ? -51.601 -14.947 -19.631 1.00 50.63 510 ALA A C 1
ATOM 3818 O O . ALA A 1 510 ? -50.901 -14.137 -19.023 1.00 48.18 510 ALA A O 1
ATOM 3820 N N . GLN A 1 511 ? -52.114 -14.708 -20.835 1.00 50.60 511 GLN A N 1
ATOM 3821 C CA . GLN A 1 511 ? -51.881 -13.465 -21.560 1.00 49.66 511 GLN A CA 1
ATOM 3822 C C . GLN A 1 511 ? -52.522 -12.258 -20.860 1.00 49.57 511 GLN A C 1
ATOM 3823 O O . GLN A 1 511 ? -51.967 -11.159 -20.877 1.00 48.64 511 GLN A O 1
ATOM 3829 N N . GLU A 1 512 ? -53.681 -12.473 -20.238 1.00 50.47 512 GLU A N 1
ATOM 3830 C CA . GLU A 1 512 ? -54.396 -11.410 -19.521 1.00 49.90 512 GLU A CA 1
ATOM 3831 C C . GLU A 1 512 ? -53.697 -11.014 -18.229 1.00 48.34 512 GLU A C 1
ATOM 3832 O O . GLU A 1 512 ? -53.803 -9.868 -17.791 1.00 48.15 512 GLU A O 1
ATOM 3834 N N . LYS A 1 513 ? -52.972 -11.961 -17.636 1.00 46.95 513 LYS A N 1
ATOM 3835 C CA . LYS A 1 513 ? -52.415 -11.778 -16.302 1.00 45.45 513 LYS A CA 1
ATOM 3836 C C . LYS A 1 513 ? -50.888 -11.644 -16.259 1.00 43.91 513 LYS A C 1
ATOM 3837 O O . LYS A 1 513 ? -50.348 -11.000 -15.360 1.00 43.79 513 LYS A O 1
ATOM 3839 N N . PHE A 1 514 ? -50.198 -12.254 -17.219 1.00 42.47 514 PHE A N 1
ATOM 3840 C CA . PHE A 1 514 ? -48.736 -12.218 -17.276 1.00 39.99 514 PHE A CA 1
ATOM 3841 C C . PHE A 1 514 ? -48.245 -11.870 -18.689 1.00 39.09 514 PHE A C 1
ATOM 3842 O O . PHE A 1 514 ? -47.086 -12.109 -19.034 1.00 38.07 514 PHE A O 1
ATOM 3850 N N . GLY A 1 515 ? -49.133 -11.291 -19.495 1.00 38.76 515 GLY A N 1
ATOM 3851 C CA . GLY A 1 515 ? -48.832 -10.957 -20.883 1.00 37.81 515 GLY A CA 1
ATOM 3852 C C . GLY A 1 515 ? -47.599 -10.086 -21.046 1.00 36.10 515 GLY A C 1
ATOM 3853 O O . GLY A 1 515 ? -46.800 -10.294 -21.967 1.00 35.00 515 GLY A O 1
ATOM 3854 N N . PHE A 1 516 ? -47.442 -9.112 -20.150 1.00 34.67 516 PHE A N 1
ATOM 3855 C CA . PHE A 1 516 ? -46.292 -8.213 -20.198 1.00 33.35 516 PHE A CA 1
ATOM 3856 C C . PHE A 1 516 ? -44.973 -8.982 -20.066 1.00 31.60 516 PHE A C 1
ATOM 3857 O O . PHE A 1 516 ? -43.969 -8.594 -20.664 1.00 31.10 516 PHE A O 1
ATOM 3865 N N . LEU A 1 517 ? -44.983 -10.076 -19.304 1.00 30.22 517 LEU A N 1
ATOM 3866 C CA . LEU A 1 517 ? -43.811 -10.950 -19.221 1.00 28.72 517 LEU A CA 1
ATOM 3867 C C . LEU A 1 517 ? -43.692 -11.841 -20.461 1.00 28.73 517 LEU A C 1
ATOM 3868 O O . LEU A 1 517 ? -42.618 -11.965 -21.050 1.00 28.52 517 LEU A O 1
ATOM 3873 N N . LEU A 1 518 ? -44.801 -12.454 -20.852 1.00 28.65 518 LEU A N 1
ATOM 3874 C CA . LEU A 1 518 ? -44.816 -13.355 -21.987 1.00 28.80 518 LEU A CA 1
ATOM 3875 C C . LEU A 1 518 ? -44.406 -12.664 -23.301 1.00 28.84 518 LEU A C 1
ATOM 3876 O O . LEU A 1 518 ? -43.649 -13.232 -24.082 1.00 28.79 518 LEU A O 1
ATOM 3881 N N . ASP A 1 519 ? -44.893 -11.443 -23.526 1.00 28.63 519 ASP A N 1
ATOM 3882 C CA . ASP A 1 519 ? -44.467 -10.633 -24.676 1.00 28.53 519 ASP A CA 1
ATOM 3883 C C . ASP A 1 519 ? -42.993 -10.199 -24.598 1.00 27.17 519 ASP A C 1
ATOM 3884 O O . ASP A 1 519 ? -42.311 -10.147 -25.617 1.00 27.16 519 ASP A O 1
ATOM 3889 N N . ALA A 1 520 ? -42.502 -9.895 -23.401 1.00 25.67 520 ALA A N 1
ATOM 3890 C CA . ALA A 1 520 ? -41.090 -9.552 -23.247 1.00 24.72 520 ALA A CA 1
ATOM 3891 C C . ALA A 1 520 ? -40.200 -10.693 -23.749 1.00 24.48 520 ALA A C 1
ATOM 3892 O O . ALA A 1 520 ? -39.159 -10.438 -24.348 1.00 24.22 520 ALA A O 1
ATOM 3894 N N . PHE A 1 521 ? -40.643 -11.938 -23.531 1.00 24.45 521 PHE A N 1
ATOM 3895 C CA . PHE A 1 521 ? -39.962 -13.128 -24.045 1.00 24.49 521 PHE A CA 1
ATOM 3896 C C . PHE A 1 521 ? -39.986 -13.249 -25.571 1.00 25.49 521 PHE A C 1
ATOM 3897 O O . PHE A 1 521 ? -39.338 -14.141 -26.121 1.00 25.89 521 PHE A O 1
ATOM 3905 N N . SER A 1 522 ? -40.727 -12.372 -26.253 1.00 25.97 522 SER A N 1
ATOM 3906 C CA . SER A 1 522 ? -40.699 -12.304 -27.716 1.00 26.77 522 SER A CA 1
ATOM 3907 C C . SER A 1 522 ? -39.508 -11.527 -28.270 1.00 26.32 522 SER A C 1
ATOM 3908 O O . SER A 1 522 ? -39.291 -11.518 -29.485 1.00 27.04 522 SER A O 1
ATOM 3911 N N . TYR A 1 523 ? -38.771 -10.842 -27.399 1.00 25.04 523 TYR A N 1
ATOM 3912 C CA . TYR A 1 523 ? -37.747 -9.904 -27.855 1.00 24.73 523 TYR A CA 1
ATOM 3913 C C . TYR A 1 523 ? -36.333 -10.239 -27.393 1.00 23.85 523 TYR A C 1
ATOM 3914 O O . TYR A 1 523 ? -35.644 -9.400 -26.830 1.00 23.15 523 TYR A O 1
ATOM 3923 N N . GLY A 1 524 ? -35.910 -11.467 -27.666 1.00 23.91 524 GLY A N 1
ATOM 3924 C CA . GLY A 1 524 ? -34.557 -11.920 -27.359 1.00 23.38 524 GLY A CA 1
ATOM 3925 C C . GLY A 1 524 ? -34.235 -11.977 -25.877 1.00 22.30 524 GLY A C 1
ATOM 3926 O O . GLY A 1 524 ? -33.254 -11.391 -25.429 1.00 21.82 524 GLY A O 1
ATOM 3927 N N . ALA A 1 525 ? -35.065 -12.686 -25.122 1.00 22.00 525 ALA A N 1
ATOM 3928 C CA . ALA A 1 525 ? -34.808 -12.950 -23.718 1.00 21.11 525 ALA A CA 1
ATOM 3929 C C . ALA A 1 525 ? -33.620 -13.905 -23.563 1.00 20.79 525 ALA A C 1
ATOM 3930 O O . ALA A 1 525 ? -33.504 -14.872 -24.312 1.00 21.25 525 ALA A O 1
ATOM 3932 N N . PRO A 1 526 ? -32.736 -13.627 -22.586 1.00 19.99 526 PRO A N 1
ATOM 3933 C CA . PRO A 1 526 ? -31.563 -14.462 -22.338 1.00 19.77 526 PRO A CA 1
ATOM 3934 C C . PRO A 1 526 ? -31.832 -15.569 -21.322 1.00 19.42 526 PRO A C 1
ATOM 3935 O O . PRO A 1 526 ? -32.765 -15.449 -20.514 1.00 19.06 526 PRO A O 1
ATOM 3939 N N . PRO A 1 527 ? -31.000 -16.630 -21.337 1.00 19.46 527 PRO A N 1
ATOM 3940 C CA . PRO A 1 527 ? -31.089 -17.573 -20.232 1.00 19.10 527 PRO A CA 1
ATOM 3941 C C . PRO A 1 527 ? -30.852 -16.761 -18.980 1.00 18.25 527 PRO A C 1
ATOM 3942 O O . PRO A 1 527 ? -29.953 -15.924 -18.960 1.00 18.04 527 PRO A O 1
ATOM 3946 N N . HIS A 1 528 ? -31.670 -16.955 -17.960 1.00 17.87 528 HIS A N 1
ATOM 3947 C CA . HIS A 1 528 ? -31.431 -16.242 -16.725 1.00 17.22 528 HIS A CA 1
ATOM 3948 C C . HIS A 1 528 ? -31.850 -17.021 -15.523 1.00 17.07 528 HIS A C 1
ATOM 3949 O O . HIS A 1 528 ? -32.646 -17.973 -15.611 1.00 17.36 528 HIS A O 1
ATOM 3956 N N . GLY A 1 529 ? -31.280 -16.637 -14.388 1.00 16.60 529 GLY A N 1
ATOM 3957 C CA . GLY A 1 529 ? -31.527 -17.312 -13.138 1.00 16.49 529 GLY A CA 1
ATOM 3958 C C . GLY A 1 529 ? -31.122 -16.429 -11.993 1.00 16.08 529 GLY A C 1
ATOM 3959 O O . GLY A 1 529 ? -30.396 -15.438 -12.176 1.00 15.78 529 GLY A O 1
ATOM 3960 N N . GLY A 1 530 ? -31.589 -16.781 -10.804 1.00 15.96 530 GLY A N 1
ATOM 3961 C CA . GLY A 1 530 ? -31.354 -15.934 -9.651 1.00 15.74 530 GLY A CA 1
ATOM 3962 C C . GLY A 1 530 ? -31.690 -16.576 -8.326 1.00 15.65 530 GLY A C 1
ATOM 3963 O O . GLY A 1 530 ? -31.899 -17.800 -8.245 1.00 15.90 530 GLY A O 1
ATOM 3964 N N . ILE A 1 531 ? -31.733 -15.732 -7.297 1.00 15.23 531 ILE A N 1
ATOM 3965 C CA . ILE A 1 531 ? -31.917 -16.162 -5.931 1.00 15.27 531 ILE A CA 1
ATOM 3966 C C . ILE A 1 531 ? -32.470 -15.005 -5.086 1.00 15.14 531 ILE A C 1
ATOM 3967 O O . ILE A 1 531 ? -32.279 -13.835 -5.409 1.00 14.84 531 ILE A O 1
ATOM 3972 N N . ALA A 1 532 ? -33.173 -15.347 -4.010 1.00 15.34 532 ALA A N 1
ATOM 3973 C CA . ALA A 1 532 ? -33.594 -14.356 -3.025 1.00 15.22 532 ALA A CA 1
ATOM 3974 C C . ALA A 1 532 ? -33.247 -14.893 -1.644 1.00 15.19 532 ALA A C 1
ATOM 3975 O O . ALA A 1 532 ? -33.523 -16.055 -1.346 1.00 15.55 532 ALA A O 1
ATOM 3977 N N . PHE A 1 533 ? -32.624 -14.059 -0.814 1.00 14.91 533 PHE A N 1
ATOM 3978 C CA . PHE A 1 533 ? -32.305 -14.436 0.560 1.00 14.95 533 PHE A CA 1
ATOM 3979 C C . PHE A 1 533 ? -33.288 -13.818 1.541 1.00 15.09 533 PHE A C 1
ATOM 3980 O O . PHE A 1 533 ? -33.661 -12.650 1.403 1.00 15.05 533 PHE A O 1
ATOM 3988 N N . GLY A 1 534 ? -33.682 -14.595 2.544 1.00 15.45 534 GLY A N 1
ATOM 3989 C CA . GLY A 1 534 ? -34.473 -14.084 3.659 1.00 15.77 534 GLY A CA 1
ATOM 3990 C C . GLY A 1 534 ? -33.564 -13.285 4.582 1.00 15.79 534 GLY A C 1
ATOM 3991 O O . GLY A 1 534 ? -32.969 -13.839 5.525 1.00 15.86 534 GLY A O 1
ATOM 3992 N N . TRP A 1 535 ? -33.461 -11.981 4.311 1.00 15.39 535 TRP A N 1
ATOM 3993 C CA . TRP A 1 535 ? -32.517 -11.101 5.003 1.00 15.15 535 TRP A CA 1
ATOM 3994 C C . TRP A 1 535 ? -32.744 -10.948 6.486 1.00 15.48 535 TRP A C 1
ATOM 3995 O O . TRP A 1 535 ? -31.788 -10.850 7.254 1.00 15.34 535 TRP A O 1
ATOM 4006 N N . ASP A 1 536 ? -34.006 -10.943 6.907 1.00 16.04 536 ASP A N 1
ATOM 4007 C CA . ASP A 1 536 ? -34.342 -10.826 8.333 1.00 16.44 536 ASP A CA 1
ATOM 4008 C C . ASP A 1 536 ? -33.910 -12.066 9.109 1.00 16.70 536 ASP A C 1
ATOM 4009 O O . ASP A 1 536 ? -33.345 -11.964 10.210 1.00 16.55 536 ASP A O 1
ATOM 4014 N N . ARG A 1 537 ? -34.176 -13.236 8.520 1.00 16.93 537 ARG A N 1
ATOM 4015 C CA . ARG A 1 537 ? -33.776 -14.523 9.100 1.00 17.10 537 ARG A CA 1
ATOM 4016 C C . ARG A 1 537 ? -32.270 -14.600 9.263 1.00 16.43 537 ARG A C 1
ATOM 4017 O O . ARG A 1 537 ? -31.759 -14.949 10.350 1.00 16.65 537 ARG A O 1
ATOM 4025 N N . ILE A 1 538 ? -31.565 -14.292 8.174 1.00 15.65 538 ILE A N 1
ATOM 4026 C CA . ILE A 1 538 ? -30.099 -14.257 8.183 1.00 15.28 538 ILE A CA 1
ATOM 4027 C C . ILE A 1 538 ? -29.577 -13.324 9.277 1.00 15.12 538 ILE A C 1
ATOM 4028 O O . ILE A 1 538 ? -28.697 -13.713 10.049 1.00 15.16 538 ILE A O 1
ATOM 4033 N N . THR A 1 539 ? -30.128 -12.111 9.357 1.00 14.89 539 THR A N 1
ATOM 4034 C CA . THR A 1 539 ? -29.701 -11.158 10.395 1.00 14.98 539 THR A CA 1
ATOM 4035 C C . THR A 1 539 ? -29.998 -11.686 11.813 1.00 15.39 539 THR A C 1
ATOM 4036 O O . THR A 1 539 ? -29.159 -11.571 12.717 1.00 15.30 539 THR A O 1
ATOM 4040 N N . ALA A 1 540 ? -31.177 -12.292 11.979 1.00 15.76 540 ALA A N 1
ATOM 4041 C CA . ALA A 1 540 ? -31.554 -12.939 13.239 1.00 16.38 540 ALA A CA 1
ATOM 4042 C C . ALA A 1 540 ? -30.588 -14.062 13.643 1.00 16.78 540 ALA A C 1
ATOM 4043 O O . ALA A 1 540 ? -30.119 -14.094 14.787 1.00 17.18 540 ALA A O 1
ATOM 4045 N N . LEU A 1 541 ? -30.280 -14.969 12.711 1.00 16.78 541 LEU A N 1
ATOM 4046 C CA . LEU A 1 541 ? -29.267 -16.000 12.964 1.00 17.01 541 LEU A CA 1
ATOM 4047 C C . LEU A 1 541 ? -27.919 -15.434 13.387 1.00 17.22 541 LEU A C 1
ATOM 4048 O O . LEU A 1 541 ? -27.277 -15.976 14.288 1.00 17.68 541 LEU A O 1
ATOM 4053 N N . LEU A 1 542 ? -27.476 -14.365 12.731 1.00 17.14 542 LEU A N 1
ATOM 4054 C CA . LEU A 1 542 ? -26.176 -13.770 13.056 1.00 17.61 542 LEU A CA 1
ATOM 4055 C C . LEU A 1 542 ? -26.177 -13.081 14.425 1.00 18.40 542 LEU A C 1
ATOM 4056 O O . LEU A 1 542 ? -25.175 -13.086 15.133 1.00 18.86 542 LEU A O 1
ATOM 4061 N N . ALA A 1 543 ? -27.310 -12.496 14.790 1.00 19.11 543 ALA A N 1
ATOM 4062 C CA . ALA A 1 543 ? -27.461 -11.837 16.084 1.00 19.94 543 ALA A CA 1
ATOM 4063 C C . ALA A 1 543 ? -27.699 -12.864 17.186 1.00 21.25 543 ALA A C 1
ATOM 4064 O O . ALA A 1 543 ? -27.530 -12.551 18.367 1.00 21.58 543 ALA A O 1
ATOM 4066 N N . GLY A 1 544 ? -28.086 -14.085 16.796 1.00 21.88 544 GLY A N 1
ATOM 4067 C CA . GLY A 1 544 ? -28.298 -15.175 17.747 1.00 23.15 544 GLY A CA 1
ATOM 4068 C C . GLY A 1 544 ? -29.637 -15.133 18.461 1.00 24.59 544 GLY A C 1
ATOM 4069 O O . GLY A 1 544 ? -29.751 -15.530 19.621 1.00 25.68 544 GLY A O 1
ATOM 4070 N N . VAL A 1 545 ? -30.663 -14.664 17.768 1.00 24.91 545 VAL A N 1
ATOM 4071 C CA . VAL A 1 545 ? -32.013 -14.597 18.334 1.00 25.63 545 VAL A CA 1
ATOM 4072 C C . VAL A 1 545 ? -32.943 -15.464 17.500 1.00 26.27 545 VAL A C 1
ATOM 4073 O O . VAL A 1 545 ? -32.636 -15.759 16.348 1.00 26.50 545 VAL A O 1
ATOM 4077 N N . ASP A 1 546 ? -34.074 -15.856 18.080 1.00 27.12 546 ASP A N 1
ATOM 4078 C CA . ASP A 1 546 ? -35.036 -16.723 17.410 1.00 27.62 546 ASP A CA 1
ATOM 4079 C C . ASP A 1 546 ? -35.993 -15.943 16.516 1.00 26.91 546 ASP A C 1
ATOM 4080 O O . ASP A 1 546 ? -36.359 -16.413 15.442 1.00 27.10 546 ASP A O 1
ATOM 4085 N N . SER A 1 547 ? -36.430 -14.778 16.986 1.00 26.25 547 SER A N 1
ATOM 4086 C CA . SER A 1 547 ? -37.456 -13.986 16.313 1.00 25.56 547 SER A CA 1
ATOM 4087 C C . SER A 1 547 ? -36.839 -12.872 15.486 1.00 24.47 547 SER A C 1
ATOM 4088 O O . SER A 1 547 ? -35.952 -12.154 15.964 1.00 23.99 547 SER A O 1
ATOM 4091 N N . ILE A 1 548 ? -37.318 -12.725 14.253 1.00 23.60 548 ILE A N 1
ATOM 4092 C CA . ILE A 1 548 ? -36.840 -11.675 13.355 1.00 22.84 548 ILE A CA 1
ATOM 4093 C C . ILE A 1 548 ? -37.270 -10.280 13.837 1.00 23.07 548 ILE A C 1
ATOM 4094 O O . ILE A 1 548 ? -36.738 -9.267 13.388 1.00 22.25 548 ILE A O 1
ATOM 4099 N N . ARG A 1 549 ? -38.220 -10.244 14.768 1.00 23.73 549 ARG A N 1
ATOM 4100 C CA . ARG A 1 549 ? -38.656 -8.989 15.378 1.00 24.36 549 ARG A CA 1
ATOM 4101 C C . ARG A 1 549 ? -37.531 -8.235 16.074 1.00 23.18 549 ARG A C 1
ATOM 4102 O O . ARG A 1 549 ? -37.567 -7.005 16.180 1.00 22.77 549 ARG A O 1
ATOM 4110 N N . GLU A 1 550 ? -36.533 -8.988 16.532 1.00 22.02 550 GLU A N 1
ATOM 4111 C CA . GLU A 1 550 ? -35.420 -8.447 17.281 1.00 21.20 550 GLU A CA 1
ATOM 4112 C C . GLU A 1 550 ? -34.393 -7.760 16.377 1.00 20.31 550 GLU A C 1
ATOM 4113 O O . GLU A 1 550 ? -33.492 -7.070 16.873 1.00 20.06 550 GLU A O 1
ATOM 4119 N N . VAL A 1 551 ? -34.519 -7.956 15.061 1.00 19.25 551 VAL A N 1
ATOM 4120 C CA . VAL A 1 551 ? -33.559 -7.404 14.104 1.00 18.28 551 VAL A CA 1
ATOM 4121 C C . VAL A 1 551 ? -34.207 -6.464 13.085 1.00 17.95 551 VAL A C 1
ATOM 4122 O O . VAL A 1 551 ? -33.609 -6.128 12.065 1.00 17.38 551 VAL A O 1
ATOM 4126 N N . ILE A 1 552 ? -35.438 -6.060 13.378 1.00 18.23 552 ILE A N 1
ATOM 4127 C CA . ILE A 1 552 ? -36.155 -5.049 12.615 1.00 18.20 552 ILE A CA 1
ATOM 4128 C C . ILE A 1 552 ? -36.298 -3.839 13.544 1.00 18.73 552 ILE A C 1
ATOM 4129 O O . ILE A 1 552 ? -36.585 -4.006 14.744 1.00 19.08 552 ILE A O 1
ATOM 4134 N N . ALA A 1 553 ? -36.075 -2.629 13.022 1.00 18.73 553 ALA A N 1
ATOM 4135 C CA . ALA A 1 553 ? -36.103 -1.433 13.877 1.00 19.12 553 ALA A CA 1
ATOM 4136 C C . ALA A 1 553 ? -37.449 -1.276 14.556 1.00 19.86 553 ALA A C 1
ATOM 4137 O O . ALA A 1 553 ? -37.520 -1.168 15.780 1.00 20.34 553 ALA A O 1
ATOM 4139 N N . PHE A 1 554 ? -38.518 -1.283 13.767 1.00 20.13 554 PHE A N 1
ATOM 4140 C CA . PHE A 1 554 ? -39.853 -1.146 14.326 1.00 21.23 554 PHE A CA 1
ATOM 4141 C C . PHE A 1 554 ? -40.791 -2.224 13.796 1.00 21.99 554 PHE A C 1
ATOM 4142 O O . PHE A 1 554 ? -41.597 -1.960 12.908 1.00 22.58 554 PHE A O 1
ATOM 4150 N N . PRO A 1 555 ? -40.700 -3.441 14.362 1.00 22.62 555 PRO A N 1
ATOM 4151 C CA . PRO A 1 555 ? -41.507 -4.566 13.867 1.00 23.54 555 PRO A CA 1
ATOM 4152 C C . PRO A 1 555 ? -42.956 -4.547 14.377 1.00 25.25 555 PRO A C 1
ATOM 4153 O O . PRO A 1 555 ? -43.261 -3.853 15.348 1.00 25.20 555 PRO A O 1
ATOM 4157 N N . LYS A 1 556 ? -43.824 -5.296 13.695 1.00 26.98 556 LYS A N 1
ATOM 4158 C CA . LYS A 1 556 ? -45.166 -5.623 14.175 1.00 29.32 556 LYS A CA 1
ATOM 4159 C C . LYS A 1 556 ? -45.134 -6.882 15.038 1.00 30.73 556 LYS A C 1
ATOM 4160 O O . LYS A 1 556 ? -44.207 -7.701 14.942 1.00 29.27 556 LYS A O 1
ATOM 4166 N N . SER A 1 557 ? -46.141 -7.026 15.893 1.00 33.38 557 SER A N 1
ATOM 4167 C CA . SER A 1 557 ? -46.324 -8.265 16.646 1.00 36.30 557 SER A CA 1
ATOM 4168 C C . SER A 1 557 ? -47.485 -9.039 16.031 1.00 38.44 557 SER A C 1
ATOM 4169 O O . SER A 1 557 ? -48.266 -8.466 15.268 1.00 39.20 557 SER A O 1
ATOM 4172 N N . GLY A 1 558 ? -47.595 -10.327 16.371 1.00 40.44 558 GLY A N 1
ATOM 4173 C CA . GLY A 1 558 ? -48.670 -11.204 15.877 1.00 41.72 558 GLY A CA 1
ATOM 4174 C C . GLY A 1 558 ? -49.948 -10.488 15.470 1.00 43.12 558 GLY A C 1
ATOM 4175 O O . GLY A 1 558 ? -50.527 -9.746 16.257 1.00 44.26 558 GLY A O 1
ATOM 4176 N N . GLY A 1 559 ? -50.378 -10.695 14.228 1.00 44.95 559 GLY A N 1
ATOM 4177 C CA . GLY A 1 559 ? -51.610 -10.076 13.716 1.00 45.94 559 GLY A CA 1
ATOM 4178 C C . GLY A 1 559 ? -51.418 -8.766 12.961 1.00 46.13 559 GLY A C 1
ATOM 4179 O O . GLY A 1 559 ? -52.397 -8.127 12.553 1.00 47.01 559 GLY A O 1
ATOM 4180 N N . GLY A 1 560 ? -50.160 -8.362 12.777 1.00 45.41 560 GLY A N 1
ATOM 4181 C CA . GLY A 1 560 ? -49.829 -7.120 12.072 1.00 44.86 560 GLY A CA 1
ATOM 4182 C C . GLY A 1 560 ? -50.171 -5.873 12.874 1.00 44.88 560 GLY A C 1
ATOM 4183 O O . GLY A 1 560 ? -50.310 -4.774 12.316 1.00 44.59 560 GLY A O 1
ATOM 4184 N N . VAL A 1 561 ? -50.301 -6.050 14.187 1.00 44.62 561 VAL A N 1
ATOM 4185 C CA . VAL A 1 561 ? -50.611 -4.957 15.104 1.00 44.52 561 VAL A CA 1
ATOM 4186 C C . VAL A 1 561 ? -49.321 -4.187 15.387 1.00 42.94 561 VAL A C 1
ATOM 4187 O O . VAL A 1 561 ? -48.259 -4.786 15.567 1.00 41.90 561 VAL A O 1
ATOM 4191 N N . ASP A 1 562 ? -49.426 -2.861 15.386 1.00 42.75 562 ASP A N 1
ATOM 4192 C CA . ASP A 1 562 ? -48.294 -1.977 15.624 1.00 41.89 562 ASP A CA 1
ATOM 4193 C C . ASP A 1 562 ? -48.504 -1.243 16.946 1.00 41.19 562 ASP A C 1
ATOM 4194 O O . ASP A 1 562 ? -49.212 -0.230 16.992 1.00 41.71 562 ASP A O 1
ATOM 4199 N N . PRO A 1 563 ? -47.916 -1.767 18.036 1.00 40.08 563 PRO A N 1
ATOM 4200 C CA . PRO A 1 563 ? -48.052 -1.130 19.355 1.00 39.68 563 PRO A CA 1
ATOM 4201 C C . PRO A 1 563 ? -47.415 0.263 19.434 1.00 38.32 563 PRO A C 1
ATOM 4202 O O . PRO A 1 563 ? -47.821 1.069 20.266 1.00 38.75 563 PRO A O 1
ATOM 4206 N N . LEU A 1 564 ? -46.445 0.541 18.564 1.00 36.67 564 LEU A N 1
ATOM 4207 C CA . LEU A 1 564 ? -45.793 1.849 18.513 1.00 35.42 564 LEU A CA 1
ATOM 4208 C C . LEU A 1 564 ? -46.738 2.966 18.054 1.00 35.26 564 LEU A C 1
ATOM 4209 O O . LEU A 1 564 ? -46.814 4.010 18.684 1.00 35.53 564 LEU A O 1
ATOM 4214 N N . THR A 1 565 ? -47.450 2.750 16.956 1.00 35.08 565 THR A N 1
ATOM 4215 C CA . THR A 1 565 ? -48.289 3.803 16.388 1.00 35.98 565 THR A CA 1
ATOM 4216 C C . THR A 1 565 ? -49.780 3.480 16.450 1.00 37.42 565 THR A C 1
ATOM 4217 O O . THR A 1 565 ? -50.603 4.296 16.046 1.00 38.24 565 THR A O 1
ATOM 4221 N N . ASP A 1 566 ? -50.111 2.294 16.965 1.00 38.18 566 ASP A N 1
ATOM 4222 C CA . ASP A 1 566 ? -51.484 1.774 17.000 1.00 39.95 566 ASP A CA 1
ATOM 4223 C C . ASP A 1 566 ? -52.087 1.591 15.604 1.00 39.72 566 ASP A C 1
ATOM 4224 O O . ASP A 1 566 ? -53.280 1.793 15.400 1.00 41.13 566 ASP A O 1
ATOM 4229 N N . ALA A 1 567 ? -51.248 1.210 14.648 1.00 38.86 567 ALA A N 1
ATOM 4230 C CA . ALA A 1 567 ? -51.707 0.849 13.312 1.00 38.62 567 ALA A CA 1
ATOM 4231 C C . ALA A 1 567 ? -51.968 -0.658 13.257 1.00 38.95 567 ALA A C 1
ATOM 4232 O O . ALA A 1 567 ? -51.413 -1.402 14.071 1.00 38.71 567 ALA A O 1
ATOM 4234 N N . PRO A 1 568 ? -52.844 -1.112 12.337 1.00 39.46 568 PRO A N 1
ATOM 4235 C CA . PRO A 1 568 ? -53.711 -0.319 11.462 1.00 41.01 568 PRO A CA 1
ATOM 4236 C C . PRO A 1 568 ? -54.880 0.282 12.239 1.00 43.30 568 PRO A C 1
ATOM 4237 O O . PRO A 1 568 ? -55.255 -0.231 13.294 1.00 43.64 568 PRO A O 1
ATOM 4241 N N . ALA A 1 569 ? -55.450 1.353 11.698 1.00 44.77 569 ALA A N 1
ATOM 4242 C CA . ALA A 1 569 ? -56.524 2.080 12.345 1.00 47.33 569 ALA A CA 1
ATOM 4243 C C . ALA A 1 569 ? -57.597 2.405 11.312 1.00 49.59 569 ALA A C 1
ATOM 4244 O O . ALA A 1 569 ? -57.292 2.484 10.115 1.00 48.97 569 ALA A O 1
ATOM 4246 N N . PRO A 1 570 ? -58.855 2.589 11.767 1.00 51.46 570 PRO A N 1
ATOM 4247 C CA . PRO A 1 570 ? -59.910 3.100 10.887 1.00 53.17 570 PRO A CA 1
ATOM 4248 C C . PRO A 1 570 ? -59.577 4.500 10.373 1.00 53.79 570 PRO A C 1
ATOM 4249 O O . PRO A 1 570 ? -58.842 5.246 11.032 1.00 53.14 570 PRO A O 1
ATOM 4253 N N . ILE A 1 571 ? -60.105 4.836 9.198 1.00 55.13 571 ILE A N 1
ATOM 4254 C CA . ILE A 1 571 ? -59.891 6.148 8.579 1.00 56.22 571 ILE A CA 1
ATOM 4255 C C . ILE A 1 571 ? -61.148 7.019 8.682 1.00 58.72 571 ILE A C 1
ATOM 4256 O O . ILE A 1 571 ? -62.224 6.520 9.018 1.00 60.19 571 ILE A O 1
ATOM 4261 N N . THR A 1 572 ? -61.012 8.312 8.392 1.00 59.36 572 THR A N 1
ATOM 4262 C CA . THR A 1 572 ? -62.161 9.222 8.387 1.00 62.03 572 THR A CA 1
ATOM 4263 C C . THR A 1 572 ? -63.073 8.939 7.192 1.00 64.31 572 THR A C 1
ATOM 4264 O O . THR A 1 572 ? -62.634 8.331 6.212 1.00 64.54 572 THR A O 1
ATOM 4268 N N . PRO A 1 573 ? -64.348 9.369 7.269 1.00 66.88 573 PRO A N 1
ATOM 4269 C CA . PRO A 1 573 ? -65.221 9.270 6.097 1.00 67.79 573 PRO A CA 1
ATOM 4270 C C . PRO A 1 573 ? -64.792 10.224 4.980 1.00 67.49 573 PRO A C 1
ATOM 4271 O O . PRO A 1 573 ? -65.094 9.967 3.813 1.00 67.53 573 PRO A O 1
ATOM 4275 N N . GLN A 1 574 ? -64.097 11.305 5.344 1.00 66.92 574 GLN A N 1
ATOM 4276 C CA . GLN A 1 574 ? -63.568 12.271 4.376 1.00 67.09 574 GLN A CA 1
ATOM 4277 C C . GLN A 1 574 ? -62.485 11.627 3.517 1.00 66.89 574 GLN A C 1
ATOM 4278 O O . GLN A 1 574 ? -62.501 11.747 2.291 1.00 68.28 574 GLN A O 1
ATOM 4281 N N . GLN A 1 575 ? -61.549 10.944 4.173 1.00 65.89 575 GLN A N 1
ATOM 4282 C CA . GLN A 1 575 ? -60.501 10.206 3.478 1.00 64.45 575 GLN A CA 1
ATOM 4283 C C . GLN A 1 575 ? -61.067 9.053 2.663 1.00 63.55 575 GLN A C 1
ATOM 4284 O O . GLN A 1 5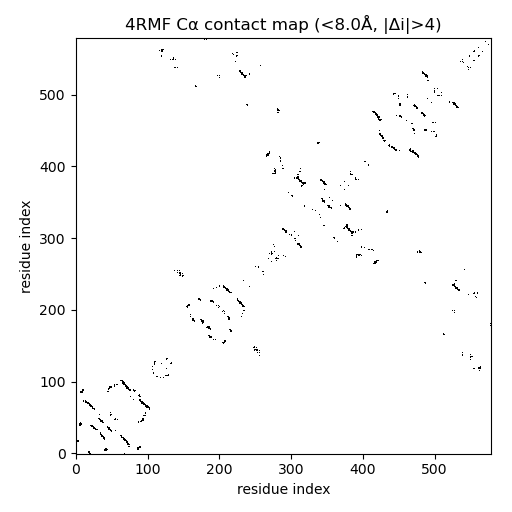75 ? -60.564 8.765 1.578 1.00 62.16 575 GLN A O 1
ATOM 4290 N N . ARG A 1 576 ? -62.106 8.398 3.186 1.00 64.00 576 ARG A N 1
ATOM 4291 C CA . ARG A 1 576 ? -62.679 7.226 2.517 1.00 65.16 576 ARG A CA 1
ATOM 4292 C C . ARG A 1 576 ? -63.327 7.552 1.175 1.00 66.53 576 ARG A C 1
ATOM 4293 O O . ARG A 1 576 ? -63.223 6.760 0.238 1.00 67.12 576 ARG A O 1
ATOM 4301 N N . LYS A 1 577 ? -63.977 8.712 1.081 1.00 68.26 577 LYS A N 1
ATOM 4302 C CA . LYS A 1 577 ? -64.645 9.135 -0.156 1.00 69.51 577 LYS A CA 1
ATOM 4303 C C . LYS A 1 577 ? -63.652 9.354 -1.310 1.00 68.77 577 LYS A C 1
ATOM 4304 O O . LYS A 1 577 ? -64.014 9.891 -2.360 1.00 69.84 577 LYS A O 1
ATOM 4306 N N . GLU A 1 578 ? -62.406 8.924 -1.104 1.00 67.34 578 GLU A N 1
ATOM 4307 C CA . GLU A 1 578 ? -61.359 8.997 -2.128 1.00 65.12 578 GLU A CA 1
ATOM 4308 C C . GLU A 1 578 ? -60.518 7.699 -2.188 1.00 61.69 578 GLU A C 1
ATOM 4309 O O . GLU A 1 578 ? -59.560 7.551 -1.432 1.00 59.83 578 GLU A O 1
ATOM 4315 N N . SER A 1 579 ? -60.877 6.742 -3.050 1.00 60.14 579 SER A N 1
ATOM 4316 C CA . SER A 1 579 ? -62.090 6.779 -3.875 1.00 60.12 579 SER A CA 1
ATOM 4317 C C . SER A 1 579 ? -62.607 5.367 -4.211 1.00 59.40 579 SER A C 1
ATOM 4318 O O . SER A 1 579 ? -63.039 5.113 -5.337 1.00 59.74 579 SER A O 1
ATOM 4320 N N . GLY A 1 580 ? -62.567 4.453 -3.240 1.00 58.26 580 GLY A N 1
ATOM 4321 C CA . GLY A 1 580 ? -63.025 3.078 -3.464 1.00 57.85 580 GLY A CA 1
ATOM 4322 C C . GLY A 1 580 ? -64.315 2.738 -2.744 1.00 58.95 580 GLY A C 1
ATOM 4323 O O . GLY A 1 580 ? -65.337 3.399 -2.933 1.00 59.24 580 GLY A O 1
#

Organism: Mycolicibacterium smegmatis (strain ATCC 700084 / mc(2)155) (NCBI:txid246196)

Nearest PDB structures (foldseek):
  4rmf-assembly1_A-2  TM=1.002E+00  e=0.000E+00  Mycolicibacterium smegmatis MC2 155
  4o2d-assembly1_A  TM=9.737E-01  e=0.000E+00  Mycolicibacterium smegmatis MC2 155
  5w25-assembly3_A  TM=9.682E-01  e=2.606E-95  Mycobacterium tuberculosis H37Rv
  5w25-assembly3_B  TM=9.665E-01  e=5.527E-92  Mycobacterium tuberculosis H37Rv
  4o2d-assembly1_B  TM=9.722E-01  e=5.979E-90  Mycolicibacterium smegmatis MC2 155

Foldseek 3Di:
DFDDAAQPDDPVQAFDKGKDWAWFQAWDDDDLKIWTWGDDPNGTAIEIEDDDPSSVVCVLHGGGFTKMWIFGKDFDDPPQFDPPGSNRGIHGHTDDMDGPGDDDPDPDRLVDDDDPLNCQQVVVSVCVRDLLVVLQVLLVQLVVLLVVLLVVVPADEDDDDQFADDFPFDADWDWAADLVDFPDITTGAQDCVLVVLLVLLVVSFKYWYFDKHAGDDLCPPQDFRIATKTWIKGFPDALVVQLVSVQSSVQSSLVSLPDHDDDDAAAAACVRCCQFQVDLQHFPQFHQTKFWCLVVCVPWPQVQNPANTKIKTKQALCLPPDVVVVVVQQVVQVVQLHRGKAKWRQAQVRQIDGPVLVRTDPVSRPCPCVRNVHDHSMMMIMFGYPSSSRSNSSNSVVVVSCVVVVSGDLPDKHKYKHFFAQQWDQPDQADSNNHGDDRDFFTAGPVTLFWAWDPVCQVPCLVPVRVTTTGKMFMHISSHGFKIKHWGDLALVSSQSSCVRRVQHPVNCCVRVVVSSVSSVNDRGGMMIMMGRSLVSSCVSSSHDHSCSNDSNTADNPNARSNVRPPDDDDPVVVVSDD

Solvent-accessible surface area: 27916 Å² total; per-residue (Å²): 159,124,91,53,40,0,15,55,0,88,60,96,29,56,60,90,95,1,16,0,14,3,80,0,39,105,49,115,77,153,65,60,29,1,48,1,17,0,42,10,95,64,25,44,0,14,0,0,0,88,74,57,130,20,30,64,44,0,101,177,0,142,35,6,12,31,0,6,1,31,0,50,0,67,68,28,65,112,80,79,58,46,127,115,56,92,1,2,87,0,3,0,37,8,87,69,27,73,58,77,30,139,28,75,132,26,72,12,84,39,132,87,134,25,53,84,71,36,25,10,92,64,7,122,17,1,33,81,33,144,45,12,5,75,8,51,128,24,31,71,131,0,33,57,17,0,85,70,7,0,66,124,57,114,16,63,96,34,161,18,66,58,95,30,158,52,23,80,55,67,62,171,30,54,101,44,71,16,153,134,114,101,58,54,98,94,3,37,16,44,43,4,18,30,39,2,0,50,33,1,36,59,50,80,86,86,0,11,17,36,7,120,0,37,43,48,66,103,33,70,104,45,29,11,17,57,49,19,32,0,1,2,0,8,8,133,15,128,26,79,62,1,2,58,9,0,11,57,0,0,88,23,0,0,60,40,65,72,67,117,7,91,62,114,11,79,121,15,30,36,102,53,0,38,82,79,8,6,24,39,100,2,9,55,65,20,38,32,62,12,41,62,0,48,115,56,4,73,139,10,121,29,74,84,4,116,30,104,5,1,0,0,0,21,11,59,42,2,20,102,35,91,78,88,66,16,67,34,1,57,54,20,0,103,109,112,32,41,105,27,5,25,40,0,41,0,26,98,113,30,86,36,29,27,84,4,1,177,83,6,53,101,81,18,69,114,32,0,32,81,75,6,56,10,95,80,20,8,0,0,1,1,5,36,14,68,32,93,27,6,48,49,5,0,3,30,0,1,73,37,0,0,92,111,65,121,63,42,74,124,122,37,57,21,9,2,0,0,28,46,8,26,8,12,72,41,48,64,108,78,59,101,83,35,91,106,35,145,59,104,46,49,99,48,18,49,73,40,10,14,6,12,10,50,104,130,11,47,123,54,0,48,93,62,12,49,111,2,70,0,30,4,2,19,0,1,0,11,14,40,89,1,4,7,1,0,23,4,5,57,126,64,65,26,0,38,66,2,2,66,40,54,54,19,79,119,108,84,0,69,71,14,4,5,90,0,0,58,17,17,70,172,72,18,14,58,0,0,0,0,19,0,22,0,7,52,0,0,0,30,12,37,65,49,138,30,13,51,40,0,35,35,104,5,46,20,52,57,13,76,10,20,57,88,100,39,111,68,137,103,72,119,96,110,169,83,98,30,87

CATH classification: 2.40.50.140 (+2 more: 3.30.930.10, 3.30.1360.30)

InterPro domains:
  IPR002312 Aspartyl/Asparaginyl-tRNA synthetase, class IIb [PR01042] (189-201)
  IPR002312 Aspartyl/Asparaginyl-tRNA synthetase, class IIb [PR01042] (206-219)
  IPR002312 Aspartyl/Asparaginyl-tRNA synthetase, class IIb [PR01042] (474-490)
  IPR002312 Aspartyl/Asparaginyl-tRNA synthetase, class IIb [PR01042] (518-532)
  IPR004115 GAD-like domain superfamily [G3DSA:3.30.1360.30] (270-409)
  IPR004115 GAD-like domain superfamily [SSF55261] (287-409)
  IPR004364 Aminoacyl-tRNA synthetase, class II (D/K/N) [PF00152] (117-557)
  IPR004365 OB-fold nucleic acid binding domain, AA-tRNA synthetase-type [PF01336] (19-101)
  IPR004524 Aspartate-tRNA ligase, type 1 [MF_00044] (2-584)
  IPR004524 Aspartate-tRNA ligase, type 1 [NF001750] (1-585)
  IPR004524 Aspartate-tRNA ligase, type 1 [TIGR00459] (2-581)
  IPR006195 Aminoacyl-tRNA synthetase, class II [PS50862] (137-555)
  IPR012340 Nucleic acid-binding, OB-fold [G3DSA:2.40.50.140] (1-107)
  IPR012340 Nucleic acid-binding, OB-fold [SSF50249] (2-104)
  IPR029351 GAD domain [PF02938] (310-392)
  IPR045864 Class II Aminoacyl-tRNA synthetase/Biotinyl protein ligase (BPL) and lipoyl protein ligase (LPL) [G3DSA:3.30.930.10] (112-579)
  IPR045864 Class II Aminoacyl-tRNA synthetase/Biotinyl protein ligase (BPL) and lipoyl protein ligase (LPL) [SSF55681] (117-556)
  IPR047089 Aspartate-tRNA ligase, type 1, anticodon recognition domain [cd04317] (3-131)
  IPR047090 Aspartate-tRNA ligase, type 1, core domain [cd00777] (137-558)

Secondary structure (DSSP, 8-state):
---S-GGG--GGGTT-EEEEEEEEEEEEEETTEEEEEEEETTEEEEEEE-SHHHHHHHTT--TT-EEEEEEEEEEPPTT---TTSTTTTEEEEEEEEEEEE--PPPSS-TTS---HHHHHHTHHHHTTSHHHHHHHHHHHHHHHHHHHHHHHTTPEE----SSB-----SSPPPEEE-TTSTT-EEE--S-SHHHHHHHHHTT--EEEEEEEEE------SS--SEEEEEEEEEES--HHHHHHHHHHHHHHHHHTTT----SSPPEEEHHHHHHHHS-SS---SS----EE-TTTTTT---GGG-SS-EEEEEETTGGG--HHHHHHHHHHHHTTT-S--EEEEE-TTS-EESTTGGGS-HHHHHTHHHHHT--TT-EEEEEESSHHHHHHHHHHHHHHHHHHHT---TT---EEEEE--BSEEESS-B-TTSSBPPP-S-EEESS-TTBPBPGGGTTTTTTSGGG-BBSEEEEEETTEEEEEEEEBP--HHHHHHHHHHTT--HHHHHHHHHHHHHHTTS-PPPEEEEEEEHHHHHHHHHT-S-GGGGSSS--BTTTBBTTTTBS----HHHHTTT-

B-factor: mean 34.17, std 15.47, range [10.24, 81.69]

Radius of gyration: 30.3 Å; Cα contacts (8 Å, |Δi|>4): 1139; chains: 1; bounding box: 62×89×79 Å